Protein AF-0000000086879616 (afdb_homodimer)

Structure (mmCIF, N/CA/C/O backbone):
data_AF-0000000086879616-model_v1
#
loop_
_entity.id
_entity.type
_entity.pdbx_description
1 polymer 'NtaA/DmoA family FMN-dependent monooxygenase'
#
loop_
_atom_site.group_PDB
_atom_site.id
_atom_site.type_symbol
_atom_site.label_atom_id
_atom_site.label_alt_id
_atom_site.label_comp_id
_atom_site.label_asym_id
_atom_site.label_entity_id
_atom_site.label_seq_id
_atom_site.pdbx_PDB_ins_code
_atom_site.Cartn_x
_atom_site.Cartn_y
_atom_site.Cartn_z
_atom_site.occupancy
_atom_site.B_iso_or_equiv
_atom_site.auth_seq_id
_atom_site.auth_comp_id
_atom_site.auth_asym_id
_atom_site.auth_atom_id
_atom_site.pdbx_PDB_model_num
ATOM 1 N N . MET A 1 1 ? 28.469 -26.828 -10.953 1 40.47 1 MET A N 1
ATOM 2 C CA . MET A 1 1 ? 27.703 -25.75 -10.312 1 40.47 1 MET A CA 1
ATOM 3 C C . MET A 1 1 ? 26.688 -26.328 -9.336 1 40.47 1 MET A C 1
ATOM 5 O O . MET A 1 1 ? 26.016 -27.312 -9.641 1 40.47 1 MET A O 1
ATOM 9 N N . GLU A 1 2 ? 26.766 -26.047 -8.062 1 54.91 2 GLU A N 1
ATOM 10 C CA . GLU A 1 2 ? 25.875 -26.656 -7.078 1 54.91 2 GLU A CA 1
ATOM 11 C C . GLU A 1 2 ? 24.406 -26.516 -7.5 1 54.91 2 GLU A C 1
ATOM 13 O O . GLU A 1 2 ? 24 -25.469 -8.016 1 54.91 2 GLU A O 1
ATOM 18 N N . GLU A 1 3 ? 23.719 -27.609 -7.598 1 77.75 3 GLU A N 1
ATOM 19 C CA . GLU A 1 3 ? 22.328 -27.703 -8.023 1 77.75 3 GLU A CA 1
ATOM 20 C C . GLU A 1 3 ? 21.438 -26.812 -7.16 1 77.75 3 GLU A C 1
ATOM 22 O O . GLU A 1 3 ? 21.5 -26.875 -5.93 1 77.75 3 GLU A O 1
ATOM 27 N N . ARG A 1 4 ? 20.844 -25.797 -7.738 1 87.5 4 ARG A N 1
ATOM 28 C CA . ARG A 1 4 ? 19.891 -24.922 -7.059 1 87.5 4 ARG A CA 1
ATOM 29 C C . ARG A 1 4 ? 18.766 -25.719 -6.43 1 87.5 4 ARG A C 1
ATOM 31 O O . ARG A 1 4 ? 18.25 -26.656 -7.043 1 87.5 4 ARG A O 1
ATOM 38 N N . LYS A 1 5 ? 18.578 -25.453 -5.188 1 95.75 5 LYS A N 1
ATOM 39 C CA . LYS A 1 5 ? 17.5 -26.141 -4.484 1 95.75 5 LYS A CA 1
ATOM 40 C C . LYS A 1 5 ? 16.141 -25.641 -4.961 1 95.75 5 LYS A C 1
ATOM 42 O O . LYS A 1 5 ? 16.016 -24.516 -5.441 1 95.75 5 LYS A O 1
ATOM 47 N N . LEU A 1 6 ? 15.18 -26.5 -4.836 1 98.12 6 LEU A N 1
ATOM 48 C CA . LEU A 1 6 ? 13.789 -26.141 -5.098 1 98.12 6 LEU A CA 1
ATOM 49 C C . LEU A 1 6 ? 13.336 -25.031 -4.152 1 98.12 6 LEU A C 1
ATOM 51 O O . LEU A 1 6 ? 13.742 -25 -2.99 1 98.12 6 LEU A O 1
ATOM 55 N N . LYS A 1 7 ? 12.609 -24.109 -4.676 1 98.56 7 LYS A N 1
ATOM 56 C CA . LYS A 1 7 ? 11.938 -23.094 -3.883 1 98.56 7 LYS A CA 1
ATOM 57 C C . LYS A 1 7 ? 10.438 -23.328 -3.82 1 98.56 7 LYS A C 1
ATOM 59 O O . LYS A 1 7 ? 9.898 -24.1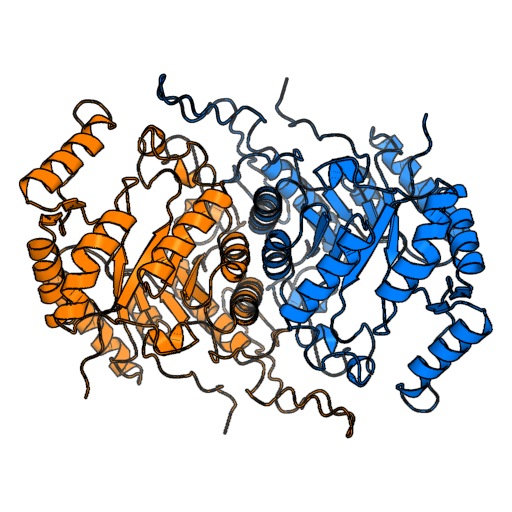09 -4.602 1 98.56 7 LYS A O 1
ATOM 64 N N . LEU A 1 8 ? 9.789 -22.734 -2.814 1 98.69 8 LEU A N 1
ATOM 65 C CA . LEU A 1 8 ? 8.352 -22.875 -2.641 1 98.69 8 LEU A CA 1
ATOM 66 C C . LEU A 1 8 ? 7.68 -21.516 -2.518 1 98.69 8 LEU A C 1
ATOM 68 O O . LEU A 1 8 ? 8.219 -20.609 -1.882 1 98.69 8 LEU A O 1
ATOM 72 N N . GLY A 1 9 ? 6.555 -21.328 -3.143 1 98.5 9 GLY A N 1
ATOM 73 C CA . GLY A 1 9 ? 5.668 -20.203 -2.971 1 98.5 9 GLY A CA 1
ATOM 74 C C . GLY A 1 9 ? 4.254 -20.594 -2.588 1 98.5 9 GLY A C 1
ATOM 75 O O . GLY A 1 9 ? 3.842 -21.734 -2.818 1 98.5 9 GLY A O 1
ATOM 76 N N . GLY A 1 10 ? 3.604 -19.75 -1.945 1 98.06 10 GLY A N 1
ATOM 77 C CA . GLY A 1 10 ? 2.211 -19.969 -1.589 1 98.06 10 GLY A CA 1
ATOM 78 C C . GLY A 1 10 ? 1.301 -18.828 -2.014 1 98.06 10 GLY A C 1
ATOM 79 O O . GLY A 1 10 ? 1.645 -17.656 -1.849 1 98.06 10 GLY A O 1
ATOM 80 N N . ILE A 1 11 ? 0.126 -19.172 -2.584 1 97.31 11 ILE A N 1
ATOM 81 C CA . ILE A 1 11 ? -0.915 -18.203 -2.908 1 97.31 11 ILE A CA 1
ATOM 82 C C . ILE A 1 11 ? -1.954 -18.156 -1.79 1 97.31 11 ILE A C 1
ATOM 84 O O . ILE A 1 11 ? -2.52 -19.203 -1.429 1 97.31 11 ILE A O 1
ATOM 88 N N . ILE A 1 12 ? -2.23 -17.031 -1.24 1 96.12 12 ILE A N 1
ATOM 89 C CA . ILE A 1 12 ? -3.312 -16.891 -0.274 1 96.12 12 ILE A CA 1
ATOM 90 C C . ILE A 1 12 ? -4.582 -16.422 -0.988 1 96.12 12 ILE A C 1
ATOM 92 O O . ILE A 1 12 ? -4.684 -15.266 -1.405 1 96.12 12 ILE A O 1
ATOM 96 N N . ASP A 1 13 ? -5.637 -17.266 -1.04 1 93.5 13 ASP A N 1
ATOM 97 C CA . ASP A 1 13 ? -6.848 -17 -1.813 1 93.5 13 ASP A CA 1
ATOM 98 C C . ASP A 1 13 ? -8.047 -16.781 -0.897 1 93.5 13 ASP A C 1
ATOM 100 O O . ASP A 1 13 ? -9.195 -16.891 -1.332 1 93.5 13 ASP A O 1
ATOM 104 N N . GLY A 1 14 ? -7.812 -16.516 0.343 1 92.62 14 GLY A N 1
ATOM 105 C CA . GLY A 1 14 ? -8.906 -16.203 1.247 1 92.62 14 GLY A CA 1
ATOM 106 C C . GLY A 1 14 ? -9.93 -17.312 1.359 1 92.62 14 GLY A C 1
ATOM 107 O O . GLY A 1 14 ? -9.617 -18.406 1.849 1 92.62 14 GLY A O 1
ATOM 108 N N . VAL A 1 15 ? -11.109 -17.125 0.727 1 92.25 15 VAL A N 1
ATOM 109 C CA . VAL A 1 15 ? -12.219 -18.062 0.848 1 92.25 15 VAL A CA 1
ATOM 110 C C . VAL A 1 15 ? -12.062 -19.188 -0.176 1 92.25 15 VAL A C 1
ATOM 112 O O . VAL A 1 15 ? -12.953 -20.031 -0.316 1 92.25 15 VAL A O 1
ATOM 115 N N . GLY A 1 16 ? -10.953 -19.203 -0.896 1 87.12 16 GLY A N 1
ATOM 116 C CA . GLY A 1 16 ? -10.695 -20.234 -1.898 1 87.12 16 GLY A CA 1
ATOM 117 C C . GLY A 1 16 ? -10.812 -19.719 -3.32 1 87.12 16 GLY A C 1
ATOM 118 O O . GLY A 1 16 ? -11.562 -18.766 -3.584 1 87.12 16 GLY A O 1
ATOM 119 N N . TRP A 1 17 ? -10.086 -20.375 -4.152 1 87.31 17 TRP A N 1
ATOM 120 C CA . TRP A 1 17 ? -10.18 -20.094 -5.582 1 87.31 17 TRP A CA 1
ATOM 121 C C . TRP A 1 17 ? -11.227 -20.969 -6.25 1 87.31 17 TRP A C 1
ATOM 123 O O . TRP A 1 17 ? -10.906 -21.75 -7.152 1 87.31 17 TRP A O 1
ATOM 133 N N . ASN A 1 18 ? -12.336 -20.922 -5.785 1 86.19 18 ASN A N 1
ATOM 134 C CA . ASN A 1 18 ? -13.5 -21.656 -6.25 1 86.19 18 ASN A CA 1
ATOM 135 C C . ASN A 1 18 ? -14.805 -21.016 -5.793 1 86.19 18 ASN A C 1
ATOM 137 O O . ASN A 1 18 ? -14.781 -20.016 -5.059 1 86.19 18 ASN A O 1
ATOM 141 N N . TYR A 1 19 ? -15.93 -21.562 -6.168 1 87.75 19 TYR A N 1
ATOM 142 C CA . TYR A 1 19 ? -17.219 -20.922 -5.914 1 87.75 19 TYR A CA 1
ATOM 143 C C . TYR A 1 19 ? -17.781 -21.344 -4.562 1 87.75 19 TYR A C 1
ATOM 145 O O . TYR A 1 19 ? -18.672 -20.703 -4.027 1 87.75 19 TYR A O 1
ATOM 153 N N . THR A 1 20 ? -17.203 -22.422 -3.959 1 87 20 THR A N 1
ATOM 154 C CA . THR A 1 20 ? -17.938 -22.984 -2.832 1 87 20 THR A CA 1
ATOM 155 C C . THR A 1 20 ? -17.031 -23.125 -1.616 1 87 20 THR A C 1
ATOM 157 O O . THR A 1 20 ? -17.484 -23.484 -0.529 1 87 20 THR A O 1
ATOM 160 N N . GLY A 1 21 ? -15.719 -22.828 -1.751 1 84.19 21 GLY A N 1
ATOM 161 C CA . GLY A 1 21 ? -14.758 -23 -0.671 1 84.19 21 GLY A CA 1
ATOM 162 C C . GLY A 1 21 ? -15.148 -22.266 0.598 1 84.19 21 GLY A C 1
ATOM 163 O O . GLY A 1 21 ? -14.945 -22.766 1.702 1 84.19 21 GLY A O 1
ATOM 164 N N . TRP A 1 22 ? -15.812 -21.172 0.507 1 91.44 22 TRP A N 1
ATOM 165 C CA . TRP A 1 22 ? -16.188 -20.328 1.635 1 91.44 22 TRP A CA 1
ATOM 166 C C . TRP A 1 22 ? -17.203 -21.031 2.531 1 91.44 22 TRP A C 1
ATOM 168 O O . TRP A 1 22 ? -17.406 -20.625 3.684 1 91.44 22 TRP A O 1
ATOM 178 N N . ARG A 1 23 ? -17.781 -22.062 2.029 1 91.19 23 ARG A N 1
ATOM 179 C CA . ARG A 1 23 ? -18.797 -22.766 2.797 1 91.19 23 ARG A CA 1
ATOM 180 C C . ARG A 1 23 ? -18.156 -23.734 3.787 1 91.19 23 ARG A C 1
ATOM 182 O O . ARG A 1 23 ? -18.828 -24.219 4.703 1 91.19 23 ARG A O 1
ATOM 189 N N . HIS A 1 24 ? -16.938 -24.125 3.518 1 89.56 24 HIS A N 1
ATOM 190 C CA . HIS A 1 24 ? -16.266 -25.062 4.414 1 89.56 24 HIS A CA 1
ATOM 191 C C . HIS A 1 24 ? -16.203 -24.516 5.836 1 89.56 24 HIS A C 1
ATOM 193 O O . HIS A 1 24 ? -15.898 -23.328 6.047 1 89.56 24 HIS A O 1
ATOM 199 N N . PRO A 1 25 ? -16.484 -25.344 6.871 1 89.44 25 PRO A N 1
ATOM 200 C CA . PRO A 1 25 ? -16.547 -24.859 8.25 1 89.44 25 PRO A CA 1
ATOM 201 C C . PRO A 1 25 ? -15.219 -24.328 8.758 1 89.44 25 PRO A C 1
ATOM 203 O O . PRO A 1 25 ? -15.188 -23.469 9.648 1 89.44 25 PRO A O 1
ATOM 206 N N . HIS A 1 26 ? -14.164 -24.719 8.18 1 89.69 26 HIS A N 1
ATOM 207 C CA . HIS A 1 26 ? -12.859 -24.328 8.695 1 89.69 26 HIS A CA 1
ATOM 208 C C . HIS A 1 26 ? -12.273 -23.172 7.895 1 89.69 26 HIS A C 1
ATOM 210 O O . HIS A 1 26 ? -11.117 -22.797 8.094 1 89.69 26 HIS A O 1
ATOM 216 N N . ILE A 1 27 ? -12.984 -22.594 7.035 1 91.25 27 ILE A N 1
ATOM 217 C CA . ILE A 1 27 ? -12.609 -21.375 6.332 1 91.25 27 ILE A CA 1
ATOM 218 C C . ILE A 1 27 ? -13.5 -20.219 6.785 1 91.25 27 ILE A C 1
ATOM 220 O O . ILE A 1 27 ? -14.719 -20.266 6.621 1 91.25 27 ILE A O 1
ATOM 224 N N . PRO A 1 28 ? -12.852 -19.172 7.383 1 95.25 28 PRO A N 1
ATOM 225 C CA . PRO A 1 28 ? -13.703 -18.016 7.68 1 95.25 28 PRO A CA 1
ATOM 226 C C . PRO A 1 28 ? -14.414 -17.484 6.445 1 95.25 28 PRO A C 1
ATOM 228 O O . PRO A 1 28 ? -13.805 -17.359 5.379 1 95.25 28 PRO A O 1
ATOM 231 N N . ALA A 1 29 ? -15.688 -17.172 6.578 1 94.75 29 ALA A N 1
ATOM 232 C CA . ALA A 1 29 ? -16.484 -16.75 5.434 1 94.75 29 ALA A CA 1
ATOM 233 C C . ALA A 1 29 ? -16 -15.422 4.879 1 94.75 29 ALA A C 1
ATOM 235 O O . ALA A 1 29 ? -16.312 -15.062 3.738 1 94.75 29 ALA A O 1
ATOM 236 N N . ASP A 1 30 ? -15.273 -14.648 5.668 1 96.44 30 ASP A N 1
ATOM 237 C CA . ASP A 1 30 ? -14.727 -13.375 5.223 1 96.44 30 ASP A CA 1
ATOM 238 C C . ASP A 1 30 ? -13.219 -13.461 5.004 1 96.44 30 ASP A C 1
ATOM 240 O O . ASP A 1 30 ? -12.523 -12.445 5.043 1 96.44 30 ASP A O 1
ATOM 244 N N . ALA A 1 31 ? -12.688 -14.641 4.773 1 96.5 31 ALA A N 1
ATOM 245 C CA . ALA A 1 31 ? -11.25 -14.906 4.758 1 96.5 31 ALA A CA 1
ATOM 246 C C . ALA A 1 31 ? -10.539 -14.008 3.756 1 96.5 31 ALA A C 1
ATOM 248 O O . ALA A 1 31 ? -9.383 -13.625 3.971 1 96.5 31 ALA A O 1
ATOM 249 N N . SER A 1 32 ? -11.188 -13.586 2.691 1 96.81 32 SER A N 1
ATOM 250 C CA . SER A 1 32 ? -10.555 -12.828 1.612 1 96.81 32 SER A CA 1
ATOM 251 C C . SER A 1 32 ? -10.312 -11.383 2.018 1 96.81 32 SER A C 1
ATOM 253 O O . SER A 1 32 ? -9.57 -10.656 1.346 1 96.81 32 SER A O 1
ATOM 255 N N . GLU A 1 33 ? -10.922 -10.914 3.031 1 97.5 33 GLU A N 1
ATOM 256 C CA . GLU A 1 33 ? -10.758 -9.555 3.541 1 97.5 33 GLU A CA 1
ATOM 257 C C . GLU A 1 33 ? -10.602 -9.555 5.059 1 97.5 33 GLU A C 1
ATOM 259 O O . GLU A 1 33 ? -11.078 -8.641 5.738 1 97.5 33 GLU A O 1
ATOM 264 N N . ASN A 1 34 ? -10 -10.625 5.566 1 97.81 34 ASN A N 1
ATOM 265 C CA . ASN A 1 34 ? -9.742 -10.852 6.98 1 97.81 34 ASN A CA 1
ATOM 266 C C . ASN A 1 34 ? -8.242 -10.812 7.289 1 97.81 34 ASN A C 1
ATOM 268 O O . ASN A 1 34 ? -7.52 -11.766 6.988 1 97.81 34 ASN A O 1
ATOM 272 N N . ILE A 1 35 ? -7.809 -9.734 7.945 1 98.5 35 ILE A N 1
ATOM 273 C CA . ILE A 1 35 ? -6.387 -9.516 8.172 1 98.5 35 ILE A CA 1
ATOM 274 C C . ILE A 1 35 ? -5.828 -10.625 9.055 1 98.5 35 ILE A C 1
ATOM 276 O O . ILE A 1 35 ? -4.703 -11.086 8.844 1 98.5 35 ILE A O 1
ATOM 280 N N . GLU A 1 36 ? -6.562 -11.07 10.055 1 98.38 36 GLU A N 1
ATOM 281 C CA . GLU A 1 36 ? -6.086 -12.133 10.938 1 98.38 36 GLU A CA 1
ATOM 282 C C . GLU A 1 36 ? -5.84 -13.422 10.164 1 98.38 36 GLU A C 1
ATOM 284 O O . GLU A 1 36 ? -4.883 -14.148 10.445 1 98.38 36 GLU A O 1
ATOM 289 N N . TYR A 1 37 ? -6.754 -13.695 9.227 1 97.25 37 TYR A N 1
ATOM 290 C CA . TYR A 1 37 ? -6.574 -14.883 8.398 1 97.25 37 TYR A CA 1
ATOM 291 C C . TYR A 1 37 ? -5.293 -14.781 7.578 1 97.25 37 TYR A C 1
ATOM 293 O O . TYR A 1 37 ? -4.523 -15.742 7.5 1 97.25 37 TYR A O 1
ATOM 301 N N . TYR A 1 38 ? -5.027 -13.695 6.988 1 98.19 38 TYR A N 1
ATOM 302 C CA . TYR A 1 38 ? -3.832 -13.492 6.176 1 98.19 38 TYR A CA 1
ATOM 303 C C . TYR A 1 38 ? -2.572 -13.602 7.027 1 98.19 38 TYR A C 1
ATOM 305 O O . TYR A 1 38 ? -1.573 -14.18 6.594 1 98.19 38 TYR A O 1
ATOM 313 N N . VAL A 1 39 ? -2.605 -13.016 8.203 1 98.75 39 VAL A N 1
ATOM 314 C CA . VAL A 1 39 ? -1.476 -13.102 9.117 1 98.75 39 VAL A CA 1
ATOM 315 C C . VAL A 1 39 ? -1.19 -14.57 9.445 1 98.75 39 VAL A C 1
ATOM 317 O O . VAL A 1 39 ? -0.04 -15.008 9.391 1 98.75 39 VAL A O 1
ATOM 320 N N . GLN A 1 40 ? -2.232 -15.305 9.766 1 97.81 40 GLN A N 1
ATOM 321 C CA . GLN A 1 40 ? -2.094 -16.719 10.094 1 97.81 40 GLN A CA 1
ATOM 322 C C . GLN A 1 40 ? -1.461 -17.484 8.938 1 97.81 40 GLN A C 1
ATOM 324 O O . GLN A 1 40 ? -0.538 -18.281 9.141 1 97.81 40 GLN A O 1
ATOM 329 N N . LYS A 1 41 ? -1.929 -17.25 7.73 1 97.56 41 LYS A N 1
ATOM 330 C CA . LYS A 1 41 ? -1.418 -17.953 6.562 1 97.56 41 LYS A CA 1
ATOM 331 C C . LYS A 1 41 ? 0.023 -17.562 6.258 1 97.56 41 LYS A C 1
ATOM 333 O O . LYS A 1 41 ? 0.849 -18.406 5.906 1 97.56 41 LYS A O 1
ATOM 338 N N . ALA A 1 42 ? 0.289 -16.281 6.371 1 98.62 42 ALA A N 1
ATOM 339 C CA . ALA A 1 42 ? 1.646 -15.805 6.121 1 98.62 42 ALA A CA 1
ATOM 340 C C . ALA A 1 42 ? 2.645 -16.469 7.066 1 98.62 42 ALA A C 1
ATOM 342 O O . ALA A 1 42 ? 3.703 -16.922 6.641 1 98.62 42 ALA A O 1
ATOM 343 N N . LYS A 1 43 ? 2.322 -16.484 8.359 1 98.62 43 LYS A N 1
ATOM 344 C CA . LYS A 1 43 ? 3.193 -17.094 9.359 1 98.62 43 LYS A CA 1
ATOM 345 C C . LYS A 1 43 ? 3.342 -18.594 9.109 1 98.62 43 LYS A C 1
ATOM 347 O O . LYS A 1 43 ? 4.43 -19.141 9.258 1 98.62 43 LYS A O 1
ATOM 352 N N . GLN A 1 44 ? 2.24 -19.203 8.727 1 97.94 44 GLN A N 1
ATOM 353 C CA . GLN A 1 44 ? 2.268 -20.641 8.422 1 97.94 44 GLN A CA 1
ATOM 354 C C . GLN A 1 44 ? 3.223 -20.938 7.27 1 97.94 44 GLN A C 1
ATOM 356 O O . GLN A 1 44 ? 4.047 -21.844 7.359 1 97.94 44 GLN A O 1
ATOM 361 N N . LEU A 1 45 ? 3.131 -20.188 6.215 1 98.44 45 LEU A N 1
ATOM 362 C CA . LEU A 1 45 ? 3.994 -20.375 5.051 1 98.44 45 LEU A CA 1
ATOM 363 C C . LEU A 1 45 ? 5.453 -20.125 5.418 1 98.44 45 LEU A C 1
ATOM 365 O O . LEU A 1 45 ? 6.34 -20.875 4.984 1 98.44 45 LEU A O 1
ATOM 369 N N . GLU A 1 46 ? 5.715 -19.078 6.191 1 98.75 46 GLU A N 1
ATOM 370 C CA . GLU A 1 46 ? 7.082 -18.781 6.613 1 98.75 46 GLU A CA 1
ATOM 371 C C . GLU A 1 46 ? 7.648 -19.891 7.48 1 98.75 46 GLU A C 1
ATOM 373 O O . GLU A 1 46 ? 8.812 -20.281 7.332 1 98.75 46 GLU A O 1
ATOM 378 N N . GLN A 1 47 ? 6.809 -20.391 8.383 1 97.88 47 GLN A N 1
ATOM 379 C CA . GLN A 1 47 ? 7.227 -21.516 9.227 1 97.88 47 GLN A CA 1
ATOM 380 C C . GLN A 1 47 ? 7.57 -22.734 8.383 1 97.88 47 GLN A C 1
ATOM 382 O O . GLN A 1 47 ? 8.461 -23.516 8.742 1 97.88 47 GLN A O 1
ATOM 387 N N . GLY A 1 48 ? 6.879 -22.891 7.273 1 98.5 48 GLY A N 1
ATOM 388 C CA . GLY A 1 48 ? 7.141 -23.984 6.34 1 98.5 48 GLY A CA 1
ATOM 389 C C . GLY A 1 48 ? 8.336 -23.719 5.445 1 98.5 48 GLY A C 1
ATOM 390 O O . GLY A 1 48 ? 8.633 -24.516 4.555 1 98.5 48 GLY A O 1
ATOM 391 N N . LYS A 1 49 ? 9.016 -22.578 5.613 1 98.62 49 LYS A N 1
ATOM 392 C CA . LYS A 1 49 ? 10.234 -22.188 4.91 1 98.62 49 LYS A CA 1
ATOM 393 C C . LYS A 1 49 ? 9.938 -21.828 3.459 1 98.62 49 LYS A C 1
ATOM 395 O O . LYS A 1 49 ? 10.82 -21.906 2.6 1 98.62 49 LYS A O 1
ATOM 400 N N . PHE A 1 50 ? 8.711 -21.453 3.215 1 98.75 50 PHE A N 1
ATOM 401 C CA . PHE A 1 50 ? 8.359 -20.984 1.879 1 98.75 50 PHE A CA 1
ATOM 402 C C . PHE A 1 50 ? 9.164 -19.75 1.51 1 98.75 50 PHE A C 1
ATOM 404 O O . PHE A 1 50 ? 9.5 -18.938 2.377 1 98.75 50 PHE A O 1
ATOM 411 N N . ASP A 1 51 ? 9.414 -19.578 0.227 1 98.75 51 ASP A N 1
ATOM 412 C CA . ASP A 1 51 ? 10.25 -18.484 -0.258 1 98.75 51 ASP A CA 1
ATOM 413 C C . ASP A 1 51 ? 9.414 -17.219 -0.502 1 98.75 51 ASP A C 1
ATOM 415 O O . ASP A 1 51 ? 9.938 -16.109 -0.43 1 98.75 51 ASP A O 1
ATOM 419 N N . LEU A 1 52 ? 8.141 -17.391 -0.831 1 98.81 52 LEU A N 1
ATOM 420 C CA . LEU A 1 52 ? 7.371 -16.188 -1.143 1 98.81 52 LEU A CA 1
ATOM 421 C C . LEU A 1 52 ? 5.879 -16.453 -0.975 1 98.81 52 LEU A C 1
ATOM 423 O O . LEU A 1 52 ? 5.41 -17.578 -1.144 1 98.81 52 LEU A O 1
ATOM 427 N N . ILE A 1 53 ? 5.223 -15.398 -0.583 1 98.81 53 ILE A N 1
ATOM 428 C CA . ILE A 1 53 ? 3.783 -15.242 -0.751 1 98.81 53 ILE A CA 1
ATOM 429 C C . ILE A 1 53 ? 3.488 -14.594 -2.104 1 98.81 53 ILE A C 1
ATOM 431 O O . ILE A 1 53 ? 4.148 -13.625 -2.492 1 98.81 53 ILE A O 1
ATOM 435 N N . PHE A 1 54 ? 2.59 -15.164 -2.816 1 98.31 54 PHE A N 1
ATOM 436 C CA . PHE A 1 54 ? 2.16 -14.664 -4.117 1 98.31 54 PHE A CA 1
ATOM 437 C C . PHE A 1 54 ? 0.681 -14.289 -4.094 1 98.31 54 PHE A C 1
ATOM 439 O O . PHE A 1 54 ? -0.168 -15.125 -3.771 1 98.31 54 PHE A O 1
ATOM 446 N N . LEU A 1 55 ? 0.367 -13.039 -4.387 1 97.31 55 LEU A N 1
ATOM 447 C CA . LEU A 1 55 ? -1.028 -12.617 -4.402 1 97.31 55 LEU A CA 1
ATOM 448 C C . LEU A 1 55 ? -1.506 -12.367 -5.832 1 97.31 55 LEU A C 1
ATOM 450 O O . LEU A 1 55 ? -0.857 -11.648 -6.59 1 97.31 55 LEU A O 1
ATOM 454 N N . ALA A 1 56 ? -2.57 -12.977 -6.125 1 93.06 56 ALA A N 1
ATOM 455 C CA . ALA A 1 56 ? -3.242 -12.656 -7.383 1 93.06 56 ALA A CA 1
ATOM 456 C C . ALA A 1 56 ? -4.055 -11.375 -7.254 1 93.06 56 ALA A C 1
ATOM 458 O O . ALA A 1 56 ? -4.293 -10.891 -6.148 1 93.06 56 ALA A O 1
ATOM 459 N N . ASP A 1 57 ? -4.395 -10.805 -8.352 1 92.44 57 ASP A N 1
ATOM 460 C CA . ASP A 1 57 ? -5.23 -9.609 -8.367 1 92.44 57 ASP A CA 1
ATOM 461 C C . ASP A 1 57 ? -6.168 -9.609 -9.57 1 92.44 57 ASP A C 1
ATOM 463 O O . ASP A 1 57 ? -5.867 -10.219 -10.594 1 92.44 57 ASP A O 1
ATOM 467 N N . VAL A 1 58 ? -7.328 -9.008 -9.328 1 90.69 58 VAL A N 1
ATOM 468 C CA . VAL A 1 58 ? -8.289 -8.773 -10.398 1 90.69 58 VAL A CA 1
ATOM 469 C C . VAL A 1 58 ? -8.789 -7.332 -10.344 1 90.69 58 VAL A C 1
ATOM 471 O O . VAL A 1 58 ? -8.906 -6.746 -9.266 1 90.69 58 VAL A O 1
ATOM 474 N N . SER A 1 59 ? -8.992 -6.703 -11.453 1 84.31 59 SER A N 1
ATOM 475 C CA . SER A 1 59 ? -9.398 -5.301 -11.453 1 84.31 59 SER A CA 1
ATOM 476 C C . SER A 1 59 ? -10.789 -5.137 -12.055 1 84.31 59 SER A C 1
ATOM 478 O O . SER A 1 59 ? -11.281 -4.012 -12.211 1 84.31 59 SER A O 1
ATOM 480 N N . HIS A 1 60 ? -11.43 -6.141 -12.414 1 91.5 60 HIS A N 1
ATOM 481 C CA . HIS A 1 60 ? -12.797 -6.121 -12.922 1 91.5 60 HIS A CA 1
ATOM 482 C C . HIS A 1 60 ? -13.586 -7.328 -12.414 1 91.5 60 HIS A C 1
ATOM 484 O O . HIS A 1 60 ? -13.125 -8.469 -12.547 1 91.5 60 HIS A O 1
ATOM 490 N N . ILE A 1 61 ? -14.711 -7 -11.789 1 93.12 61 ILE A N 1
ATOM 491 C CA . ILE A 1 61 ? -15.492 -8.078 -11.188 1 93.12 61 ILE A CA 1
ATOM 492 C C . ILE A 1 61 ? -16.969 -7.891 -11.531 1 93.12 61 ILE A C 1
ATOM 494 O O . ILE A 1 61 ? -17.391 -6.816 -11.977 1 93.12 61 ILE A O 1
ATOM 498 N N . GLY A 1 62 ? -17.688 -8.953 -11.414 1 90.56 62 GLY A N 1
ATOM 499 C CA . GLY A 1 62 ? -19.125 -8.93 -11.617 1 90.56 62 GLY A CA 1
ATOM 500 C C . GLY A 1 62 ? -19.828 -10.148 -11.055 1 90.56 62 GLY A C 1
ATOM 501 O O . GLY A 1 62 ? -19.188 -11.016 -10.438 1 90.56 62 GLY A O 1
ATOM 502 N N . PRO A 1 63 ? -21.141 -10.109 -11.281 1 89.75 63 PRO A N 1
ATOM 503 C CA . PRO A 1 63 ? -21.906 -11.273 -10.836 1 89.75 63 PRO A CA 1
ATOM 504 C C . PRO A 1 63 ? -21.406 -12.578 -11.453 1 89.75 63 PRO A C 1
ATOM 506 O O . PRO A 1 63 ? -21.031 -12.609 -12.625 1 89.75 63 PRO A O 1
ATOM 509 N N . GLY A 1 64 ? -21.375 -13.602 -10.648 1 88.25 64 GLY A N 1
ATOM 510 C CA . GLY A 1 64 ? -20.984 -14.914 -11.141 1 88.25 64 GLY A CA 1
ATOM 511 C C . GLY A 1 64 ? -19.5 -15.211 -10.961 1 88.25 64 GLY A C 1
ATOM 512 O O . GLY A 1 64 ? -19.062 -16.328 -11.188 1 88.25 64 GLY A O 1
ATOM 513 N N . MET A 1 65 ? -18.812 -14.289 -10.57 1 91.88 65 MET A N 1
ATOM 514 C CA . MET A 1 65 ? -17.391 -14.539 -10.305 1 91.88 65 MET A CA 1
ATOM 515 C C . MET A 1 65 ? -17.219 -15.242 -8.969 1 91.88 65 MET A C 1
ATOM 517 O O . MET A 1 65 ? -18.125 -15.258 -8.133 1 91.88 65 MET A O 1
ATOM 521 N N . ILE A 1 66 ? -16.047 -15.844 -8.852 1 91.75 66 ILE A N 1
ATOM 522 C CA . ILE A 1 66 ? -15.789 -16.562 -7.613 1 91.75 66 ILE A CA 1
ATOM 523 C C . ILE A 1 66 ? -15.781 -15.586 -6.438 1 91.75 66 ILE A C 1
ATOM 525 O O . ILE A 1 66 ? -15.336 -14.445 -6.578 1 91.75 66 ILE A O 1
ATOM 529 N N . PRO A 1 67 ? -16.188 -15.984 -5.25 1 93.69 67 PRO A N 1
ATOM 530 C CA . PRO A 1 67 ? -16.375 -15.133 -4.07 1 93.69 67 PRO A CA 1
ATOM 531 C C . PRO A 1 67 ? -15.102 -14.398 -3.664 1 93.69 67 PRO A C 1
ATOM 533 O O . PRO A 1 67 ? -15.156 -13.227 -3.277 1 93.69 67 PRO A O 1
ATOM 536 N N . HIS A 1 68 ? -13.969 -15.031 -3.797 1 94 68 HIS A N 1
ATOM 537 C CA . HIS A 1 68 ? -12.703 -14.43 -3.389 1 94 68 HIS A CA 1
ATOM 538 C C . HIS A 1 68 ? -12.477 -13.102 -4.094 1 94 68 HIS A C 1
ATOM 540 O O . HIS A 1 68 ? -12 -12.141 -3.482 1 94 68 HIS A O 1
ATOM 546 N N . TYR A 1 69 ? -12.891 -12.977 -5.32 1 95.12 69 TYR A N 1
ATOM 547 C CA . TYR A 1 69 ? -12.594 -11.805 -6.133 1 95.12 69 TYR A CA 1
ATOM 548 C C . TYR A 1 69 ? -13.57 -10.672 -5.836 1 95.12 69 TYR A C 1
ATOM 550 O O . TYR A 1 69 ? -13.289 -9.508 -6.133 1 95.12 69 TYR A O 1
ATOM 558 N N . LEU A 1 70 ? -14.688 -10.984 -5.305 1 96.5 70 LEU A N 1
ATOM 559 C CA . LEU A 1 70 ? -15.727 -9.992 -5.086 1 96.5 70 LEU A CA 1
ATOM 560 C C . LEU A 1 70 ? -15.312 -9 -4 1 96.5 70 LEU A C 1
ATOM 562 O O . LEU A 1 70 ? -15.742 -7.844 -4.012 1 96.5 70 LEU A O 1
ATOM 566 N N . SER A 1 71 ? -14.562 -9.508 -3.037 1 96.69 71 SER A N 1
ATOM 567 C CA . SER A 1 71 ? -14.031 -8.664 -1.972 1 96.69 71 SER A CA 1
ATOM 568 C C . SER A 1 71 ? -12.688 -9.172 -1.478 1 96.69 71 SER A C 1
ATOM 570 O O . SER A 1 71 ? -12.617 -10.148 -0.731 1 96.69 71 SER A O 1
ATOM 572 N N . MET A 1 72 ? -11.648 -8.477 -1.863 1 97.31 72 MET A N 1
ATOM 573 C CA . MET A 1 72 ? -10.289 -8.859 -1.488 1 97.31 72 MET A CA 1
ATOM 574 C C . MET A 1 72 ? -9.422 -7.625 -1.265 1 97.31 72 MET A C 1
ATOM 576 O O . MET A 1 72 ? -9.727 -6.547 -1.774 1 97.31 72 MET A O 1
ATOM 580 N N . PHE A 1 73 ? -8.398 -7.758 -0.541 1 98 73 PHE A N 1
ATOM 581 C CA . PHE A 1 73 ? -7.461 -6.676 -0.265 1 98 73 PHE A CA 1
ATOM 582 C C . PHE A 1 73 ? -6.672 -6.309 -1.516 1 98 73 PHE A C 1
ATOM 584 O O . PHE A 1 73 ? -6.379 -7.172 -2.348 1 98 73 PHE A O 1
ATOM 591 N N . GLU A 1 74 ? -6.348 -5.004 -1.597 1 97.56 74 GLU A N 1
ATOM 592 C CA . GLU A 1 74 ? -5.332 -4.574 -2.551 1 97.56 74 GLU A CA 1
ATOM 593 C C . GLU A 1 74 ? -3.955 -5.109 -2.172 1 97.56 74 GLU A C 1
ATOM 595 O O . GLU A 1 74 ? -3.619 -5.188 -0.988 1 97.56 74 GLU A O 1
ATOM 600 N N . GLY A 1 75 ? -3.197 -5.543 -3.117 1 97.81 75 GLY A N 1
ATOM 601 C CA . GLY A 1 75 ? -2.002 -6.352 -2.938 1 97.81 75 GLY A CA 1
ATOM 602 C C . GLY A 1 75 ? -0.92 -5.648 -2.139 1 97.81 75 GLY A C 1
ATOM 603 O O . GLY A 1 75 ? -0.391 -6.207 -1.175 1 97.81 75 GLY A O 1
ATOM 604 N N . VAL A 1 76 ? -0.564 -4.406 -2.469 1 98.31 76 VAL A N 1
ATOM 605 C CA . VAL A 1 76 ? 0.534 -3.705 -1.813 1 98.31 76 VAL A CA 1
ATOM 606 C C . VAL A 1 76 ? 0.165 -3.406 -0.363 1 98.31 76 VAL A C 1
ATOM 608 O O . VAL A 1 76 ? 0.996 -3.547 0.538 1 98.31 76 VAL A O 1
ATOM 611 N N . SER A 1 77 ? -1.099 -3.037 -0.133 1 98.69 77 SER A N 1
ATOM 612 C CA . SER A 1 77 ? -1.559 -2.746 1.221 1 98.69 77 SER A CA 1
ATOM 613 C C . SER A 1 77 ? -1.432 -3.967 2.123 1 98.69 77 SER A C 1
ATOM 615 O O . SER A 1 77 ? -0.785 -3.906 3.172 1 98.69 77 SER A O 1
ATOM 617 N N . ILE A 1 78 ? -1.941 -5.113 1.677 1 98.88 78 ILE A N 1
ATOM 618 C CA . ILE A 1 78 ? -1.974 -6.289 2.539 1 98.88 78 ILE A CA 1
ATOM 619 C C . ILE A 1 78 ? -0.561 -6.844 2.709 1 98.88 78 ILE A C 1
ATOM 621 O O . ILE A 1 78 ? -0.193 -7.301 3.793 1 98.88 78 ILE A O 1
ATOM 625 N N . LEU A 1 79 ? 0.237 -6.793 1.654 1 98.94 79 LEU A N 1
ATOM 626 C CA . LEU A 1 79 ? 1.594 -7.32 1.76 1 98.94 79 LEU A CA 1
ATOM 627 C C . LEU A 1 79 ? 2.449 -6.438 2.664 1 98.94 79 LEU A C 1
ATOM 629 O O . LEU A 1 79 ? 3.33 -6.938 3.369 1 98.94 79 LEU A O 1
ATOM 633 N N . SER A 1 80 ? 2.217 -5.102 2.621 1 98.94 80 SER A N 1
ATOM 634 C CA . SER A 1 80 ? 2.916 -4.219 3.551 1 98.94 80 SER A CA 1
ATOM 635 C C . SER A 1 80 ? 2.545 -4.535 4.996 1 98.94 80 SER A C 1
ATOM 637 O O . SER A 1 80 ? 3.406 -4.539 5.879 1 98.94 80 SER A O 1
ATOM 639 N N . ALA A 1 81 ? 1.294 -4.805 5.262 1 98.94 81 ALA A N 1
ATOM 640 C CA . ALA A 1 81 ? 0.86 -5.234 6.586 1 98.94 81 ALA A CA 1
ATOM 641 C C . ALA A 1 81 ? 1.545 -6.535 6.996 1 98.94 81 ALA A C 1
ATOM 643 O O . ALA A 1 81 ? 2.084 -6.637 8.102 1 98.94 81 ALA A O 1
ATOM 644 N N . LEU A 1 82 ? 1.605 -7.492 6.062 1 98.94 82 LEU A N 1
ATOM 645 C CA . LEU A 1 82 ? 2.162 -8.805 6.363 1 98.94 82 LEU A CA 1
ATOM 646 C C . LEU A 1 82 ? 3.672 -8.727 6.57 1 98.94 82 LEU A C 1
ATOM 648 O O . LEU A 1 82 ? 4.254 -9.57 7.258 1 98.94 82 LEU A O 1
ATOM 652 N N . SER A 1 83 ? 4.289 -7.695 5.961 1 98.88 83 SER A N 1
ATOM 653 C CA . SER A 1 83 ? 5.73 -7.523 6.121 1 98.88 83 SER A CA 1
ATOM 654 C C . SER A 1 83 ? 6.105 -7.297 7.582 1 98.88 83 SER A C 1
ATOM 656 O O . SER A 1 83 ? 7.242 -7.547 7.98 1 98.88 83 SER A O 1
ATOM 658 N N . MET A 1 84 ? 5.137 -6.871 8.43 1 98.81 84 MET A N 1
ATOM 659 C CA . MET A 1 84 ? 5.402 -6.504 9.82 1 98.81 84 MET A CA 1
ATOM 660 C C . MET A 1 84 ? 5.289 -7.715 10.734 1 98.81 84 MET A C 1
ATOM 662 O O . MET A 1 84 ? 5.672 -7.652 11.906 1 98.81 84 MET A O 1
ATOM 666 N N . VAL A 1 85 ? 4.789 -8.852 10.172 1 98.75 85 VAL A N 1
ATOM 667 C CA . VAL A 1 85 ? 4.555 -10.008 11.031 1 98.75 85 VAL A CA 1
ATOM 668 C C . VAL A 1 85 ? 5.324 -11.211 10.492 1 98.75 85 VAL A C 1
ATOM 670 O O . VAL A 1 85 ? 5.141 -12.336 10.961 1 98.75 85 VAL A O 1
ATOM 673 N N . THR A 1 86 ? 6.125 -11.039 9.445 1 98.62 86 THR A N 1
ATOM 674 C CA . THR A 1 86 ? 7.039 -12.023 8.875 1 98.62 86 THR A CA 1
ATOM 675 C C . THR A 1 86 ? 8.445 -11.453 8.766 1 98.62 86 THR A C 1
ATOM 677 O O . THR A 1 86 ? 8.648 -10.242 8.906 1 98.62 86 THR A O 1
ATOM 680 N N . HIS A 1 87 ? 9.43 -12.32 8.5 1 97.31 87 HIS A N 1
ATOM 681 C CA . HIS A 1 87 ? 10.812 -11.844 8.578 1 97.31 87 HIS A CA 1
ATOM 682 C C . HIS A 1 87 ? 11.625 -12.305 7.375 1 97.31 87 HIS A C 1
ATOM 684 O O . HIS A 1 87 ? 12.617 -11.68 7.012 1 97.31 87 HIS A O 1
ATOM 690 N N . SER A 1 88 ? 11.281 -13.445 6.797 1 98.19 88 SER A N 1
ATOM 691 C CA . SER A 1 88 ? 12.148 -14.047 5.789 1 98.19 88 SER A CA 1
ATOM 692 C C . SER A 1 88 ? 11.406 -14.258 4.477 1 98.19 88 SER A C 1
ATOM 694 O O . SER A 1 88 ? 11.992 -14.125 3.398 1 98.19 88 SER A O 1
ATOM 696 N N . ILE A 1 89 ? 10.133 -14.539 4.535 1 98.88 89 ILE A N 1
ATOM 697 C CA . ILE A 1 89 ? 9.359 -14.945 3.371 1 98.88 89 ILE A CA 1
ATOM 698 C C . ILE A 1 89 ? 9.141 -13.75 2.447 1 98.88 89 ILE A C 1
ATOM 700 O O . ILE A 1 89 ? 8.906 -12.633 2.914 1 98.88 89 ILE A O 1
ATOM 704 N N . GLY A 1 90 ? 9.32 -13.945 1.16 1 98.88 90 GLY A N 1
ATOM 705 C CA . GLY A 1 90 ? 9.102 -12.906 0.163 1 98.88 90 GLY A CA 1
ATOM 706 C C . GLY A 1 90 ? 7.645 -12.516 0.023 1 98.88 90 GLY A C 1
ATOM 707 O O . GLY A 1 90 ? 6.75 -13.281 0.38 1 98.88 90 GLY A O 1
ATOM 708 N N . LEU A 1 91 ? 7.391 -11.312 -0.497 1 98.94 91 LEU A N 1
ATOM 709 C CA . LEU A 1 91 ? 6.074 -10.688 -0.623 1 98.94 91 LEU A CA 1
ATOM 710 C C . LEU A 1 91 ? 5.852 -10.172 -2.041 1 98.94 91 LEU A C 1
ATOM 712 O O . LEU A 1 91 ? 6.312 -9.086 -2.395 1 98.94 91 LEU A O 1
ATOM 716 N N . THR A 1 92 ? 5.098 -10.922 -2.863 1 98.88 92 THR A N 1
ATOM 717 C CA . THR A 1 92 ? 4.992 -10.633 -4.289 1 98.88 92 THR A CA 1
ATOM 718 C C . THR A 1 92 ? 3.586 -10.148 -4.637 1 98.88 92 THR A C 1
ATOM 720 O O . THR A 1 92 ? 2.619 -10.914 -4.535 1 98.88 92 THR A O 1
ATOM 723 N N . ALA A 1 93 ? 3.496 -8.898 -5.031 1 98.31 93 ALA A N 1
ATOM 724 C CA . ALA A 1 93 ? 2.225 -8.305 -5.434 1 98.31 93 ALA A CA 1
ATOM 725 C C . ALA A 1 93 ? 2.01 -8.438 -6.938 1 98.31 93 ALA A C 1
ATOM 727 O O . ALA A 1 93 ? 2.949 -8.297 -7.723 1 98.31 93 ALA A O 1
ATOM 728 N N . THR A 1 94 ? 0.776 -8.758 -7.309 1 97.56 94 THR A N 1
ATOM 729 C CA . THR A 1 94 ? 0.4 -8.703 -8.719 1 97.56 94 THR A CA 1
ATOM 730 C C . THR A 1 94 ? -0.203 -7.348 -9.07 1 97.56 94 THR A C 1
ATOM 732 O O . THR A 1 94 ? -1.169 -6.91 -8.438 1 97.56 94 THR A O 1
ATOM 735 N N . ILE A 1 95 ? 0.408 -6.645 -9.961 1 97 95 ILE A N 1
ATOM 736 C CA . ILE A 1 95 ? -0.079 -5.375 -10.492 1 97 95 ILE A CA 1
ATOM 737 C C . ILE A 1 95 ? -0.004 -5.398 -12.023 1 97 95 ILE A C 1
ATOM 739 O O . ILE A 1 95 ? 1.054 -5.672 -12.594 1 97 95 ILE A O 1
ATOM 743 N N . ALA A 1 96 ? -1.089 -5.133 -12.617 1 95.75 96 ALA A N 1
ATOM 744 C CA . ALA A 1 96 ? -1.145 -5.188 -14.078 1 95.75 96 ALA A CA 1
ATOM 745 C C . ALA A 1 96 ? -0.546 -3.926 -14.695 1 95.75 96 ALA A C 1
ATOM 747 O O . ALA A 1 96 ? -0.833 -2.812 -14.242 1 95.75 96 ALA A O 1
ATOM 748 N N . THR A 1 97 ? 0.235 -4.094 -15.711 1 95.81 97 THR A N 1
ATOM 749 C CA . THR A 1 97 ? 0.856 -2.982 -16.422 1 95.81 97 THR A CA 1
ATOM 750 C C . THR A 1 97 ? -0.156 -2.287 -17.328 1 95.81 97 THR A C 1
ATOM 752 O O . THR A 1 97 ? 0.068 -1.157 -17.766 1 95.81 97 THR A O 1
ATOM 755 N N . SER A 1 98 ? -1.268 -2.906 -17.609 1 91.25 98 SER A N 1
ATOM 756 C CA . SER A 1 98 ? -2.287 -2.354 -18.484 1 91.25 98 SER A CA 1
ATOM 757 C C . SER A 1 98 ? -3.197 -1.381 -17.75 1 91.25 98 SER A C 1
ATOM 759 O O . SER A 1 98 ? -3.947 -0.626 -18.375 1 91.25 98 SER A O 1
ATOM 761 N N . TYR A 1 99 ? -3.16 -1.334 -16.391 1 86.12 99 TYR A N 1
ATOM 762 C CA . TYR A 1 99 ? -4.109 -0.466 -15.703 1 86.12 99 TYR A CA 1
ATOM 763 C C . TYR A 1 99 ? -3.434 0.305 -14.578 1 86.12 99 TYR A C 1
ATOM 765 O O . TYR A 1 99 ? -4.09 1.034 -13.828 1 86.12 99 TYR A O 1
ATOM 773 N N . ALA A 1 100 ? -2.162 0.201 -14.391 1 92.31 100 ALA A N 1
ATOM 774 C CA . ALA A 1 100 ? -1.437 0.926 -13.352 1 92.31 100 ALA A CA 1
ATOM 775 C C . ALA A 1 100 ? -0.586 2.041 -13.953 1 92.31 100 ALA A C 1
ATOM 777 O O . ALA A 1 100 ? -0.516 2.188 -15.18 1 92.31 100 ALA A O 1
ATOM 778 N N . ASP A 1 101 ? -0.138 2.896 -13.133 1 94.62 101 ASP A N 1
ATOM 779 C CA . ASP A 1 101 ? 0.851 3.906 -13.492 1 94.62 101 ASP A CA 1
ATOM 780 C C . ASP A 1 101 ? 2.258 3.465 -13.102 1 94.62 101 ASP A C 1
ATOM 782 O O . ASP A 1 101 ? 2.488 3.059 -11.961 1 94.62 101 ASP A O 1
ATOM 786 N N . PRO A 1 102 ? 3.166 3.564 -14.125 1 97.31 102 PRO A N 1
ATOM 787 C CA . PRO A 1 102 ? 4.48 2.982 -13.836 1 97.31 102 PRO A CA 1
ATOM 788 C C . PRO A 1 102 ? 5.207 3.691 -12.695 1 97.31 102 PRO A C 1
ATOM 790 O O . PRO A 1 102 ? 5.957 3.059 -11.953 1 97.31 102 PRO A O 1
ATOM 793 N N . PHE A 1 103 ? 5.055 5.039 -12.531 1 97.12 103 PHE A N 1
ATOM 794 C CA . PHE A 1 103 ? 5.703 5.746 -11.43 1 97.12 103 PHE A CA 1
ATOM 795 C C . PHE A 1 103 ? 5.141 5.289 -10.086 1 97.12 103 PHE A C 1
ATOM 797 O O . PHE A 1 103 ? 5.895 5.062 -9.141 1 97.12 103 PHE A O 1
ATOM 804 N N . THR A 1 104 ? 3.861 5.121 -9.977 1 96.81 104 THR A N 1
ATOM 805 C CA . THR A 1 104 ? 3.195 4.652 -8.766 1 96.81 104 THR A CA 1
ATOM 806 C C . THR A 1 104 ? 3.662 3.248 -8.406 1 96.81 104 THR A C 1
ATOM 808 O O . THR A 1 104 ? 3.99 2.977 -7.246 1 96.81 104 THR A O 1
ATOM 811 N N . VAL A 1 105 ? 3.729 2.383 -9.414 1 98 105 VAL A N 1
ATOM 812 C CA . VAL A 1 105 ? 4.125 1.002 -9.156 1 98 105 VAL A CA 1
ATOM 813 C C . VAL A 1 105 ? 5.574 0.958 -8.688 1 98 105 VAL A C 1
ATOM 815 O O . VAL A 1 105 ? 5.902 0.244 -7.73 1 98 105 VAL A O 1
ATOM 818 N N . ALA A 1 106 ? 6.426 1.741 -9.344 1 98.44 106 ALA A N 1
ATOM 819 C CA . ALA A 1 106 ? 7.832 1.795 -8.938 1 98.44 106 ALA A CA 1
ATOM 820 C C . ALA A 1 106 ? 7.969 2.199 -7.473 1 98.44 106 ALA A C 1
ATOM 822 O O . ALA A 1 106 ? 8.719 1.581 -6.723 1 98.44 106 ALA A O 1
ATOM 823 N N . ARG A 1 107 ? 7.227 3.174 -7.066 1 97.5 107 ARG A N 1
ATOM 824 C CA . ARG A 1 107 ? 7.297 3.711 -5.715 1 97.5 107 ARG A CA 1
ATOM 825 C C . ARG A 1 107 ? 6.75 2.711 -4.699 1 97.5 107 ARG A C 1
ATOM 827 O O . ARG A 1 107 ? 7.355 2.488 -3.65 1 97.5 107 ARG A O 1
ATOM 834 N N . GLN A 1 108 ? 5.633 2.117 -5.02 1 98.25 108 GLN A N 1
ATOM 835 C CA . GLN A 1 108 ? 4.953 1.212 -4.098 1 98.25 108 GLN A CA 1
ATOM 836 C C . GLN A 1 108 ? 5.785 -0.044 -3.848 1 98.25 108 GLN A C 1
ATOM 838 O O . GLN A 1 108 ? 6 -0.434 -2.699 1 98.25 108 GLN A O 1
ATOM 843 N N . ILE A 1 109 ? 6.262 -0.62 -4.906 1 98.88 109 ILE A N 1
ATOM 844 C CA . ILE A 1 109 ? 7 -1.869 -4.766 1 98.88 109 ILE A CA 1
ATOM 845 C C . ILE A 1 109 ? 8.352 -1.598 -4.113 1 98.88 109 ILE A C 1
ATOM 847 O O . ILE A 1 109 ? 8.828 -2.393 -3.299 1 98.88 109 ILE A O 1
ATOM 851 N N . ALA A 1 110 ? 9 -0.496 -4.434 1 98.69 110 ALA A N 1
ATOM 852 C CA . ALA A 1 110 ? 10.242 -0.123 -3.77 1 98.69 110 ALA A CA 1
ATOM 853 C C . ALA A 1 110 ? 10.016 0.138 -2.283 1 98.69 110 ALA A C 1
ATOM 855 O O . ALA A 1 110 ? 10.852 -0.226 -1.448 1 98.69 110 ALA A O 1
ATOM 856 N N . SER A 1 111 ? 8.898 0.807 -1.946 1 98.75 111 SER A N 1
ATOM 857 C CA . SER A 1 111 ? 8.578 1.042 -0.544 1 98.75 111 SER A CA 1
ATOM 858 C C . SER A 1 111 ? 8.359 -0.271 0.201 1 98.75 111 SER A C 1
ATOM 860 O O . SER A 1 111 ? 8.875 -0.461 1.302 1 98.75 111 SER A O 1
ATOM 862 N N . LEU A 1 112 ? 7.57 -1.177 -0.434 1 98.88 112 LEU A N 1
ATOM 863 C CA . LEU A 1 112 ? 7.371 -2.494 0.159 1 98.88 112 LEU A CA 1
ATOM 864 C C . LEU A 1 112 ? 8.703 -3.201 0.376 1 98.88 112 LEU A C 1
ATOM 866 O O . LEU A 1 112 ? 8.906 -3.852 1.403 1 98.88 112 LEU A O 1
ATOM 870 N N . ASP A 1 113 ? 9.594 -3.07 -0.562 1 98.88 113 ASP A N 1
ATOM 871 C CA . ASP A 1 113 ? 10.906 -3.693 -0.48 1 98.88 113 ASP A CA 1
ATOM 872 C C . ASP A 1 113 ? 11.703 -3.148 0.705 1 98.88 113 ASP A C 1
ATOM 874 O O . ASP A 1 113 ? 12.328 -3.91 1.442 1 98.88 113 ASP A O 1
ATOM 878 N N . LYS A 1 114 ? 11.648 -1.882 0.902 1 98.56 114 LYS A N 1
ATOM 879 C CA . LYS A 1 114 ? 12.398 -1.266 1.993 1 98.56 114 LYS A CA 1
ATOM 880 C C . LYS A 1 114 ? 11.742 -1.555 3.342 1 98.56 114 LYS A C 1
ATOM 882 O O . LYS A 1 114 ? 12.43 -1.854 4.32 1 98.56 114 LYS A O 1
ATOM 887 N N . ILE A 1 115 ? 10.414 -1.468 3.402 1 98.81 115 ILE A N 1
ATOM 888 C CA . ILE A 1 115 ? 9.688 -1.747 4.637 1 98.81 115 ILE A CA 1
ATOM 889 C C . ILE A 1 115 ? 9.969 -3.178 5.086 1 98.81 115 ILE A C 1
ATOM 891 O O . ILE A 1 115 ? 10.148 -3.436 6.277 1 98.81 115 ILE A O 1
ATOM 895 N N . SER A 1 116 ? 10.031 -4.086 4.137 1 98.75 116 SER A N 1
ATOM 896 C CA . SER A 1 116 ? 10.219 -5.504 4.422 1 98.75 116 SER A CA 1
ATOM 897 C C . SER A 1 116 ? 11.695 -5.871 4.48 1 98.75 116 SER A C 1
ATOM 899 O O . SER A 1 116 ? 12.047 -7.031 4.703 1 98.75 116 SER A O 1
ATOM 901 N N . LYS A 1 117 ? 12.586 -4.922 4.27 1 98.25 117 LYS A N 1
ATOM 902 C CA . LYS A 1 117 ? 14.031 -5.105 4.297 1 98.25 117 LYS A CA 1
ATOM 903 C C . LYS A 1 117 ? 14.484 -6.082 3.217 1 98.25 117 LYS A C 1
ATOM 905 O O . LYS A 1 117 ? 15.25 -7.012 3.49 1 98.25 117 LYS A O 1
ATOM 910 N N . GLY A 1 118 ? 13.93 -5.906 2.027 1 98.56 118 GLY A N 1
ATOM 911 C CA . GLY A 1 118 ? 14.438 -6.598 0.853 1 98.56 118 GLY A CA 1
ATOM 912 C C . GLY A 1 118 ? 13.633 -7.836 0.498 1 98.56 118 GLY A C 1
ATOM 913 O O . GLY A 1 118 ? 14.188 -8.836 0.049 1 98.56 118 GLY A O 1
ATOM 914 N N . ARG A 1 119 ? 12.312 -7.84 0.602 1 98.88 119 ARG A N 1
ATOM 915 C CA . ARG A 1 119 ? 11.578 -9.086 0.404 1 98.88 119 ARG A CA 1
ATOM 916 C C . ARG A 1 119 ? 10.477 -8.914 -0.637 1 98.88 119 ARG A C 1
ATOM 918 O O . ARG A 1 119 ? 9.625 -9.789 -0.799 1 98.88 119 ARG A O 1
ATOM 925 N N . ALA A 1 120 ? 10.469 -7.773 -1.392 1 98.88 120 ALA A N 1
ATOM 926 C CA . ALA A 1 120 ? 9.359 -7.477 -2.297 1 98.88 120 ALA A CA 1
ATOM 927 C C . ALA A 1 120 ? 9.594 -8.102 -3.67 1 98.88 120 ALA A C 1
ATOM 929 O O . ALA A 1 120 ? 10.727 -8.133 -4.16 1 98.88 120 ALA A O 1
ATOM 930 N N . GLY A 1 121 ? 8.547 -8.609 -4.289 1 98.88 121 GLY A N 1
ATOM 931 C CA . GLY A 1 121 ? 8.453 -8.961 -5.695 1 98.88 121 GLY A CA 1
ATOM 932 C C . GLY A 1 121 ? 7.246 -8.344 -6.387 1 98.88 121 GLY A C 1
ATOM 933 O O . GLY A 1 121 ? 6.309 -7.895 -5.723 1 98.88 121 GLY A O 1
ATOM 934 N N . TRP A 1 122 ? 7.312 -8.25 -7.66 1 98.81 122 TRP A N 1
ATOM 935 C CA . TRP A 1 122 ? 6.242 -7.707 -8.484 1 98.81 122 TRP A CA 1
ATOM 936 C C . TRP A 1 122 ? 5.91 -8.648 -9.641 1 98.81 122 TRP A C 1
ATOM 938 O O . TRP A 1 122 ? 6.766 -8.93 -10.484 1 98.81 122 TRP A O 1
ATOM 948 N N . ASN A 1 123 ? 4.695 -9.188 -9.609 1 98.44 123 ASN A N 1
ATOM 949 C CA . ASN A 1 123 ? 4.176 -9.922 -10.758 1 98.44 123 ASN A CA 1
ATOM 950 C C . ASN A 1 123 ? 3.543 -8.984 -11.781 1 98.44 123 ASN A C 1
ATOM 952 O O . ASN A 1 123 ? 2.408 -8.539 -11.602 1 98.44 123 ASN A O 1
ATOM 956 N N . ALA A 1 124 ? 4.297 -8.695 -12.828 1 98.06 124 ALA A N 1
ATOM 957 C CA . ALA A 1 124 ? 3.877 -7.777 -13.883 1 98.06 124 ALA A CA 1
ATOM 958 C C . ALA A 1 124 ? 3.084 -8.516 -14.961 1 98.06 124 ALA A C 1
ATOM 960 O O . ALA A 1 124 ? 3.666 -9.148 -15.844 1 98.06 124 ALA A O 1
ATOM 961 N N . ILE A 1 125 ? 1.793 -8.289 -14.906 1 95.12 125 ILE A N 1
ATOM 962 C CA . ILE A 1 125 ? 0.936 -9 -15.852 1 95.12 125 ILE A CA 1
ATOM 963 C C . ILE A 1 125 ? 0.195 -7.996 -16.734 1 95.12 125 ILE A C 1
ATOM 965 O O . ILE A 1 125 ? 0.335 -6.781 -16.562 1 95.12 125 ILE A O 1
ATOM 969 N N . THR A 1 126 ? -0.446 -8.492 -17.75 1 91.19 126 THR A N 1
ATOM 970 C CA . THR A 1 126 ? -1.413 -7.711 -18.5 1 91.19 126 THR A CA 1
ATOM 971 C C . THR A 1 126 ? -2.84 -8.055 -18.078 1 91.19 126 THR A C 1
ATOM 973 O O . THR A 1 126 ? -3.088 -9.133 -17.531 1 91.19 126 THR A O 1
ATOM 976 N N . SER A 1 127 ? -3.715 -7.102 -18.203 1 80.81 127 SER A N 1
ATOM 977 C CA . SER A 1 127 ? -5.098 -7.316 -17.781 1 80.81 127 SER A CA 1
ATOM 978 C C . SER A 1 127 ? -5.973 -7.738 -18.953 1 80.81 127 SER A C 1
ATOM 980 O O . SER A 1 127 ? -5.594 -7.559 -20.109 1 80.81 127 SER A O 1
ATOM 982 N N . ASN A 1 128 ? -7.094 -8.375 -18.562 1 78.12 128 ASN A N 1
ATOM 983 C CA . ASN A 1 128 ? -8.141 -8.625 -19.547 1 78.12 128 ASN A CA 1
ATOM 984 C C . ASN A 1 128 ? -8.891 -7.348 -19.906 1 78.12 128 ASN A C 1
ATOM 986 O O . ASN A 1 128 ? -8.711 -6.316 -19.266 1 78.12 128 ASN A O 1
ATOM 990 N N . PRO A 1 129 ? -9.664 -7.383 -20.953 1 75.88 129 PRO A N 1
ATOM 991 C CA . PRO A 1 129 ? -10.367 -6.176 -21.406 1 75.88 129 PRO A CA 1
ATOM 992 C C . PRO A 1 129 ? -11.227 -5.547 -20.312 1 75.88 129 PRO A C 1
ATOM 994 O O . PRO A 1 129 ? -11.344 -4.32 -20.234 1 75.88 129 PRO A O 1
ATOM 997 N N . GLY A 1 130 ? -11.859 -6.301 -19.5 1 77.88 130 GLY A N 1
ATOM 998 C CA . GLY A 1 130 ? -12.664 -5.758 -18.406 1 77.88 130 GLY A CA 1
ATOM 999 C C . GLY A 1 130 ? -11.867 -4.879 -17.453 1 77.88 130 GLY A C 1
ATOM 1000 O O . GLY A 1 130 ? -12.367 -3.854 -17 1 77.88 130 GLY A O 1
ATOM 1001 N N . GLY A 1 131 ? -10.711 -5.211 -17.234 1 82.69 131 GLY A N 1
ATOM 1002 C CA . GLY A 1 131 ? -9.844 -4.414 -16.375 1 82.69 131 GLY A CA 1
ATOM 1003 C C . GLY A 1 131 ? -9.539 -3.041 -16.938 1 82.69 131 GLY A C 1
ATOM 1004 O O . GLY A 1 131 ? -9.445 -2.062 -16.203 1 82.69 131 GLY A O 1
ATOM 1005 N N . LEU A 1 132 ? -9.539 -2.902 -18.219 1 88.5 132 LEU A N 1
ATOM 1006 C CA . LEU A 1 132 ? -9.234 -1.637 -18.891 1 88.5 132 LEU A CA 1
ATOM 1007 C C . LEU A 1 132 ? -10.352 -0.625 -18.656 1 88.5 132 LEU A C 1
ATOM 1009 O O . LEU A 1 132 ? -10.102 0.578 -18.562 1 88.5 132 LEU A O 1
ATOM 1013 N N . ALA A 1 133 ? -11.562 -1.089 -18.469 1 90.44 133 ALA A N 1
ATOM 1014 C CA . ALA A 1 133 ? -12.742 -0.231 -18.344 1 90.44 133 ALA A CA 1
ATOM 1015 C C . ALA A 1 133 ? -12.719 0.532 -17.016 1 90.44 133 ALA A C 1
ATOM 1017 O O . ALA A 1 133 ? -13.328 1.599 -16.906 1 90.44 133 ALA A O 1
ATOM 1018 N N . ASN A 1 134 ? -12.023 0.067 -16.031 1 94.12 134 ASN A N 1
ATOM 1019 C CA . ASN A 1 134 ? -11.961 0.721 -14.727 1 94.12 134 ASN A CA 1
ATOM 1020 C C . ASN A 1 134 ? -10.844 1.756 -14.672 1 94.12 134 ASN A C 1
ATOM 1022 O O . ASN A 1 134 ? -10.727 2.508 -13.703 1 94.12 134 ASN A O 1
ATOM 1026 N N . TYR A 1 135 ? -10.031 1.878 -15.703 1 93.69 135 TYR A N 1
ATOM 1027 C CA . TYR A 1 135 ? -8.844 2.717 -15.656 1 93.69 135 TYR A CA 1
ATOM 1028 C C . TYR A 1 135 ? -8.805 3.682 -16.828 1 93.69 135 TYR A C 1
ATOM 1030 O O . TYR A 1 135 ? -7.73 4.148 -17.219 1 93.69 135 TYR A O 1
ATOM 1038 N N . SER A 1 136 ? -9.914 3.938 -17.391 1 92.81 136 SER A N 1
ATOM 1039 C CA . SER A 1 136 ? -10.102 4.902 -18.469 1 92.81 136 SER A CA 1
ATOM 1040 C C . SER A 1 136 ? -9.266 4.531 -19.688 1 92.81 136 SER A C 1
ATOM 1042 O O . SER A 1 136 ? -8.688 5.402 -20.344 1 92.81 136 SER A O 1
ATOM 1044 N N . ARG A 1 137 ? -9.125 3.188 -19.922 1 92.12 137 ARG A N 1
ATOM 1045 C CA . ARG A 1 137 ? -8.234 2.734 -20.984 1 92.12 137 ARG A CA 1
ATOM 1046 C C . ARG A 1 137 ? -8.961 1.81 -21.953 1 92.12 137 ARG A C 1
ATOM 1048 O O . ARG A 1 137 ? -8.344 0.942 -22.578 1 92.12 137 ARG A O 1
ATOM 1055 N N . SER A 1 138 ? -10.25 1.958 -22.094 1 89.94 138 SER A N 1
ATOM 1056 C CA . SER A 1 138 ? -11.055 1.1 -22.969 1 89.94 138 SER A CA 1
ATOM 1057 C C . SER A 1 138 ? -10.703 1.313 -24.438 1 89.94 138 SER A C 1
ATOM 1059 O O . SER A 1 138 ? -11.086 0.515 -25.297 1 89.94 138 SER A O 1
ATOM 1061 N N . HIS A 1 139 ? -9.977 2.324 -24.703 1 89.75 139 HIS A N 1
ATOM 1062 C CA . HIS A 1 139 ? -9.586 2.621 -26.078 1 89.75 139 HIS A CA 1
ATOM 1063 C C . HIS A 1 139 ? -8.422 1.746 -26.531 1 89.75 139 HIS A C 1
ATOM 1065 O O . HIS A 1 139 ? -8.125 1.66 -27.719 1 89.75 139 HIS A O 1
ATOM 1071 N N . LEU A 1 140 ? -7.719 1.142 -25.609 1 91.38 140 LEU A N 1
ATOM 1072 C CA . LEU A 1 140 ? -6.578 0.291 -25.938 1 91.38 140 LEU A CA 1
ATOM 1073 C C . LEU A 1 140 ? -7.043 -1.036 -26.531 1 91.38 140 LEU A C 1
ATOM 1075 O O . LEU A 1 140 ? -8.062 -1.588 -26.094 1 91.38 140 LEU A O 1
ATOM 1079 N N . LYS A 1 141 ? -6.258 -1.515 -27.5 1 91.06 141 LYS A N 1
ATOM 1080 C CA . LYS A 1 141 ? -6.512 -2.801 -28.141 1 91.06 141 LYS A CA 1
ATOM 1081 C C . LYS A 1 141 ? -5.547 -3.869 -27.625 1 91.06 141 LYS A C 1
ATOM 1083 O O . LYS A 1 141 ? -4.551 -3.555 -26.969 1 91.06 141 LYS A O 1
ATOM 1088 N N . LYS A 1 142 ? -5.891 -5.148 -27.906 1 90.06 142 LYS A N 1
ATOM 1089 C CA . LYS A 1 142 ? -5.047 -6.273 -27.516 1 90.06 142 LYS A CA 1
ATOM 1090 C C . LYS A 1 142 ? -3.613 -6.082 -28 1 90.06 142 LYS A C 1
ATOM 1092 O O . LYS A 1 142 ? -2.66 -6.414 -27.297 1 90.06 142 LYS A O 1
ATOM 1097 N N . ALA A 1 143 ? -3.441 -5.559 -29.172 1 92.25 143 ALA A N 1
ATOM 1098 C CA . ALA A 1 143 ? -2.133 -5.387 -29.797 1 92.25 143 ALA A CA 1
ATOM 1099 C C . ALA A 1 143 ? -1.304 -4.34 -29.062 1 92.25 143 ALA A C 1
ATOM 1101 O O . ALA A 1 143 ? -0.085 -4.27 -29.234 1 92.25 143 ALA A O 1
ATOM 1102 N N . ASP A 1 144 ? -1.947 -3.508 -28.219 1 93.81 144 ASP A N 1
ATOM 1103 C CA . ASP A 1 144 ? -1.261 -2.449 -27.484 1 93.81 144 ASP A CA 1
ATOM 1104 C C . ASP A 1 144 ? -0.625 -2.992 -26.203 1 93.81 144 ASP A C 1
ATOM 1106 O O . ASP A 1 144 ? 0.284 -2.373 -25.641 1 93.81 144 ASP A O 1
ATOM 1110 N N . LEU A 1 145 ? -1.088 -4.102 -25.734 1 94.19 145 LEU A N 1
ATOM 1111 C CA . LEU A 1 145 ? -0.849 -4.504 -24.359 1 94.19 145 LEU A CA 1
ATOM 1112 C C . LEU A 1 145 ? 0.618 -4.863 -24.141 1 94.19 145 LEU A C 1
ATOM 1114 O O . LEU A 1 145 ? 1.234 -4.418 -23.172 1 94.19 145 LEU A O 1
ATOM 1118 N N . TYR A 1 146 ? 1.229 -5.609 -25.031 1 94.75 146 TYR A N 1
ATOM 1119 C CA . TYR A 1 146 ? 2.6 -6.051 -24.797 1 94.75 146 TYR A CA 1
ATOM 1120 C C . TYR A 1 146 ? 3.59 -4.926 -25.078 1 94.75 146 TYR A C 1
ATOM 1122 O O . TYR A 1 146 ? 4.559 -4.746 -24.328 1 94.75 146 TYR A O 1
ATOM 1130 N N . PRO A 1 147 ? 3.367 -4.117 -26.172 1 96 147 PRO A N 1
ATOM 1131 C CA . PRO A 1 147 ? 4.227 -2.939 -26.312 1 96 147 PRO A CA 1
ATOM 1132 C C . PRO A 1 147 ? 4.141 -2.006 -25.109 1 96 147 PRO A C 1
ATOM 1134 O O . PRO A 1 147 ? 5.16 -1.469 -24.656 1 96 147 PRO A O 1
ATOM 1137 N N . MET A 1 148 ? 2.992 -1.836 -24.625 1 96.44 148 MET A N 1
ATOM 1138 C CA . MET A 1 148 ? 2.807 -1.014 -23.438 1 96.44 148 MET A CA 1
ATOM 1139 C C . MET A 1 148 ? 3.506 -1.635 -22.234 1 96.44 148 MET A C 1
ATOM 1141 O O . MET A 1 148 ? 4.145 -0.93 -21.453 1 96.44 148 MET A O 1
ATOM 1145 N N . LYS A 1 149 ? 3.355 -2.943 -22.062 1 97.56 149 LYS A N 1
ATOM 1146 C CA . LYS A 1 149 ? 4.027 -3.662 -20.984 1 97.56 149 LYS A CA 1
ATOM 1147 C C . LYS A 1 149 ? 5.539 -3.467 -21.062 1 97.56 149 LYS A C 1
ATOM 1149 O O . LYS A 1 149 ? 6.195 -3.264 -20.031 1 97.56 149 LYS A O 1
ATOM 1154 N N . LYS A 1 150 ? 6.09 -3.559 -22.203 1 97.88 150 LYS A N 1
ATOM 1155 C CA . LYS A 1 150 ? 7.527 -3.363 -22.391 1 97.88 150 LYS A CA 1
ATOM 1156 C C . LYS A 1 150 ? 7.957 -1.981 -21.906 1 97.88 150 LYS A C 1
ATOM 1158 O O . LYS A 1 150 ? 8.914 -1.858 -21.141 1 97.88 150 LYS A O 1
ATOM 1163 N N . GLU A 1 151 ? 7.254 -0.891 -22.359 1 98.19 151 GLU A N 1
ATOM 1164 C CA . GLU A 1 151 ? 7.555 0.459 -21.891 1 98.19 151 GLU A CA 1
ATOM 1165 C C . GLU A 1 151 ? 7.445 0.556 -20.359 1 98.19 151 GLU A C 1
ATOM 1167 O O . GLU A 1 151 ? 8.297 1.164 -19.719 1 98.19 151 GLU A O 1
ATOM 1172 N N . PHE A 1 152 ? 6.348 -0.046 -19.891 1 98.5 152 PHE A N 1
ATOM 1173 C CA . PHE A 1 152 ? 6.082 -0.023 -18.469 1 98.5 152 PHE A CA 1
ATOM 1174 C C . PHE A 1 152 ? 7.254 -0.605 -17.688 1 98.5 152 PHE A C 1
ATOM 1176 O O . PHE A 1 152 ? 7.738 0.007 -16.734 1 98.5 152 PHE A O 1
ATOM 1183 N N . LEU A 1 153 ? 7.742 -1.742 -18.062 1 98.69 153 LEU A N 1
ATOM 1184 C CA . LEU A 1 153 ? 8.844 -2.426 -17.406 1 98.69 153 LEU A CA 1
ATOM 1185 C C . LEU A 1 153 ? 10.133 -1.614 -17.516 1 98.69 153 LEU A C 1
ATOM 1187 O O . LEU A 1 153 ? 10.875 -1.487 -16.531 1 98.69 153 LEU A O 1
ATOM 1191 N N . GLU A 1 154 ? 10.398 -1.085 -18.641 1 98.5 154 GLU A N 1
ATOM 1192 C CA . GLU A 1 154 ? 11.578 -0.244 -18.844 1 98.5 154 GLU A CA 1
ATOM 1193 C C . GLU A 1 154 ? 11.555 0.959 -17.906 1 98.5 154 GLU A C 1
ATOM 1195 O O . GLU A 1 154 ? 12.578 1.322 -17.312 1 98.5 154 GLU A O 1
ATOM 1200 N N . ILE A 1 155 ? 10.391 1.552 -17.75 1 98.69 155 ILE A N 1
ATOM 1201 C CA . ILE A 1 155 ? 10.234 2.725 -16.906 1 98.69 155 ILE A CA 1
ATOM 1202 C C . ILE A 1 155 ? 10.453 2.332 -15.445 1 98.69 155 ILE A C 1
ATOM 1204 O O . ILE A 1 155 ? 11.234 2.971 -14.734 1 98.69 155 ILE A O 1
ATOM 1208 N N . VAL A 1 156 ? 9.773 1.295 -14.953 1 98.75 156 VAL A N 1
ATOM 1209 C CA . VAL A 1 156 ? 9.852 0.9 -13.547 1 98.75 156 VAL A CA 1
ATOM 1210 C C . VAL A 1 156 ? 11.289 0.512 -13.195 1 98.75 156 VAL A C 1
ATOM 1212 O O . VAL A 1 156 ? 11.836 0.966 -12.188 1 98.75 156 VAL A O 1
ATOM 1215 N N . GLU A 1 157 ? 11.938 -0.303 -14.031 1 98.38 157 GLU A N 1
ATOM 1216 C CA . GLU A 1 157 ? 13.32 -0.707 -13.797 1 98.38 157 GLU A CA 1
ATOM 1217 C C . GLU A 1 157 ? 14.258 0.495 -13.836 1 98.38 157 GLU A C 1
ATOM 1219 O O . GLU A 1 157 ? 15.195 0.587 -13.031 1 98.38 157 GLU A O 1
ATOM 1224 N N . GLY A 1 158 ? 13.992 1.381 -14.797 1 98.38 158 GLY A N 1
ATOM 1225 C CA . GLY A 1 158 ? 14.766 2.607 -14.859 1 98.38 158 GLY A CA 1
ATOM 1226 C C . GLY A 1 158 ? 14.609 3.475 -13.625 1 98.38 158 GLY A C 1
ATOM 1227 O O . GLY A 1 158 ? 15.586 4.059 -13.141 1 98.38 158 GLY A O 1
ATOM 1228 N N . LEU A 1 159 ? 13.398 3.611 -13.141 1 98.44 159 LEU A N 1
ATOM 1229 C CA . LEU A 1 159 ? 13.125 4.395 -11.938 1 98.44 159 LEU A CA 1
ATOM 1230 C C . LEU A 1 159 ? 13.797 3.771 -10.719 1 98.44 159 LEU A C 1
ATOM 1232 O O . LEU A 1 159 ? 14.32 4.484 -9.867 1 98.44 159 LEU A O 1
ATOM 1236 N N . TRP A 1 160 ? 13.844 2.438 -10.602 1 98.56 160 TRP A N 1
ATOM 1237 C CA . TRP A 1 160 ? 14.492 1.766 -9.477 1 98.56 160 TRP A CA 1
ATOM 1238 C C . TRP A 1 160 ? 15.992 2 -9.492 1 98.56 160 TRP A C 1
ATOM 1240 O O . TRP A 1 160 ? 16.688 1.752 -8.5 1 98.56 160 TRP A O 1
ATOM 1250 N N . ASP A 1 161 ? 16.516 2.469 -10.578 1 98.12 161 ASP A N 1
ATOM 1251 C CA . ASP A 1 161 ? 17.938 2.777 -10.711 1 98.12 161 ASP A CA 1
ATOM 1252 C C . ASP A 1 161 ? 18.188 4.281 -10.602 1 98.12 161 ASP A C 1
ATOM 1254 O O . ASP A 1 161 ? 19.266 4.762 -10.961 1 98.12 161 ASP A O 1
ATOM 1258 N N . SER A 1 162 ? 17.203 5.055 -10.133 1 97.88 162 SER A N 1
ATOM 1259 C CA . SER A 1 162 ? 17.297 6.508 -10.031 1 97.88 162 SER A CA 1
ATOM 1260 C C . SER A 1 162 ? 18.5 6.93 -9.195 1 97.88 162 SER A C 1
ATOM 1262 O O . SER A 1 162 ? 19.047 8.016 -9.391 1 97.88 162 SER A O 1
ATOM 1264 N N . TYR A 1 163 ? 18.859 6.125 -8.203 1 98 163 TYR A N 1
ATOM 1265 C CA . TYR A 1 163 ? 20 6.391 -7.32 1 98 163 TYR A CA 1
ATOM 1266 C C . TYR A 1 163 ? 21 5.246 -7.375 1 98 163 TYR A C 1
ATOM 1268 O O . TYR A 1 163 ? 20.625 4.074 -7.383 1 98 163 TYR A O 1
ATOM 1276 N N . GLU A 1 164 ? 22.266 5.594 -7.477 1 98 164 GLU A N 1
ATOM 1277 C CA . GLU A 1 164 ? 23.297 4.574 -7.258 1 98 164 GLU A CA 1
ATOM 1278 C C . GLU A 1 164 ? 23.281 4.086 -5.812 1 98 164 GLU A C 1
ATOM 1280 O O . GLU A 1 164 ? 22.719 4.738 -4.934 1 98 164 GLU A O 1
ATOM 1285 N N . ASP A 1 165 ? 23.875 2.922 -5.5 1 96.88 165 ASP A N 1
ATOM 1286 C CA . ASP A 1 165 ? 23.766 2.248 -4.207 1 96.88 165 ASP A CA 1
ATOM 1287 C C . ASP A 1 165 ? 24.297 3.141 -3.084 1 96.88 165 ASP A C 1
ATOM 1289 O O . ASP A 1 165 ? 23.781 3.096 -1.963 1 96.88 165 ASP A O 1
ATOM 1293 N N . ASP A 1 166 ? 25.297 3.934 -3.322 1 96 166 ASP A N 1
ATOM 1294 C CA . ASP A 1 166 ? 25.938 4.738 -2.287 1 96 166 ASP A CA 1
ATOM 1295 C C . ASP A 1 166 ? 25.609 6.219 -2.465 1 96 166 ASP A C 1
ATOM 1297 O O . ASP A 1 166 ? 26.391 7.086 -2.035 1 96 166 ASP A O 1
ATOM 1301 N N . ALA A 1 167 ? 24.469 6.496 -3.199 1 97.44 167 ALA A N 1
ATOM 1302 C CA . ALA A 1 167 ? 24.094 7.883 -3.471 1 97.44 167 ALA A CA 1
ATOM 1303 C C . ALA A 1 167 ? 23.844 8.648 -2.176 1 97.44 167 ALA A C 1
ATOM 1305 O O . ALA A 1 167 ? 24.188 9.828 -2.066 1 97.44 167 ALA A O 1
ATOM 1306 N N . PHE A 1 168 ? 23.203 8.039 -1.2 1 97.75 168 PHE A N 1
ATOM 1307 C CA . PHE A 1 168 ? 22.891 8.672 0.076 1 97.75 168 PHE A CA 1
ATOM 1308 C C . PHE A 1 168 ? 24.031 8.453 1.073 1 97.75 168 PHE A C 1
ATOM 1310 O O . PHE A 1 168 ? 24.078 7.426 1.75 1 97.75 168 PHE A O 1
ATOM 1317 N N . ILE A 1 169 ? 24.875 9.422 1.209 1 97.5 169 ILE A N 1
ATOM 1318 C CA . ILE A 1 169 ? 26.078 9.375 2.041 1 97.5 169 ILE A CA 1
ATOM 1319 C C . ILE A 1 169 ? 25.703 9.578 3.506 1 97.5 169 ILE A C 1
ATOM 1321 O O . ILE A 1 169 ? 26.156 8.844 4.383 1 97.5 169 ILE A O 1
ATOM 1325 N N . ARG A 1 170 ? 24.859 10.531 3.803 1 97.06 170 ARG A N 1
ATOM 1326 C CA . ARG A 1 170 ? 24.312 10.867 5.109 1 97.06 170 ARG A CA 1
ATOM 1327 C C . ARG A 1 170 ? 25.422 11.047 6.145 1 97.06 170 ARG A C 1
ATOM 1329 O O . ARG A 1 170 ? 25.359 10.461 7.227 1 97.06 170 ARG A O 1
ATOM 1336 N N . ASP A 1 171 ? 26.469 11.789 5.73 1 96.38 171 ASP A N 1
ATOM 1337 C CA . ASP A 1 171 ? 27.562 12.188 6.605 1 96.38 171 ASP A CA 1
ATOM 1338 C C . ASP A 1 171 ? 27.203 13.422 7.426 1 96.38 171 ASP A C 1
ATOM 1340 O O . ASP A 1 171 ? 27.266 14.547 6.926 1 96.38 171 ASP A O 1
ATOM 1344 N N . LYS A 1 172 ? 26.812 13.227 8.688 1 93.5 172 LYS A N 1
ATOM 1345 C CA . LYS A 1 172 ? 26.344 14.32 9.539 1 93.5 172 LYS A CA 1
ATOM 1346 C C . LYS A 1 172 ? 27.453 15.336 9.781 1 93.5 172 LYS A C 1
ATOM 1348 O O . LYS A 1 172 ? 27.219 16.547 9.766 1 93.5 172 LYS A O 1
ATOM 1353 N N . GLU A 1 173 ? 28.641 14.867 10.062 1 92.25 173 GLU A N 1
ATOM 1354 C CA . GLU A 1 173 ? 29.781 15.727 10.383 1 92.25 173 GLU A CA 1
ATOM 1355 C C . GLU A 1 173 ? 30.094 16.672 9.227 1 92.25 173 GLU A C 1
ATOM 1357 O O . GLU A 1 173 ? 30.281 17.875 9.43 1 92.25 173 GLU A O 1
ATOM 1362 N N . ARG A 1 174 ? 30.125 16.156 7.996 1 93.12 174 ARG A N 1
ATOM 1363 C CA . ARG A 1 174 ? 30.484 16.953 6.824 1 93.12 174 ARG A CA 1
ATOM 1364 C C . ARG A 1 174 ? 29.266 17.672 6.262 1 93.12 174 ARG A C 1
ATOM 1366 O O . ARG A 1 174 ? 29.406 18.578 5.426 1 93.12 174 ARG A O 1
ATOM 1373 N N . GLY A 1 175 ? 28.047 17.297 6.715 1 91.25 175 GLY A N 1
ATOM 1374 C CA . GLY A 1 175 ? 26.812 17.922 6.238 1 91.25 175 GLY A CA 1
ATOM 1375 C C . GLY A 1 175 ? 26.453 17.516 4.82 1 91.25 175 GLY A C 1
ATOM 1376 O O . GLY A 1 175 ? 25.984 18.344 4.039 1 91.25 175 GLY A O 1
ATOM 1377 N N . VAL A 1 176 ? 26.797 16.297 4.414 1 94.94 176 VAL A N 1
ATOM 1378 C CA . VAL A 1 176 ? 26.484 15.805 3.074 1 94.94 176 VAL A CA 1
ATOM 1379 C C . VAL A 1 176 ? 25.438 14.703 3.156 1 94.94 176 VAL A C 1
ATOM 1381 O O . VAL A 1 176 ? 25.734 13.586 3.602 1 94.94 176 VAL A O 1
ATOM 1384 N N . PHE A 1 177 ? 24.266 15.031 2.768 1 95.88 177 PHE A N 1
ATOM 1385 C CA . PHE A 1 177 ? 23.172 14.078 2.867 1 95.88 177 PHE A CA 1
ATOM 1386 C C . PHE A 1 177 ? 23.234 13.062 1.728 1 95.88 177 PHE A C 1
ATOM 1388 O O . PHE A 1 177 ? 23.109 11.859 1.954 1 95.88 177 PHE A O 1
ATOM 1395 N N . TYR A 1 178 ? 23.391 13.57 0.517 1 97.12 178 TYR A N 1
ATOM 1396 C CA . TYR A 1 178 ? 23.484 12.711 -0.654 1 97.12 178 TYR A CA 1
ATOM 1397 C C . TYR A 1 178 ? 24.359 13.336 -1.734 1 97.12 178 TYR A C 1
ATOM 1399 O O . TYR A 1 178 ? 24.703 14.516 -1.646 1 97.12 178 TYR A O 1
ATOM 1407 N N . ASP A 1 179 ? 24.859 12.539 -2.736 1 96.69 179 ASP A N 1
ATOM 1408 C CA . ASP A 1 179 ? 25.625 12.992 -3.893 1 96.69 179 ASP A CA 1
ATOM 1409 C C . ASP A 1 179 ? 24.719 13.227 -5.098 1 96.69 179 ASP A C 1
ATOM 1411 O O . ASP A 1 179 ? 24.25 12.273 -5.73 1 96.69 179 ASP A O 1
ATOM 1415 N N . PRO A 1 180 ? 24.469 14.492 -5.418 1 96.06 180 PRO A N 1
ATOM 1416 C CA . PRO A 1 180 ? 23.547 14.781 -6.523 1 96.06 180 PRO A CA 1
ATOM 1417 C C . PRO A 1 180 ? 24.016 14.188 -7.848 1 96.06 180 PRO A C 1
ATOM 1419 O O . PRO A 1 180 ? 23.219 13.969 -8.75 1 96.06 180 PRO A O 1
ATOM 1422 N N . ARG A 1 181 ? 25.391 13.906 -8.008 1 96.62 181 ARG A N 1
ATOM 1423 C CA . ARG A 1 181 ? 25.938 13.32 -9.234 1 96.62 181 ARG A CA 1
ATOM 1424 C C . ARG A 1 181 ? 25.484 11.875 -9.391 1 96.62 181 ARG A C 1
ATOM 1426 O O . ARG A 1 181 ? 25.578 11.305 -10.477 1 96.62 181 ARG A O 1
ATOM 1433 N N . LYS A 1 182 ? 24.969 11.266 -8.352 1 97.44 182 LYS A N 1
ATOM 1434 C CA . LYS A 1 182 ? 24.547 9.867 -8.344 1 97.44 182 LYS A CA 1
ATOM 1435 C C . LYS A 1 182 ? 23.016 9.75 -8.367 1 97.44 182 LYS A C 1
ATOM 1437 O O . LYS A 1 182 ? 22.469 8.688 -8.086 1 97.44 182 LYS A O 1
ATOM 1442 N N . MET A 1 183 ? 22.344 10.82 -8.547 1 97.62 183 MET A N 1
ATOM 1443 C CA . MET A 1 183 ? 20.906 10.883 -8.82 1 97.62 183 MET A CA 1
ATOM 1444 C C . MET A 1 183 ? 20.641 10.977 -10.32 1 97.62 183 MET A C 1
ATOM 1446 O O . MET A 1 183 ? 21.156 11.867 -10.992 1 97.62 183 MET A O 1
ATOM 1450 N N . HIS A 1 184 ? 19.812 10.031 -10.859 1 97.62 184 HIS A N 1
ATOM 1451 C CA . HIS A 1 184 ? 19.641 9.945 -12.305 1 97.62 184 HIS A CA 1
ATOM 1452 C C . HIS A 1 184 ? 18.156 9.992 -12.688 1 97.62 184 HIS A C 1
ATOM 1454 O O . HIS A 1 184 ? 17.453 8.984 -12.609 1 97.62 184 HIS A O 1
ATOM 1460 N N . PRO A 1 185 ? 17.656 11.141 -13.07 1 97.06 185 PRO A N 1
ATOM 1461 C CA . PRO A 1 185 ? 16.297 11.18 -13.641 1 97.06 185 PRO A CA 1
ATOM 1462 C C . PRO A 1 185 ? 16.172 10.312 -14.891 1 97.06 185 PRO A C 1
ATOM 1464 O O . PRO A 1 185 ? 17.109 10.227 -15.688 1 97.06 185 PRO A O 1
ATOM 1467 N N . LEU A 1 186 ? 15.062 9.711 -15.07 1 97.5 186 LEU A N 1
ATOM 1468 C CA . LEU A 1 186 ? 14.852 8.727 -16.125 1 97.5 186 LEU A CA 1
ATOM 1469 C C . LEU A 1 186 ? 14.625 9.422 -17.469 1 97.5 186 LEU A C 1
ATOM 1471 O O . LEU A 1 186 ? 15.18 8.992 -18.484 1 97.5 186 LEU A O 1
ATOM 1475 N N . HIS A 1 187 ? 13.82 10.461 -17.578 1 97.5 187 HIS A N 1
ATOM 1476 C CA . HIS A 1 187 ? 13.422 11.203 -18.766 1 97.5 187 HIS A CA 1
ATOM 1477 C C . HIS A 1 187 ? 12.961 10.258 -19.875 1 97.5 187 HIS A C 1
ATOM 1479 O O . HIS A 1 187 ? 13.453 10.32 -21 1 97.5 187 HIS A O 1
ATOM 1485 N N . TYR A 1 188 ? 12.031 9.414 -19.594 1 98.12 188 TYR A N 1
ATOM 1486 C CA . TYR A 1 188 ? 11.477 8.445 -20.531 1 98.12 188 TYR A CA 1
ATOM 1487 C C . TYR A 1 188 ? 10.32 9.047 -21.312 1 98.12 188 TYR A C 1
ATOM 1489 O O . TYR A 1 188 ? 9.398 9.625 -20.734 1 98.12 188 TYR A O 1
ATOM 1497 N N . THR A 1 189 ? 10.344 9 -22.609 1 97.75 189 THR A N 1
ATOM 1498 C CA . THR A 1 189 ? 9.242 9.367 -23.484 1 97.75 189 THR A CA 1
ATOM 1499 C C . THR A 1 189 ? 8.938 8.242 -24.469 1 97.75 189 THR A C 1
ATOM 1501 O O . THR A 1 189 ? 9.75 7.938 -25.344 1 97.75 189 THR A O 1
ATOM 1504 N N . GLY A 1 190 ? 7.797 7.617 -24.234 1 97.62 190 GLY A N 1
ATOM 1505 C CA . GLY A 1 190 ? 7.41 6.523 -25.109 1 97.62 190 GLY A CA 1
ATOM 1506 C C . GLY A 1 190 ? 6.07 6.742 -25.781 1 97.62 190 GLY A C 1
ATOM 1507 O O . GLY A 1 190 ? 5.598 7.875 -25.891 1 97.62 190 GLY A O 1
ATOM 1508 N N . ASN A 1 191 ? 5.473 5.684 -26.375 1 96.5 191 ASN A N 1
ATOM 1509 C CA . ASN A 1 191 ? 4.188 5.73 -27.062 1 96.5 191 ASN A CA 1
ATOM 1510 C C . ASN A 1 191 ? 3.027 5.777 -26.078 1 96.5 191 ASN A C 1
ATOM 1512 O O . ASN A 1 191 ? 1.977 6.352 -26.375 1 96.5 191 ASN A O 1
ATOM 1516 N N . TYR A 1 192 ? 3.234 5.188 -24.891 1 95.56 192 TYR A N 1
ATOM 1517 C CA . TYR A 1 192 ? 2.123 5.023 -23.969 1 95.56 192 TYR A CA 1
ATOM 1518 C C . TYR A 1 192 ? 2.342 5.848 -22.703 1 95.56 192 TYR A C 1
ATOM 1520 O O . TYR A 1 192 ? 1.382 6.25 -22.047 1 95.56 192 TYR A O 1
ATOM 1528 N N . PHE A 1 193 ? 3.627 6.016 -22.375 1 96.69 193 PHE A N 1
ATOM 1529 C CA . PHE A 1 193 ? 3.934 6.691 -21.125 1 96.69 193 PHE A CA 1
ATOM 1530 C C . PHE A 1 193 ? 5.043 7.719 -21.312 1 96.69 193 PHE A C 1
ATOM 1532 O O . PHE A 1 193 ? 5.895 7.562 -22.188 1 96.69 193 PHE A O 1
ATOM 1539 N N . SER A 1 194 ? 5 8.734 -20.516 1 96.69 194 SER A N 1
ATOM 1540 C CA . SER A 1 194 ? 6.086 9.68 -20.328 1 96.69 194 SER A CA 1
ATOM 1541 C C . SER A 1 194 ? 6.352 9.922 -18.844 1 96.69 194 SER A C 1
ATOM 1543 O O . SER A 1 194 ? 5.441 10.281 -18.094 1 96.69 194 SER A O 1
ATOM 1545 N N . VAL A 1 195 ? 7.598 9.688 -18.406 1 97 195 VAL A N 1
ATOM 1546 C CA . VAL A 1 195 ? 7.984 9.789 -17.016 1 97 195 VAL A CA 1
ATOM 1547 C C . VAL A 1 195 ? 9.336 10.484 -16.891 1 97 195 VAL A C 1
ATOM 1549 O O . VAL A 1 195 ? 10.328 10.031 -17.484 1 97 195 VAL A O 1
ATOM 1552 N N . GLU A 1 196 ? 9.391 11.508 -16.109 1 96.31 196 GLU A N 1
ATOM 1553 C CA . GLU A 1 196 ? 10.633 12.266 -15.953 1 96.31 196 GLU A CA 1
ATOM 1554 C C . GLU A 1 196 ? 11.539 11.617 -14.906 1 96.31 196 GLU A C 1
ATOM 1556 O O . GLU A 1 196 ? 12.711 11.352 -15.18 1 96.31 196 GLU A O 1
ATOM 1561 N N . GLY A 1 197 ? 10.969 11.273 -13.734 1 96 197 GLY A N 1
ATOM 1562 C CA . GLY A 1 197 ? 11.789 10.852 -12.609 1 96 197 GLY A CA 1
ATOM 1563 C C . GLY A 1 197 ? 12.523 12 -11.938 1 96 197 GLY A C 1
ATOM 1564 O O . GLY A 1 197 ? 12.234 13.164 -12.203 1 96 197 GLY A O 1
ATOM 1565 N N . PRO A 1 198 ? 13.508 11.742 -11.07 1 97.38 198 PRO A N 1
ATOM 1566 C CA . PRO A 1 198 ? 13.859 10.438 -10.5 1 97.38 198 PRO A CA 1
ATOM 1567 C C . PRO A 1 198 ? 12.805 9.914 -9.531 1 97.38 198 PRO A C 1
ATOM 1569 O O . PRO A 1 198 ? 11.805 10.594 -9.273 1 97.38 198 PRO A O 1
ATOM 1572 N N . LEU A 1 199 ? 12.984 8.664 -9.125 1 97.31 199 LEU A N 1
ATOM 1573 C CA . LEU A 1 199 ? 12.125 8.094 -8.094 1 97.31 199 LEU A CA 1
ATOM 1574 C C . LEU A 1 199 ? 12.477 8.648 -6.723 1 97.31 199 LEU A C 1
ATOM 1576 O O . LEU A 1 199 ? 13.656 8.766 -6.379 1 97.31 199 LEU A O 1
ATOM 1580 N N . ASN A 1 200 ? 11.516 8.977 -5.91 1 96.75 200 ASN A N 1
ATOM 1581 C CA . ASN A 1 200 ? 11.781 9.562 -4.602 1 96.75 200 ASN A CA 1
ATOM 1582 C C . ASN A 1 200 ? 11.938 8.492 -3.527 1 96.75 200 ASN A C 1
ATOM 1584 O O . ASN A 1 200 ? 11.367 8.617 -2.438 1 96.75 200 ASN A O 1
ATOM 1588 N N . ILE A 1 201 ? 12.688 7.508 -3.797 1 97.19 201 ILE A N 1
ATOM 1589 C CA . ILE A 1 201 ? 13.047 6.445 -2.865 1 97.19 201 ILE A CA 1
ATOM 1590 C C . ILE A 1 201 ? 14.375 5.824 -3.279 1 97.19 201 ILE A C 1
ATOM 1592 O O . ILE A 1 201 ? 14.586 5.512 -4.453 1 97.19 201 ILE A O 1
ATOM 1596 N N . SER A 1 202 ? 15.289 5.668 -2.35 1 97.19 202 SER A N 1
ATOM 1597 C CA . SER A 1 202 ? 16.625 5.129 -2.627 1 97.19 202 SER A CA 1
ATOM 1598 C C . SER A 1 202 ? 16.547 3.641 -2.963 1 97.19 202 SER A C 1
ATOM 1600 O O . SER A 1 202 ? 15.523 2.994 -2.734 1 97.19 202 SER A O 1
ATOM 1602 N N . ARG A 1 203 ? 17.578 3.105 -3.518 1 96.5 203 ARG A N 1
ATOM 1603 C CA . ARG A 1 203 ? 17.688 1.685 -3.836 1 96.5 203 ARG A CA 1
ATOM 1604 C C . ARG A 1 203 ? 17.625 0.835 -2.572 1 96.5 203 ARG A C 1
ATOM 1606 O O . ARG A 1 203 ? 18.094 1.262 -1.511 1 96.5 203 ARG A O 1
ATOM 1613 N N . SER A 1 204 ? 17 -0.29 -2.715 1 94.5 204 SER A N 1
ATOM 1614 C CA . SER A 1 204 ? 16.859 -1.179 -1.567 1 94.5 204 SER A CA 1
ATOM 1615 C C . SER A 1 204 ? 17.984 -2.199 -1.509 1 94.5 204 SER A C 1
ATOM 1617 O O . SER A 1 204 ? 18.891 -2.189 -2.357 1 94.5 204 SER A O 1
ATOM 1619 N N . ARG A 1 205 ? 17.906 -3.098 -0.501 1 95.19 205 ARG A N 1
ATOM 1620 C CA . ARG A 1 205 ? 18.906 -4.133 -0.26 1 95.19 205 ARG A CA 1
ATOM 1621 C C . ARG A 1 205 ? 18.953 -5.141 -1.405 1 95.19 205 ARG A C 1
ATOM 1623 O O . ARG A 1 205 ? 19.953 -5.812 -1.617 1 95.19 205 ARG A O 1
ATOM 1630 N N . GLN A 1 206 ? 17.922 -5.195 -2.219 1 97.12 206 GLN A N 1
ATOM 1631 C CA . GLN A 1 206 ? 17.875 -6.109 -3.357 1 97.12 206 GLN A CA 1
ATOM 1632 C C . GLN A 1 206 ? 18.438 -5.438 -4.613 1 97.12 206 GLN A C 1
ATOM 1634 O O . GLN A 1 206 ? 18.531 -6.07 -5.668 1 97.12 206 GLN A O 1
ATOM 1639 N N . GLY A 1 207 ? 18.781 -4.168 -4.516 1 96.19 207 GLY A N 1
ATOM 1640 C CA . GLY A 1 207 ? 19 -3.402 -5.73 1 96.19 207 GLY A CA 1
ATOM 1641 C C . GLY A 1 207 ? 17.719 -2.969 -6.406 1 96.19 207 GLY A C 1
ATOM 1642 O O . GLY A 1 207 ? 17.469 -1.772 -6.586 1 96.19 207 GLY A O 1
ATOM 1643 N N . ARG A 1 208 ? 16.922 -3.92 -6.727 1 96.06 208 ARG A N 1
ATOM 1644 C CA . ARG A 1 208 ? 15.539 -3.748 -7.164 1 96.06 208 ARG A CA 1
ATOM 1645 C C . ARG A 1 208 ? 14.703 -4.969 -6.812 1 96.06 208 ARG A C 1
ATOM 1647 O O . ARG A 1 208 ? 15.227 -6.078 -6.707 1 96.06 208 ARG A O 1
ATOM 1654 N N . PRO A 1 209 ? 13.383 -4.785 -6.641 1 98.62 209 PRO A N 1
ATOM 1655 C CA . PRO A 1 209 ? 12.5 -5.926 -6.379 1 98.62 209 PRO A CA 1
ATOM 1656 C C . PRO A 1 209 ? 12.539 -6.965 -7.496 1 98.62 209 PRO A C 1
ATOM 1658 O O . PRO A 1 209 ? 12.875 -6.641 -8.641 1 98.62 209 PRO A O 1
ATOM 1661 N N . VAL A 1 210 ? 12.266 -8.203 -7.164 1 98.81 210 VAL A N 1
ATOM 1662 C CA . VAL A 1 210 ? 12.266 -9.297 -8.125 1 98.81 210 VAL A CA 1
ATOM 1663 C C . VAL A 1 210 ? 11.062 -9.172 -9.062 1 98.81 210 VAL A C 1
ATOM 1665 O O . VAL A 1 210 ? 9.945 -8.898 -8.609 1 98.81 210 VAL A O 1
ATOM 1668 N N . VAL A 1 211 ? 11.258 -9.367 -10.367 1 98.81 211 VAL A N 1
ATOM 1669 C CA . VAL A 1 211 ? 10.195 -9.18 -11.352 1 98.81 211 VAL A CA 1
ATOM 1670 C C . VAL A 1 211 ? 9.68 -10.539 -11.828 1 98.81 211 VAL A C 1
ATOM 1672 O O . VAL A 1 211 ? 10.43 -11.32 -12.406 1 98.81 211 VAL A O 1
ATOM 1675 N N . PHE A 1 212 ? 8.453 -10.781 -11.555 1 98.75 212 PHE A N 1
ATOM 1676 C CA . PHE A 1 212 ? 7.703 -11.945 -12 1 98.75 212 PHE A CA 1
ATOM 1677 C C . PHE A 1 212 ? 6.836 -11.609 -13.211 1 98.75 212 PHE A C 1
ATOM 1679 O O . PHE A 1 212 ? 6.43 -10.453 -13.383 1 98.75 212 PHE A O 1
ATOM 1686 N N . GLN A 1 213 ? 6.598 -12.57 -14.055 1 98.06 213 GLN A N 1
ATOM 1687 C CA . GLN A 1 213 ? 5.676 -12.422 -15.172 1 98.06 213 GLN A CA 1
ATOM 1688 C C . GLN A 1 213 ? 4.934 -13.719 -15.461 1 98.06 213 GLN A C 1
ATOM 1690 O O . GLN A 1 213 ? 5.324 -14.781 -14.977 1 98.06 213 GLN A O 1
ATOM 1695 N N . ALA A 1 214 ? 3.875 -13.602 -16.172 1 96 214 ALA A N 1
ATOM 1696 C CA . ALA A 1 214 ? 3.072 -14.742 -16.594 1 96 214 ALA A CA 1
ATOM 1697 C C . ALA A 1 214 ? 2.551 -14.547 -18.016 1 96 214 ALA A C 1
ATOM 1699 O O . ALA A 1 214 ? 2.162 -13.438 -18.406 1 96 214 ALA A O 1
ATOM 1700 N N . GLY A 1 215 ? 2.594 -15.547 -18.812 1 92.62 215 GLY A N 1
ATOM 1701 C CA . GLY A 1 215 ? 2.115 -15.555 -20.188 1 92.62 215 GLY A CA 1
ATOM 1702 C C . GLY A 1 215 ? 2.65 -16.719 -21 1 92.62 215 GLY A C 1
ATOM 1703 O O . GLY A 1 215 ? 3.486 -17.484 -20.516 1 92.62 215 GLY A O 1
ATOM 1704 N N . THR A 1 216 ? 2.135 -16.891 -22.234 1 92.25 216 THR A N 1
ATOM 1705 C CA . THR A 1 216 ? 2.555 -18.031 -23.031 1 92.25 216 THR A CA 1
ATOM 1706 C C . THR A 1 216 ? 2.809 -17.609 -24.484 1 92.25 216 THR A C 1
ATOM 1708 O O . THR A 1 216 ? 3.393 -18.375 -25.266 1 92.25 216 THR A O 1
ATOM 1711 N N . SER A 1 217 ? 2.416 -16.422 -24.891 1 92.38 217 SER A N 1
ATOM 1712 C CA . SER A 1 217 ? 2.492 -16.016 -26.297 1 92.38 217 SER A CA 1
ATOM 1713 C C . SER A 1 217 ? 3.924 -15.664 -26.688 1 92.38 217 SER A C 1
AT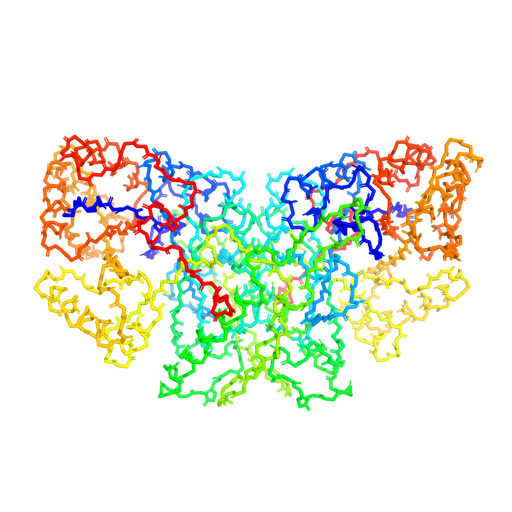OM 1715 O O . SER A 1 217 ? 4.766 -15.391 -25.828 1 92.38 217 SER A O 1
ATOM 1717 N N . PRO A 1 218 ? 4.184 -15.734 -28 1 93.44 218 PRO A N 1
ATOM 1718 C CA . PRO A 1 218 ? 5.512 -15.305 -28.453 1 93.44 218 PRO A CA 1
ATOM 1719 C C . PRO A 1 218 ? 5.836 -13.867 -28.031 1 93.44 218 PRO A C 1
ATOM 1721 O O . PRO A 1 218 ? 6.965 -13.578 -27.625 1 93.44 218 PRO A O 1
ATOM 1724 N N . ALA A 1 219 ? 4.855 -13.008 -28.156 1 93.44 219 ALA A N 1
ATOM 1725 C CA . ALA A 1 219 ? 5.055 -11.625 -27.75 1 93.44 219 ALA A CA 1
ATOM 1726 C C . ALA A 1 219 ? 5.398 -11.539 -26.266 1 93.44 219 ALA A C 1
ATOM 1728 O O . ALA A 1 219 ? 6.262 -10.75 -25.859 1 93.44 219 ALA A O 1
ATOM 1729 N N . PHE A 1 220 ? 4.703 -12.367 -25.516 1 95.12 220 PHE A N 1
ATOM 1730 C CA . PHE A 1 220 ? 5.035 -12.461 -24.094 1 95.12 220 PHE A CA 1
ATOM 1731 C C . PHE A 1 220 ? 6.488 -12.883 -23.906 1 95.12 220 PHE A C 1
ATOM 1733 O O . PHE A 1 220 ? 7.223 -12.25 -23.141 1 95.12 220 PHE A O 1
ATOM 1740 N N . MET A 1 221 ? 6.906 -13.898 -24.578 1 96.31 221 MET A N 1
ATOM 1741 C CA . MET A 1 221 ? 8.234 -14.461 -24.375 1 96.31 221 MET A CA 1
ATOM 1742 C C . MET A 1 221 ? 9.32 -13.438 -24.703 1 96.31 221 MET A C 1
ATOM 1744 O O . MET A 1 221 ? 10.375 -13.414 -24.062 1 96.31 221 MET A O 1
ATOM 1748 N N . ASP A 1 222 ? 9.062 -12.641 -25.672 1 96.12 222 ASP A N 1
ATOM 1749 C CA . ASP A 1 222 ? 10.039 -11.625 -26.047 1 96.12 222 ASP A CA 1
ATOM 1750 C C . ASP A 1 222 ? 10.25 -10.617 -24.922 1 96.12 222 ASP A C 1
ATOM 1752 O O . ASP A 1 222 ? 11.391 -10.266 -24.609 1 96.12 222 ASP A O 1
ATOM 1756 N N . VAL A 1 223 ? 9.164 -10.164 -24.328 1 97.06 223 VAL A N 1
ATOM 1757 C CA . VAL A 1 223 ? 9.242 -9.203 -23.234 1 97.06 223 VAL A CA 1
ATOM 1758 C C . VAL A 1 223 ? 9.852 -9.875 -22 1 97.06 223 VAL A C 1
ATOM 1760 O O . VAL A 1 223 ? 10.711 -9.297 -21.344 1 97.06 223 VAL A O 1
ATOM 1763 N N . ALA A 1 224 ? 9.375 -11.078 -21.719 1 97.31 224 ALA A N 1
ATOM 1764 C CA . ALA A 1 224 ? 9.836 -11.82 -20.547 1 97.31 224 ALA A CA 1
ATOM 1765 C C . ALA A 1 224 ? 11.336 -12.094 -20.641 1 97.31 224 ALA A C 1
ATOM 1767 O O . ALA A 1 224 ? 12.047 -12.023 -19.625 1 97.31 224 ALA A O 1
ATOM 1768 N N . ALA A 1 225 ? 11.812 -12.414 -21.797 1 97.31 225 ALA A N 1
ATOM 1769 C CA . ALA A 1 225 ? 13.219 -12.734 -21.984 1 97.31 225 ALA A CA 1
ATOM 1770 C C . ALA A 1 225 ? 14.109 -11.57 -21.578 1 97.31 225 ALA A C 1
ATOM 1772 O O . ALA A 1 225 ? 15.234 -11.773 -21.109 1 97.31 225 ALA A O 1
ATOM 1773 N N . GLN A 1 226 ? 13.578 -10.414 -21.734 1 96.44 226 GLN A N 1
ATOM 1774 C CA . GLN A 1 226 ? 14.359 -9.219 -21.453 1 96.44 226 GLN A CA 1
ATOM 1775 C C . GLN A 1 226 ? 14.242 -8.812 -19.984 1 96.44 226 GLN A C 1
ATOM 1777 O O . GLN A 1 226 ? 15.188 -8.258 -19.406 1 96.44 226 GLN A O 1
ATOM 1782 N N . HIS A 1 227 ? 13.086 -9.078 -19.375 1 97.31 227 HIS A N 1
ATOM 1783 C CA . HIS A 1 227 ? 12.805 -8.359 -18.141 1 97.31 227 HIS A CA 1
ATOM 1784 C C . HIS A 1 227 ? 12.492 -9.336 -17 1 97.31 227 HIS A C 1
ATOM 1786 O O . HIS A 1 227 ? 12.609 -8.977 -15.828 1 97.31 227 HIS A O 1
ATOM 1792 N N . ALA A 1 228 ? 12.039 -10.508 -17.25 1 97.94 228 ALA A N 1
ATOM 1793 C CA . ALA A 1 228 ? 11.523 -11.391 -16.203 1 97.94 228 ALA A CA 1
ATOM 1794 C C . ALA A 1 228 ? 12.656 -12.086 -15.461 1 97.94 228 ALA A C 1
ATOM 1796 O O . ALA A 1 228 ? 13.68 -12.43 -16.062 1 97.94 228 ALA A O 1
ATOM 1797 N N . GLU A 1 229 ? 12.5 -12.258 -14.203 1 98.25 229 GLU A N 1
ATOM 1798 C CA . GLU A 1 229 ? 13.406 -13.062 -13.391 1 98.25 229 GLU A CA 1
ATOM 1799 C C . GLU A 1 229 ? 12.734 -14.352 -12.914 1 98.25 229 GLU A C 1
ATOM 1801 O O . GLU A 1 229 ? 13.414 -15.336 -12.609 1 98.25 229 GLU A O 1
ATOM 1806 N N . VAL A 1 230 ? 11.422 -14.344 -12.781 1 98.62 230 VAL A N 1
ATOM 1807 C CA . VAL A 1 230 ? 10.617 -15.523 -12.469 1 98.62 230 VAL A CA 1
ATOM 1808 C C . VAL A 1 230 ? 9.414 -15.594 -13.406 1 98.62 230 VAL A C 1
ATOM 1810 O O . VAL A 1 230 ? 8.773 -14.578 -13.672 1 98.62 230 VAL A O 1
ATOM 1813 N N . ILE A 1 231 ? 9.141 -16.75 -13.914 1 98.19 231 ILE A N 1
ATOM 1814 C CA . ILE A 1 231 ? 8.016 -16.953 -14.812 1 98.19 231 ILE A CA 1
ATOM 1815 C C . ILE A 1 231 ? 6.996 -17.891 -14.156 1 98.19 231 ILE A C 1
ATOM 1817 O O . ILE A 1 231 ? 7.34 -19 -13.758 1 98.19 231 ILE A O 1
ATOM 1821 N N . MET A 1 232 ? 5.766 -17.359 -13.961 1 96.56 232 MET A N 1
ATOM 1822 C CA . MET A 1 232 ? 4.688 -18.297 -13.664 1 96.56 232 MET A CA 1
ATOM 1823 C C . MET A 1 232 ? 4.414 -19.203 -14.852 1 96.56 232 MET A C 1
ATOM 1825 O O . MET A 1 232 ? 3.707 -18.812 -15.789 1 96.56 232 MET A O 1
ATOM 1829 N N . ALA A 1 233 ? 4.875 -20.391 -14.781 1 91.94 233 ALA A N 1
ATOM 1830 C CA . ALA A 1 233 ? 4.898 -21.328 -15.914 1 91.94 233 ALA A CA 1
ATOM 1831 C C . ALA A 1 233 ? 3.521 -21.922 -16.156 1 91.94 233 ALA A C 1
ATOM 1833 O O . ALA A 1 233 ? 2.836 -22.328 -15.211 1 91.94 233 ALA A O 1
ATOM 1834 N N . PRO A 1 234 ? 3.25 -21.906 -17.469 1 85.69 234 PRO A N 1
ATOM 1835 C CA . PRO A 1 234 ? 1.911 -22.391 -17.812 1 85.69 234 PRO A CA 1
ATOM 1836 C C . PRO A 1 234 ? 1.829 -23.922 -17.859 1 85.69 234 PRO A C 1
ATOM 1838 O O . PRO A 1 234 ? 2.781 -24.578 -18.281 1 85.69 234 PRO A O 1
ATOM 1841 N N . GLY A 1 235 ? 0.772 -24.438 -17.359 1 72.62 235 GLY A N 1
ATOM 1842 C CA . GLY A 1 235 ? 0.393 -25.797 -17.75 1 72.62 235 GLY A CA 1
ATOM 1843 C C . GLY A 1 235 ? 0.811 -26.844 -16.734 1 72.62 235 GLY A C 1
ATOM 1844 O O . GLY A 1 235 ? 1.539 -26.547 -15.781 1 72.62 235 GLY A O 1
ATOM 1845 N N . HIS A 1 236 ? 0.221 -27.938 -16.938 1 80.75 236 HIS A N 1
ATOM 1846 C CA . HIS A 1 236 ? 0.453 -29.094 -16.078 1 80.75 236 HIS A CA 1
ATOM 1847 C C . HIS A 1 236 ? 1.045 -30.25 -16.859 1 80.75 236 HIS A C 1
ATOM 1849 O O . HIS A 1 236 ? 1.136 -31.375 -16.344 1 80.75 236 HIS A O 1
ATOM 1855 N N . ASP A 1 237 ? 1.444 -29.922 -18.047 1 90 237 ASP A N 1
ATOM 1856 C CA . ASP A 1 237 ? 2.062 -30.922 -18.922 1 90 237 ASP A CA 1
ATOM 1857 C C . ASP A 1 237 ? 3.582 -30.766 -18.938 1 90 237 ASP A C 1
ATOM 1859 O O . ASP A 1 237 ? 4.105 -29.75 -19.375 1 90 237 ASP A O 1
ATOM 1863 N N . LEU A 1 238 ? 4.223 -31.875 -18.578 1 93.12 238 LEU A N 1
ATOM 1864 C CA . LEU A 1 238 ? 5.668 -31.844 -18.391 1 93.12 238 LEU A CA 1
ATOM 1865 C C . LEU A 1 238 ? 6.375 -31.562 -19.719 1 93.12 238 LEU A C 1
ATOM 1867 O O . LEU A 1 238 ? 7.293 -30.734 -19.766 1 93.12 238 LEU A O 1
ATOM 1871 N N . GLU A 1 239 ? 5.945 -32.219 -20.797 1 94.88 239 GLU A N 1
ATOM 1872 C CA . GLU A 1 239 ? 6.602 -32.062 -22.094 1 94.88 239 GLU A CA 1
ATOM 1873 C C . GLU A 1 239 ? 6.395 -30.656 -22.641 1 94.88 239 GLU A C 1
ATOM 1875 O O . GLU A 1 239 ? 7.312 -30.062 -23.203 1 94.88 239 GLU A O 1
ATOM 1880 N N . TYR A 1 240 ? 5.207 -30.203 -22.469 1 94.56 240 TYR A N 1
ATOM 1881 C CA . TYR A 1 240 ? 4.941 -28.828 -22.859 1 94.56 240 TYR A CA 1
ATOM 1882 C C . TYR A 1 240 ? 5.832 -27.859 -22.094 1 94.56 240 TYR A C 1
ATOM 1884 O O . TYR A 1 240 ? 6.422 -26.953 -22.688 1 94.56 240 TYR A O 1
ATOM 1892 N N . LEU A 1 241 ? 5.93 -28.062 -20.828 1 95.81 241 LEU A N 1
ATOM 1893 C CA . LEU A 1 241 ? 6.707 -27.141 -20 1 95.81 241 LEU A CA 1
ATOM 1894 C C . LEU A 1 241 ? 8.188 -27.234 -20.328 1 95.81 241 LEU A C 1
ATOM 1896 O O . LEU A 1 241 ? 8.906 -26.219 -20.266 1 95.81 241 LEU A O 1
ATOM 1900 N N . LYS A 1 242 ? 8.656 -28.438 -20.688 1 96.12 242 LYS A N 1
ATOM 1901 C CA . LYS A 1 242 ? 10.039 -28.594 -21.125 1 96.12 242 LYS A CA 1
ATOM 1902 C C . LYS A 1 242 ? 10.328 -27.766 -22.359 1 96.12 242 LYS A C 1
ATOM 1904 O O . LYS A 1 242 ? 11.312 -27.016 -22.406 1 96.12 242 LYS A O 1
ATOM 1909 N N . ALA A 1 243 ? 9.438 -27.875 -23.312 1 96.25 243 ALA A N 1
ATOM 1910 C CA . ALA A 1 243 ? 9.609 -27.141 -24.562 1 96.25 243 ALA A CA 1
ATOM 1911 C C . ALA A 1 243 ? 9.516 -25.641 -24.312 1 96.25 243 ALA A C 1
ATOM 1913 O O . ALA A 1 243 ? 10.305 -24.859 -24.875 1 96.25 243 ALA A O 1
ATOM 1914 N N . PHE A 1 244 ? 8.555 -25.25 -23.562 1 96.25 244 PHE A N 1
ATOM 1915 C CA . PHE A 1 244 ? 8.352 -23.844 -23.219 1 96.25 244 PHE A CA 1
ATOM 1916 C C . PHE A 1 244 ? 9.594 -23.281 -22.531 1 96.25 244 PHE A C 1
ATOM 1918 O O . PHE A 1 244 ? 10.062 -22.203 -22.891 1 96.25 244 PHE A O 1
ATOM 1925 N N . THR A 1 245 ? 10.109 -24.016 -21.531 1 96.12 245 THR A N 1
ATOM 1926 C CA . THR A 1 245 ? 11.281 -23.609 -20.766 1 96.12 245 THR A CA 1
ATOM 1927 C C . THR A 1 245 ? 12.508 -23.484 -21.672 1 96.12 245 THR A C 1
ATOM 1929 O O . THR A 1 245 ? 13.25 -22.5 -21.594 1 96.12 245 THR A O 1
ATOM 1932 N N . GLU A 1 246 ? 12.688 -24.438 -22.484 1 96.06 246 GLU A N 1
ATOM 1933 C CA . GLU A 1 246 ? 13.82 -24.438 -23.406 1 96.06 246 GLU A CA 1
ATOM 1934 C C . GLU A 1 246 ? 13.766 -23.219 -24.328 1 96.06 246 GLU A C 1
ATOM 1936 O O . GLU A 1 246 ? 14.781 -22.547 -24.531 1 96.06 246 GLU A O 1
ATOM 1941 N N . GLU A 1 247 ? 12.617 -22.969 -24.891 1 96.44 247 GLU A N 1
ATOM 1942 C CA . GLU A 1 247 ? 12.453 -21.828 -25.812 1 96.44 247 GLU A CA 1
ATOM 1943 C C . GLU A 1 247 ? 12.703 -20.516 -25.094 1 96.44 247 GLU A C 1
ATOM 1945 O O . GLU A 1 247 ? 13.383 -19.625 -25.625 1 96.44 247 GLU A O 1
ATOM 1950 N N . LEU A 1 248 ? 12.125 -20.344 -23.938 1 96.69 248 LEU A N 1
ATOM 1951 C CA . LEU A 1 248 ? 12.289 -19.109 -23.188 1 96.69 248 LEU A CA 1
ATOM 1952 C C . LEU A 1 248 ? 13.742 -18.906 -22.797 1 96.69 248 LEU A C 1
ATOM 1954 O O . LEU A 1 248 ? 14.266 -17.797 -22.891 1 96.69 248 LEU A O 1
ATOM 1958 N N . LYS A 1 249 ? 14.422 -19.953 -22.328 1 96.19 249 LYS A N 1
ATOM 1959 C CA . LYS A 1 249 ? 15.828 -19.859 -21.938 1 96.19 249 LYS A CA 1
ATOM 1960 C C . LYS A 1 249 ? 16.703 -19.516 -23.141 1 96.19 249 LYS A C 1
ATOM 1962 O O . LYS A 1 249 ? 17.688 -18.781 -23 1 96.19 249 LYS A O 1
ATOM 1967 N N . ARG A 1 250 ? 16.375 -20.062 -24.266 1 97.12 250 ARG A N 1
ATOM 1968 C CA . ARG A 1 250 ? 17.078 -19.688 -25.484 1 97.12 250 ARG A CA 1
ATOM 1969 C C . ARG A 1 250 ? 16.938 -18.203 -25.781 1 97.12 250 ARG A C 1
ATOM 1971 O O . ARG A 1 250 ? 17.922 -17.531 -26.109 1 97.12 250 ARG A O 1
ATOM 1978 N N . LYS A 1 251 ? 15.734 -17.719 -25.672 1 97.06 251 LYS A N 1
ATOM 1979 C CA . LYS A 1 251 ? 15.484 -16.297 -25.906 1 97.06 251 LYS A CA 1
ATOM 1980 C C . LYS A 1 251 ? 16.219 -15.43 -24.891 1 97.06 251 LYS A C 1
ATOM 1982 O O . LYS A 1 251 ? 16.719 -14.359 -25.219 1 97.06 251 LYS A O 1
ATOM 1987 N N . VAL A 1 252 ? 16.219 -15.859 -23.672 1 97.31 252 VAL A N 1
ATOM 1988 C CA . VAL A 1 252 ? 16.938 -15.156 -22.609 1 97.31 252 VAL A CA 1
ATOM 1989 C C . VAL A 1 252 ? 18.422 -15.062 -22.984 1 97.31 252 VAL A C 1
ATOM 1991 O O . VAL A 1 252 ? 19.031 -13.992 -22.891 1 97.31 252 VAL A O 1
ATOM 1994 N N . GLN A 1 253 ? 18.984 -16.156 -23.406 1 97.12 253 GLN A N 1
ATOM 1995 C CA . GLN A 1 253 ? 20.391 -16.188 -23.828 1 97.12 253 GLN A CA 1
ATOM 1996 C C . GLN A 1 253 ? 20.625 -15.242 -25 1 97.12 253 GLN A C 1
ATOM 1998 O O . GLN A 1 253 ? 21.656 -14.555 -25.047 1 97.12 253 GLN A O 1
ATOM 2003 N N . ASN A 1 254 ? 19.734 -15.234 -25.891 1 96.69 254 ASN A N 1
ATOM 2004 C CA . ASN A 1 254 ? 19.844 -14.375 -27.078 1 96.69 254 ASN A CA 1
ATOM 2005 C C . ASN A 1 254 ? 19.844 -12.898 -26.688 1 96.69 254 ASN A C 1
ATOM 2007 O O . ASN A 1 254 ? 20.328 -12.055 -27.453 1 96.69 254 ASN A O 1
ATOM 2011 N N . GLN A 1 255 ? 19.312 -12.609 -25.547 1 94.5 255 GLN A N 1
ATOM 2012 C CA . GLN A 1 255 ? 19.266 -11.227 -25.062 1 94.5 255 GLN A CA 1
ATOM 2013 C C . GLN A 1 255 ? 20.484 -10.898 -24.234 1 94.5 255 GLN A C 1
ATOM 2015 O O . GLN A 1 255 ? 20.578 -9.812 -23.656 1 94.5 255 GLN A O 1
ATOM 2020 N N . GLY A 1 256 ? 21.406 -11.828 -24.062 1 94.5 256 GLY A N 1
ATOM 2021 C CA . GLY A 1 256 ? 22.656 -11.602 -23.344 1 94.5 256 GLY A CA 1
ATOM 2022 C C . GLY A 1 256 ? 22.547 -11.875 -21.859 1 94.5 256 GLY A C 1
ATOM 2023 O O . GLY A 1 256 ? 23.438 -11.516 -21.094 1 94.5 256 GLY A O 1
ATOM 2024 N N . ARG A 1 257 ? 21.453 -12.453 -21.422 1 94.88 257 ARG A N 1
ATOM 2025 C CA . ARG A 1 257 ? 21.266 -12.812 -20.016 1 94.88 257 ARG A CA 1
ATOM 2026 C C . ARG A 1 257 ? 21.562 -14.289 -19.797 1 94.88 257 ARG A C 1
ATOM 2028 O O . ARG A 1 257 ? 21.5 -15.094 -20.719 1 94.88 257 ARG A O 1
ATOM 2035 N N . SER A 1 258 ? 21.938 -14.609 -18.578 1 94.75 258 SER A N 1
ATOM 2036 C CA . SER A 1 258 ? 22.156 -16.016 -18.234 1 94.75 258 SER A CA 1
ATOM 2037 C C . SER A 1 258 ? 20.828 -16.75 -18.109 1 94.75 258 SER A C 1
ATOM 2039 O O . SER A 1 258 ? 19.891 -16.266 -17.469 1 94.75 258 SER A O 1
ATOM 2041 N N . PRO A 1 259 ? 20.719 -17.844 -18.719 1 92.25 259 PRO A N 1
ATOM 2042 C CA . PRO A 1 259 ? 19.5 -18.641 -18.547 1 92.25 259 PRO A CA 1
ATOM 2043 C C . PRO A 1 259 ? 19.266 -19.031 -17.094 1 92.25 259 PRO A C 1
ATOM 2045 O O . PRO A 1 259 ? 18.125 -19.359 -16.719 1 92.25 259 PRO A O 1
ATOM 2048 N N . HIS A 1 260 ? 20.312 -19 -16.281 1 90.94 260 HIS A N 1
ATOM 2049 C CA . HIS A 1 260 ? 20.203 -19.344 -14.867 1 90.94 260 HIS A CA 1
ATOM 2050 C C . HIS A 1 260 ? 19.578 -18.203 -14.078 1 90.94 260 HIS A C 1
ATOM 2052 O O . HIS A 1 260 ? 19.172 -18.391 -12.922 1 90.94 260 HIS A O 1
ATOM 2058 N N . ASP A 1 261 ? 19.391 -17.062 -14.719 1 92.19 261 ASP A N 1
ATOM 2059 C CA . ASP A 1 261 ? 18.812 -15.906 -14.055 1 92.19 261 ASP A CA 1
ATOM 2060 C C . ASP A 1 261 ? 17.312 -15.82 -14.312 1 92.19 261 ASP A C 1
ATOM 2062 O O . ASP A 1 261 ? 16.703 -14.773 -14.102 1 92.19 261 ASP A O 1
ATOM 2066 N N . LEU A 1 262 ? 16.781 -16.875 -14.82 1 96.5 262 LEU A N 1
ATOM 2067 C CA . LEU A 1 262 ? 15.352 -17.047 -15.039 1 96.5 262 LEU A CA 1
ATOM 2068 C C . LEU A 1 262 ? 14.828 -18.297 -14.336 1 96.5 262 LEU A C 1
ATOM 2070 O O . LEU A 1 262 ? 15.281 -19.406 -14.625 1 96.5 262 LEU A O 1
ATOM 2074 N N . LEU A 1 263 ? 13.93 -18.047 -13.43 1 97.88 263 LEU A N 1
ATOM 2075 C CA . LEU A 1 263 ? 13.367 -19.156 -12.672 1 97.88 263 LEU A CA 1
ATOM 2076 C C . LEU A 1 263 ? 11.969 -19.516 -13.18 1 97.88 263 LEU A C 1
ATOM 2078 O O . LEU A 1 263 ? 11.18 -18.609 -13.484 1 97.88 263 LEU A O 1
ATOM 2082 N N . MET A 1 264 ? 11.719 -20.812 -13.32 1 97.62 264 MET A N 1
ATOM 2083 C CA . MET A 1 264 ? 10.406 -21.312 -13.727 1 97.62 264 MET A CA 1
ATOM 2084 C C . MET A 1 264 ? 9.57 -21.672 -12.5 1 97.62 264 MET A C 1
ATOM 2086 O O . MET A 1 264 ? 10.016 -22.422 -11.633 1 97.62 264 MET A O 1
ATOM 2090 N N . MET A 1 265 ? 8.305 -21.125 -12.438 1 98.19 265 MET A N 1
ATOM 2091 C CA . MET A 1 265 ? 7.438 -21.297 -11.281 1 98.19 265 MET A CA 1
ATOM 2092 C C . MET A 1 265 ? 6.066 -21.812 -11.695 1 98.19 265 MET A C 1
ATOM 2094 O O . MET A 1 265 ? 5.105 -21.047 -11.797 1 98.19 265 MET A O 1
ATOM 2098 N N . PRO A 1 266 ? 5.938 -23.125 -11.938 1 96.75 266 PRO A N 1
ATOM 2099 C CA . PRO A 1 266 ? 4.598 -23.688 -12.148 1 96.75 266 PRO A CA 1
ATOM 2100 C C . PRO A 1 266 ? 3.762 -23.703 -10.867 1 96.75 266 PRO A C 1
ATOM 2102 O O . PRO A 1 266 ? 4.312 -23.766 -9.766 1 96.75 266 PRO A O 1
ATOM 2105 N N . SER A 1 267 ? 2.467 -23.578 -11.031 1 95.06 267 SER A N 1
ATOM 2106 C CA . SER A 1 267 ? 1.532 -23.609 -9.906 1 95.06 267 SER A CA 1
ATOM 2107 C C . SER A 1 267 ? 0.765 -24.938 -9.859 1 95.06 267 SER A C 1
ATOM 2109 O O . SER A 1 267 ? 0.342 -25.453 -10.898 1 95.06 267 SER A O 1
ATOM 2111 N N . HIS A 1 268 ? 0.648 -25.5 -8.711 1 93.12 268 HIS A N 1
ATOM 2112 C CA . HIS A 1 268 ? -0.118 -26.719 -8.484 1 93.12 268 HIS A CA 1
ATOM 2113 C C . HIS A 1 268 ? -0.981 -26.609 -7.23 1 93.12 268 HIS A C 1
ATOM 2115 O O . HIS A 1 268 ? -0.762 -25.719 -6.402 1 93.12 268 HIS A O 1
ATOM 2121 N N . ASN A 1 269 ? -1.997 -27.406 -7.125 1 91.62 269 ASN A N 1
ATOM 2122 C CA . ASN A 1 269 ? -2.877 -27.547 -5.969 1 91.62 269 ASN A CA 1
ATOM 2123 C C . ASN A 1 269 ? -2.779 -28.922 -5.34 1 91.62 269 ASN A C 1
ATOM 2125 O O . ASN A 1 269 ? -3.691 -29.75 -5.484 1 91.62 269 ASN A O 1
ATOM 2129 N N . PRO A 1 270 ? -1.794 -29.141 -4.57 1 93.81 270 PRO A N 1
ATOM 2130 C CA . PRO A 1 270 ? -1.597 -30.484 -4.031 1 93.81 270 PRO A CA 1
ATOM 2131 C C . PRO A 1 270 ? -2.676 -30.875 -3.027 1 93.81 270 PRO A C 1
ATOM 2133 O O . PRO A 1 270 ? -3.137 -30.047 -2.248 1 93.81 270 PRO A O 1
ATOM 2136 N N . ILE A 1 271 ? -3.102 -32.094 -3.08 1 94.94 271 ILE A N 1
ATOM 2137 C CA . ILE A 1 271 ? -3.893 -32.781 -2.051 1 94.94 271 ILE A CA 1
ATOM 2138 C C . ILE A 1 271 ? -3.096 -33.938 -1.452 1 94.94 271 ILE A C 1
ATOM 2140 O O . ILE A 1 271 ? -2.902 -34.969 -2.102 1 94.94 271 ILE A O 1
ATOM 2144 N N . VAL A 1 272 ? -2.68 -33.719 -0.198 1 96.44 272 VAL A N 1
ATOM 2145 C CA . VAL A 1 272 ? -1.707 -34.625 0.405 1 96.44 272 VAL A CA 1
ATOM 2146 C C . VAL A 1 272 ? -2.334 -35.344 1.602 1 96.44 272 VAL A C 1
ATOM 2148 O O . VAL A 1 272 ? -3.035 -34.719 2.404 1 96.44 272 VAL A O 1
ATOM 2151 N N . GLY A 1 273 ? -2.201 -36.656 1.63 1 96.06 273 GLY A N 1
ATOM 2152 C CA . GLY A 1 273 ? -2.553 -37.438 2.787 1 96.06 273 GLY A CA 1
ATOM 2153 C C . GLY A 1 273 ? -1.398 -38.281 3.305 1 96.06 273 GLY A C 1
ATOM 2154 O O . GLY A 1 273 ? -0.347 -38.375 2.666 1 96.06 273 GLY A O 1
ATOM 2155 N N . GLU A 1 274 ? -1.605 -38.812 4.492 1 96.56 274 GLU A N 1
ATOM 2156 C CA . GLU A 1 274 ? -0.646 -39.812 4.969 1 96.56 274 GLU A CA 1
ATOM 2157 C C . GLU A 1 274 ? -0.595 -41.031 4.039 1 96.56 274 GLU A C 1
ATOM 2159 O O . GLU A 1 274 ? 0.463 -41.625 3.855 1 96.56 274 GLU A O 1
ATOM 2164 N N . THR A 1 275 ? -1.769 -41.344 3.512 1 97.38 275 THR A N 1
ATOM 2165 C CA . THR A 1 275 ? -1.898 -42.438 2.529 1 97.38 275 THR A CA 1
ATOM 2166 C C . THR A 1 275 ? -2.629 -41.938 1.284 1 97.38 275 THR A C 1
ATOM 2168 O O . THR A 1 275 ? -3.215 -40.844 1.293 1 97.38 275 THR A O 1
ATOM 2171 N N . GLU A 1 276 ? -2.537 -42.781 0.264 1 97.25 276 GLU A N 1
ATOM 2172 C CA . GLU A 1 276 ? -3.301 -42.5 -0.943 1 97.25 276 GLU A CA 1
ATOM 2173 C C . GLU A 1 276 ? -4.793 -42.375 -0.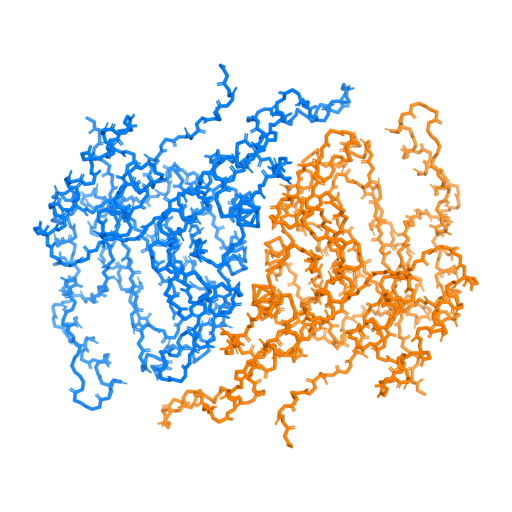638 1 97.25 276 GLU A C 1
ATOM 2175 O O . GLU A 1 276 ? -5.48 -41.531 -1.193 1 97.25 276 GLU A O 1
ATOM 2180 N N . LYS A 1 277 ? -5.238 -43.25 0.215 1 97.31 277 LYS A N 1
ATOM 2181 C CA . LYS A 1 277 ? -6.648 -43.25 0.593 1 97.31 277 LYS A CA 1
ATOM 2182 C C . LYS A 1 277 ? -7.043 -41.969 1.294 1 97.31 277 LYS A C 1
ATOM 2184 O O . LYS A 1 277 ? -8.117 -41.406 1.041 1 97.31 277 LYS A O 1
ATOM 2189 N N . ASP A 1 278 ? -6.191 -41.5 2.184 1 96.06 278 ASP A N 1
ATOM 2190 C CA . ASP A 1 278 ? -6.445 -40.25 2.893 1 96.06 278 ASP A CA 1
ATOM 2191 C C . ASP A 1 278 ? -6.594 -39.094 1.917 1 96.06 278 ASP A C 1
ATOM 2193 O O . ASP A 1 278 ? -7.465 -38.219 2.092 1 96.06 278 ASP A O 1
ATOM 2197 N N . ALA A 1 279 ? -5.742 -39 0.936 1 95.62 279 ALA A N 1
ATOM 2198 C CA . ALA A 1 279 ? -5.797 -37.938 -0.069 1 95.62 279 ALA A CA 1
ATOM 2199 C C . ALA A 1 279 ? -7.105 -38 -0.854 1 95.62 279 ALA A C 1
ATOM 2201 O O . ALA A 1 279 ? -7.711 -36.969 -1.133 1 95.62 279 ALA A O 1
ATOM 2202 N N . LEU A 1 280 ? -7.477 -39.219 -1.208 1 94.69 280 LEU A N 1
ATOM 2203 C CA . LEU A 1 280 ? -8.719 -39.406 -1.945 1 94.69 280 LEU A CA 1
ATOM 2204 C C . LEU A 1 280 ? -9.914 -38.969 -1.109 1 94.69 280 LEU A C 1
ATOM 2206 O O . LEU A 1 280 ? -10.875 -38.375 -1.638 1 94.69 280 LEU A O 1
ATOM 2210 N N . GLU A 1 281 ? -9.875 -39.25 0.159 1 93.5 281 GLU A N 1
ATOM 2211 C CA . GLU A 1 281 ? -10.945 -38.844 1.058 1 93.5 281 GLU A CA 1
ATOM 2212 C C . GLU A 1 281 ? -11.031 -37.312 1.146 1 93.5 281 GLU A C 1
ATOM 2214 O O . GLU A 1 281 ? -12.133 -36.75 1.216 1 93.5 281 GLU A O 1
ATOM 2219 N N . LYS A 1 282 ? -9.938 -36.719 1.178 1 90.94 282 LYS A N 1
ATOM 2220 C CA . LYS A 1 282 ? -9.906 -35.25 1.194 1 90.94 282 LYS A CA 1
ATOM 2221 C C . LYS A 1 282 ? -10.516 -34.688 -0.084 1 90.94 282 LYS A C 1
ATOM 2223 O O . LYS A 1 282 ? -11.25 -33.688 -0.04 1 90.94 282 LYS A O 1
ATOM 2228 N N . LEU A 1 283 ? -10.148 -35.25 -1.203 1 90.88 283 LEU A N 1
ATOM 2229 C CA . LEU A 1 283 ? -10.734 -34.812 -2.467 1 90.88 283 LEU A CA 1
ATOM 2230 C C . LEU A 1 283 ? -12.258 -34.969 -2.426 1 90.88 283 LEU A C 1
ATOM 2232 O O . LEU A 1 283 ? -12.977 -34.062 -2.859 1 90.88 283 LEU A O 1
ATOM 2236 N N . ARG A 1 284 ? -12.711 -36.031 -1.928 1 88.81 284 ARG A N 1
ATOM 2237 C CA . ARG A 1 284 ? -14.148 -36.281 -1.83 1 88.81 284 ARG A CA 1
ATOM 2238 C C . ARG A 1 284 ? -14.812 -35.25 -0.927 1 88.81 284 ARG A C 1
ATOM 2240 O O . ARG A 1 284 ? -15.93 -34.812 -1.198 1 88.81 284 ARG A O 1
ATOM 2247 N N . GLU A 1 285 ? -14.141 -34.969 0.107 1 86.19 285 GLU A N 1
ATOM 2248 C CA . GLU A 1 285 ? -14.656 -33.938 1.012 1 86.19 285 GLU A CA 1
ATOM 2249 C C . GLU A 1 285 ? -14.797 -32.594 0.307 1 86.19 285 GLU A C 1
ATOM 2251 O O . GLU A 1 285 ? -15.805 -31.906 0.452 1 86.19 285 GLU A O 1
ATOM 2256 N N . ILE A 1 286 ? -13.781 -32.188 -0.375 1 84.94 286 ILE A N 1
ATOM 2257 C CA . ILE A 1 286 ? -13.812 -30.938 -1.118 1 84.94 286 ILE A CA 1
ATOM 2258 C C . ILE A 1 286 ? -14.977 -30.938 -2.102 1 84.94 286 ILE A C 1
ATOM 2260 O O . ILE A 1 286 ? -15.734 -29.969 -2.189 1 84.94 286 ILE A O 1
ATOM 2264 N N . GLU A 1 287 ? -15.148 -32.062 -2.742 1 85.81 287 GLU A N 1
ATOM 2265 C CA . GLU A 1 287 ? -16.203 -32.188 -3.742 1 85.81 287 GLU A CA 1
ATOM 2266 C C . GLU A 1 287 ? -17.594 -32.125 -3.1 1 85.81 287 GLU A C 1
ATOM 2268 O O . GLU A 1 287 ? -18.547 -31.672 -3.723 1 85.81 287 GLU A O 1
ATOM 2273 N N . SER A 1 288 ? -17.656 -32.562 -1.905 1 84 288 SER A N 1
ATOM 2274 C CA . SER A 1 288 ? -18.953 -32.594 -1.218 1 84 288 SER A CA 1
ATOM 2275 C C . SER A 1 288 ? -19.484 -31.188 -0.971 1 84 288 SER A C 1
ATOM 2277 O O . SER A 1 288 ? -20.672 -31 -0.753 1 84 288 SER A O 1
ATOM 2279 N N . TRP A 1 289 ? -18.625 -30.219 -1.012 1 80.5 289 TRP A N 1
ATOM 2280 C CA . TRP A 1 289 ? -19.047 -28.828 -0.8 1 80.5 289 TRP A CA 1
ATOM 2281 C C . TRP A 1 289 ? -19.328 -28.141 -2.127 1 80.5 289 TRP A C 1
ATOM 2283 O O . TRP A 1 289 ? -19.75 -26.984 -2.152 1 80.5 289 TRP A O 1
ATOM 2293 N N . MET A 1 290 ? -19.125 -28.797 -3.193 1 78.56 290 MET A N 1
ATOM 2294 C CA . MET A 1 290 ? -19.375 -28.266 -4.531 1 78.56 290 MET A CA 1
ATOM 2295 C C . MET A 1 290 ? -20.781 -28.641 -5.008 1 78.56 290 MET A C 1
ATOM 2297 O O . MET A 1 290 ? -21.469 -29.422 -4.359 1 78.56 290 MET A O 1
ATOM 2301 N N . PRO A 1 291 ? -21.25 -27.828 -6.047 1 74.38 291 PRO A N 1
ATOM 2302 C CA . PRO A 1 291 ? -22.562 -28.188 -6.559 1 74.38 291 PRO A CA 1
ATOM 2303 C C . PRO A 1 291 ? -22.688 -29.672 -6.891 1 74.38 291 PRO A C 1
ATOM 2305 O O . PRO A 1 291 ? -21.703 -30.312 -7.254 1 74.38 291 PRO A O 1
ATOM 2308 N N . GLN A 1 292 ? -23.938 -30.094 -6.684 1 74.75 292 GLN A N 1
ATOM 2309 C CA . GLN A 1 292 ? -24.188 -31.516 -6.91 1 74.75 292 GLN A CA 1
ATOM 2310 C C . GLN A 1 292 ? -23.719 -31.938 -8.305 1 74.75 292 GLN A C 1
ATOM 2312 O O . GLN A 1 292 ? -24.016 -31.266 -9.289 1 74.75 292 GLN A O 1
ATOM 2317 N N . GLY A 1 293 ? -22.969 -32.938 -8.344 1 73.69 293 GLY A N 1
ATOM 2318 C CA . GLY A 1 293 ? -22.531 -33.469 -9.617 1 73.69 293 GLY A CA 1
ATOM 2319 C C . GLY A 1 293 ? -21.203 -32.906 -10.078 1 73.69 293 GLY A C 1
ATOM 2320 O O . GLY A 1 293 ? -20.609 -33.375 -11.055 1 73.69 293 GLY A O 1
ATOM 2321 N N . TYR A 1 294 ? -20.75 -31.922 -9.281 1 77.31 294 TYR A N 1
ATOM 2322 C CA . TYR A 1 294 ? -19.484 -31.344 -9.703 1 77.31 294 TYR A CA 1
ATOM 2323 C C . TYR A 1 294 ? -18.312 -32.219 -9.32 1 77.31 294 TYR A C 1
ATOM 2325 O O . TYR A 1 294 ? -18.234 -32.719 -8.195 1 77.31 294 TYR A O 1
ATOM 2333 N N . ARG A 1 295 ? -17.594 -32.625 -10.289 1 78.75 295 ARG A N 1
ATOM 2334 C CA . ARG A 1 295 ? -16.359 -33.375 -10.062 1 78.75 295 ARG A CA 1
ATOM 2335 C C . ARG A 1 295 ? -15.133 -32.531 -10.398 1 78.75 295 ARG A C 1
ATOM 2337 O O . ARG A 1 295 ? -15.055 -31.938 -11.477 1 78.75 295 ARG A O 1
ATOM 2344 N N . MET A 1 296 ? -14.305 -32.406 -9.383 1 78.12 296 MET A N 1
ATOM 2345 C CA . MET A 1 296 ? -13.055 -31.672 -9.617 1 78.12 296 MET A CA 1
ATOM 2346 C C . MET A 1 296 ? -12.047 -32.562 -10.328 1 78.12 296 MET A C 1
ATOM 2348 O O . MET A 1 296 ? -11.938 -33.75 -10.031 1 78.12 296 MET A O 1
ATOM 2352 N N . PRO A 1 297 ? -11.43 -31.953 -11.336 1 78.81 297 PRO A N 1
ATOM 2353 C CA . PRO A 1 297 ? -10.312 -32.75 -11.883 1 78.81 297 PRO A CA 1
ATOM 2354 C C . PRO A 1 297 ? -9.25 -33.062 -10.836 1 78.81 297 PRO A C 1
ATOM 2356 O O . PRO A 1 297 ? -8.953 -32.219 -9.977 1 78.81 297 PRO A O 1
ATOM 2359 N N . LYS A 1 298 ? -8.805 -34.312 -10.922 1 83.75 298 LYS A N 1
ATOM 2360 C CA . LYS A 1 298 ? -7.75 -34.719 -9.984 1 83.75 298 LYS A CA 1
ATOM 2361 C C . LYS A 1 298 ? -6.5 -33.844 -10.172 1 83.75 298 LYS A C 1
ATOM 2363 O O . LYS A 1 298 ? -5.988 -33.719 -11.289 1 83.75 298 LYS A O 1
ATOM 2368 N N . PRO A 1 299 ? -6.035 -33.312 -9.055 1 87.19 299 PRO A N 1
ATOM 2369 C CA . PRO A 1 299 ? -4.809 -32.5 -9.18 1 87.19 299 PRO A CA 1
ATOM 2370 C C . PRO A 1 299 ? -3.6 -33.344 -9.594 1 87.19 299 PRO A C 1
ATOM 2372 O O . PRO A 1 299 ? -3.535 -34.531 -9.281 1 87.19 299 PRO A O 1
ATOM 2375 N N . GLY A 1 300 ? -2.67 -32.75 -10.273 1 86.38 300 GLY A N 1
ATOM 2376 C CA . GLY A 1 300 ? -1.448 -33.438 -10.688 1 86.38 300 GLY A CA 1
ATOM 2377 C C . GLY A 1 300 ? -0.614 -33.906 -9.516 1 86.38 300 GLY A C 1
ATOM 2378 O O . GLY A 1 300 ? 0.06 -34.938 -9.617 1 86.38 300 GLY A O 1
ATOM 2379 N N . LEU A 1 301 ? -0.625 -33.156 -8.461 1 93.75 301 LEU A N 1
ATOM 2380 C CA . LEU A 1 301 ? 0.086 -33.531 -7.234 1 93.75 301 LEU A CA 1
ATOM 2381 C C . LEU A 1 301 ? -0.887 -33.969 -6.152 1 93.75 301 LEU A C 1
ATOM 2383 O O . LEU A 1 301 ? -1.327 -33.188 -5.332 1 93.75 301 LEU A O 1
ATOM 2387 N N . MET A 1 302 ? -1.252 -35.25 -6.176 1 95 302 MET A N 1
ATOM 2388 C CA . MET A 1 302 ? -2.186 -35.781 -5.199 1 95 302 MET A CA 1
ATOM 2389 C C . MET A 1 302 ? -1.744 -37.188 -4.754 1 95 302 MET A C 1
ATOM 2391 O O . MET A 1 302 ? -1.284 -38 -5.57 1 95 302 MET A O 1
ATOM 2395 N N . GLY A 1 303 ? -1.883 -37.469 -3.467 1 97.12 303 GLY A N 1
ATOM 2396 C CA . GLY A 1 303 ? -1.601 -38.812 -2.936 1 97.12 303 GLY A CA 1
ATOM 2397 C C . GLY A 1 303 ? -0.933 -38.781 -1.574 1 97.12 303 GLY A C 1
ATOM 2398 O O . GLY A 1 303 ? -1.141 -37.844 -0.798 1 97.12 303 GLY A O 1
ATOM 2399 N N . SER A 1 304 ? -0.194 -39.875 -1.337 1 98.12 304 SER A N 1
ATOM 2400 C CA . SER A 1 304 ? 0.6 -39.906 -0.113 1 98.12 304 SER A CA 1
ATOM 2401 C C . SER A 1 304 ? 1.724 -38.875 -0.161 1 98.12 304 SER A C 1
ATOM 2403 O O . SER A 1 304 ? 2.127 -38.438 -1.242 1 98.12 304 SER A O 1
ATOM 2405 N N . ALA A 1 305 ? 2.178 -38.531 1.029 1 98 305 ALA A N 1
ATOM 2406 C CA . ALA A 1 305 ? 3.27 -37.562 1.143 1 98 305 ALA A CA 1
ATOM 2407 C C . ALA A 1 305 ? 4.465 -38 0.294 1 98 305 ALA A C 1
ATOM 2409 O O . ALA A 1 305 ? 5.047 -37.156 -0.42 1 98 305 ALA A O 1
ATOM 2410 N N . GLU A 1 306 ? 4.785 -39.219 0.328 1 98.12 306 GLU A N 1
ATOM 2411 C CA . GLU A 1 306 ? 5.926 -39.75 -0.418 1 98.12 306 GLU A CA 1
ATOM 2412 C C . GLU A 1 306 ? 5.695 -39.656 -1.923 1 98.12 306 GLU A C 1
ATOM 2414 O O . GLU A 1 306 ? 6.598 -39.25 -2.668 1 98.12 306 GLU A O 1
ATOM 2419 N N . HIS A 1 307 ? 4.539 -40 -2.305 1 98.12 307 HIS A N 1
ATOM 2420 C CA . HIS A 1 307 ? 4.199 -39.969 -3.723 1 98.12 307 HIS A CA 1
ATOM 2421 C C . HIS A 1 307 ? 4.27 -38.531 -4.254 1 98.12 307 HIS A C 1
ATOM 2423 O O . HIS A 1 307 ? 4.82 -38.312 -5.332 1 98.12 307 HIS A O 1
ATOM 2429 N N . VAL A 1 308 ? 3.68 -37.625 -3.545 1 97.88 308 VAL A N 1
ATOM 2430 C CA . VAL A 1 308 ? 3.693 -36.219 -3.943 1 97.88 308 VAL A CA 1
ATOM 2431 C C . VAL A 1 308 ? 5.133 -35.719 -3.988 1 97.88 308 VAL A C 1
ATOM 2433 O O . VAL A 1 308 ? 5.531 -35.031 -4.945 1 97.88 308 VAL A O 1
ATOM 2436 N N . ALA A 1 309 ? 5.934 -36.031 -2.986 1 98.5 309 ALA A N 1
ATOM 2437 C CA . ALA A 1 309 ? 7.336 -35.625 -2.957 1 98.5 309 ALA A CA 1
ATOM 2438 C C . ALA A 1 309 ? 8.094 -36.188 -4.164 1 98.5 309 ALA A C 1
ATOM 2440 O O . ALA A 1 309 ? 8.93 -35.5 -4.746 1 98.5 309 ALA A O 1
ATOM 2441 N N . GLU A 1 310 ? 7.793 -37.406 -4.504 1 98 310 GLU A N 1
ATOM 2442 C CA . GLU A 1 310 ? 8.43 -38.031 -5.656 1 98 310 GLU A CA 1
ATOM 2443 C C . GLU A 1 310 ? 8.086 -37.312 -6.945 1 98 310 GLU A C 1
ATOM 2445 O O . GLU A 1 310 ? 8.945 -37.094 -7.809 1 98 310 GLU A O 1
ATOM 2450 N N . GLN A 1 311 ? 6.836 -36.969 -7.062 1 96.62 311 GLN A N 1
ATOM 2451 C CA . GLN A 1 311 ? 6.398 -36.219 -8.242 1 96.62 311 GLN A CA 1
ATOM 2452 C C . GLN A 1 311 ? 7.066 -34.844 -8.312 1 96.62 311 GLN A C 1
ATOM 2454 O O . GLN A 1 311 ? 7.504 -34.406 -9.383 1 96.62 311 GLN A O 1
ATOM 2459 N N . ILE A 1 312 ? 7.133 -34.188 -7.234 1 97.75 312 ILE A N 1
ATOM 2460 C CA . ILE A 1 312 ? 7.785 -32.875 -7.168 1 97.75 312 ILE A CA 1
ATOM 2461 C C . ILE A 1 312 ? 9.258 -33 -7.555 1 97.75 312 ILE A C 1
ATOM 2463 O O . ILE A 1 312 ? 9.766 -32.219 -8.359 1 97.75 312 ILE A O 1
ATOM 2467 N N . GLU A 1 313 ? 9.922 -34 -6.934 1 97.88 313 GLU A N 1
ATOM 2468 C CA . GLU A 1 313 ? 11.328 -34.25 -7.242 1 97.88 313 GLU A CA 1
ATOM 2469 C C . GLU A 1 313 ? 11.531 -34.5 -8.734 1 97.88 313 GLU A C 1
ATOM 2471 O O . GLU A 1 313 ? 12.5 -34.031 -9.32 1 97.88 313 GLU A O 1
ATOM 2476 N N . HIS A 1 314 ? 10.609 -35.281 -9.312 1 96.56 314 HIS A N 1
ATOM 2477 C CA . HIS A 1 314 ? 10.695 -35.562 -10.742 1 96.56 314 HIS A CA 1
ATOM 2478 C C . HIS A 1 314 ? 10.672 -34.281 -11.57 1 96.56 314 HIS A C 1
ATOM 2480 O O . HIS A 1 314 ? 11.547 -34.094 -12.414 1 96.56 314 HIS A O 1
ATOM 2486 N N . TRP A 1 315 ? 9.672 -33.438 -11.344 1 95.75 315 TRP A N 1
ATOM 2487 C CA . TRP A 1 315 ? 9.555 -32.156 -12.078 1 95.75 315 TRP A CA 1
ATOM 2488 C C . TRP A 1 315 ? 10.781 -31.297 -11.844 1 95.75 315 TRP A C 1
ATOM 2490 O O . TRP A 1 315 ? 11.289 -30.672 -12.781 1 95.75 315 TRP A O 1
ATOM 2500 N N . TYR A 1 316 ? 11.227 -31.266 -10.625 1 96.56 316 TYR A N 1
ATOM 2501 C CA . TYR A 1 316 ? 12.398 -30.484 -10.234 1 96.56 316 TYR A CA 1
ATOM 2502 C C . TYR A 1 316 ? 13.648 -30.969 -10.969 1 96.56 316 TYR A C 1
ATOM 2504 O O . TYR A 1 316 ? 14.383 -30.172 -11.539 1 96.56 316 TYR A O 1
ATOM 2512 N N . ARG A 1 317 ? 13.875 -32.25 -11.031 1 96.25 317 ARG A N 1
ATOM 2513 C CA . ARG A 1 317 ? 15.07 -32.812 -11.641 1 96.25 317 ARG A CA 1
ATOM 2514 C C . ARG A 1 317 ? 15.023 -32.688 -13.164 1 96.25 317 ARG A C 1
ATOM 2516 O O . ARG A 1 317 ? 16.078 -32.656 -13.812 1 96.25 317 ARG A O 1
ATOM 2523 N N . GLU A 1 318 ? 13.82 -32.562 -13.727 1 94.88 318 GLU A N 1
ATOM 2524 C CA . GLU A 1 318 ? 13.664 -32.344 -15.164 1 94.88 318 GLU A CA 1
ATOM 2525 C C . GLU A 1 318 ? 13.969 -30.906 -15.547 1 94.88 318 GLU A C 1
ATOM 2527 O O . GLU A 1 318 ? 14.023 -30.578 -16.734 1 94.88 318 GLU A O 1
ATOM 2532 N N . GLY A 1 319 ? 14.094 -30.047 -14.602 1 93.44 319 GLY A N 1
ATOM 2533 C CA . GLY A 1 319 ? 14.562 -28.688 -14.852 1 93.44 319 GLY A CA 1
ATOM 2534 C C . GLY A 1 319 ? 13.445 -27.734 -15.234 1 93.44 319 GLY A C 1
ATOM 2535 O O . GLY A 1 319 ? 13.703 -26.656 -15.766 1 93.44 319 GLY A O 1
ATOM 2536 N N . VAL A 1 320 ? 12.141 -28.109 -14.984 1 94.81 320 VAL A N 1
ATOM 2537 C CA . VAL A 1 320 ? 11.023 -27.281 -15.422 1 94.81 320 VAL A CA 1
ATOM 2538 C C . VAL A 1 320 ? 10.352 -26.625 -14.219 1 94.81 320 VAL A C 1
ATOM 2540 O O . VAL A 1 320 ? 9.328 -25.953 -14.352 1 94.81 320 VAL A O 1
ATOM 2543 N N . MET A 1 321 ? 10.938 -26.828 -13.016 1 96.44 321 MET A N 1
ATOM 2544 C CA . MET A 1 321 ? 10.359 -26.297 -11.781 1 96.44 321 MET A CA 1
ATOM 2545 C C . MET A 1 321 ? 11.453 -25.859 -10.82 1 96.44 321 MET A C 1
ATOM 2547 O O . MET A 1 321 ? 11.977 -26.672 -10.055 1 96.44 321 MET A O 1
ATOM 2551 N N . ASP A 1 322 ? 11.75 -24.578 -10.898 1 97.44 322 ASP A N 1
ATOM 2552 C CA . ASP A 1 322 ? 12.672 -23.984 -9.93 1 97.44 322 ASP A CA 1
ATOM 2553 C C . ASP A 1 322 ? 11.938 -23.609 -8.648 1 97.44 322 ASP A C 1
ATOM 2555 O O . ASP A 1 322 ? 12.523 -23.625 -7.562 1 97.44 322 ASP A O 1
ATOM 2559 N N . ILE A 1 323 ? 10.719 -23.141 -8.742 1 98.5 323 ILE A N 1
ATOM 2560 C CA . ILE A 1 323 ? 9.805 -22.797 -7.652 1 98.5 323 ILE A CA 1
ATOM 2561 C C . ILE A 1 323 ? 8.484 -23.531 -7.836 1 98.5 323 ILE A C 1
ATOM 2563 O O . ILE A 1 323 ? 7.898 -23.516 -8.922 1 98.5 323 ILE A O 1
ATOM 2567 N N . LEU A 1 324 ? 8.023 -24.219 -6.867 1 97.94 324 LEU A N 1
ATOM 2568 C CA . LEU A 1 324 ? 6.656 -24.734 -6.859 1 97.94 324 LEU A CA 1
ATOM 2569 C C . LEU A 1 324 ? 5.719 -23.75 -6.16 1 97.94 324 LEU A C 1
ATOM 2571 O O . LEU A 1 324 ? 5.852 -23.516 -4.957 1 97.94 324 LEU A O 1
ATOM 2575 N N . LEU A 1 325 ? 4.848 -23.172 -6.91 1 97.56 325 LEU A N 1
ATOM 2576 C CA . LEU A 1 325 ? 3.814 -22.312 -6.344 1 97.56 325 LEU A CA 1
ATOM 2577 C C . LEU A 1 325 ? 2.586 -23.125 -5.949 1 97.56 325 LEU A C 1
ATOM 2579 O O . LEU A 1 325 ? 1.957 -23.75 -6.797 1 97.56 325 LEU A O 1
ATOM 2583 N N . ILE A 1 326 ? 2.273 -23.078 -4.711 1 96.25 326 ILE A N 1
ATOM 2584 C CA . ILE A 1 326 ? 1.172 -23.875 -4.176 1 96.25 326 ILE A CA 1
ATOM 2585 C C . ILE A 1 326 ? -0.064 -22.984 -4.008 1 96.25 326 ILE A C 1
ATOM 2587 O O . ILE A 1 326 ? 0.009 -21.906 -3.41 1 96.25 326 ILE A O 1
ATOM 2591 N N . ARG A 1 327 ? -1.114 -23.438 -4.555 1 91.44 327 ARG A N 1
ATOM 2592 C CA . ARG A 1 327 ? -2.436 -22.859 -4.34 1 91.44 327 ARG A CA 1
ATOM 2593 C C . ARG A 1 327 ? -3.336 -23.828 -3.564 1 91.44 327 ARG A C 1
ATOM 2595 O O . ARG A 1 327 ? -3.246 -25.031 -3.732 1 91.44 327 ARG A O 1
ATOM 2602 N N . GLN A 1 328 ? -4.16 -23.328 -2.633 1 81.06 328 GLN A N 1
ATOM 2603 C CA . GLN A 1 328 ? -4.996 -24.25 -1.866 1 81.06 328 GLN A CA 1
ATOM 2604 C C . GLN A 1 328 ? -6.473 -23.875 -1.972 1 81.06 328 GLN A C 1
ATOM 2606 O O . GLN A 1 328 ? -6.812 -22.688 -1.965 1 81.06 328 GLN A O 1
ATOM 2611 N N . ASP A 1 329 ? -7.305 -24.953 -2.213 1 72.12 329 ASP A N 1
ATOM 2612 C CA . ASP A 1 329 ? -8.758 -24.797 -2.238 1 72.12 329 ASP A CA 1
ATOM 2613 C C . ASP A 1 329 ? -9.398 -25.391 -0.988 1 72.12 329 ASP A C 1
ATOM 2615 O O . ASP A 1 329 ? -10.625 -25.422 -0.871 1 72.12 329 ASP A O 1
ATOM 2619 N N . HIS A 1 330 ? -8.578 -25.906 -0.137 1 78.44 330 HIS A N 1
ATOM 2620 C CA . HIS A 1 330 ? -9.086 -26.469 1.107 1 78.44 330 HIS A CA 1
ATOM 2621 C C . HIS A 1 330 ? -8.258 -26 2.301 1 78.44 330 HIS A C 1
ATOM 2623 O O . HIS A 1 330 ? -7.066 -25.719 2.166 1 78.44 330 HIS A O 1
ATOM 2629 N N . PRO A 1 331 ? -8.922 -25.891 3.465 1 78 331 PRO A N 1
ATOM 2630 C CA . PRO A 1 331 ? -8.32 -25.219 4.613 1 78 331 PRO A CA 1
ATOM 2631 C C . PRO A 1 331 ? -7.035 -25.891 5.086 1 78 331 PRO A C 1
ATOM 2633 O O . PRO A 1 331 ? -6.152 -25.219 5.629 1 78 331 PRO A O 1
ATOM 2636 N N . ALA A 1 332 ? -6.848 -27.156 4.812 1 82.38 332 ALA A N 1
ATOM 2637 C CA . ALA A 1 332 ? -5.691 -27.859 5.371 1 82.38 332 ALA A CA 1
ATOM 2638 C C . ALA A 1 332 ? -4.574 -27.984 4.336 1 82.38 332 ALA A C 1
ATOM 2640 O O . ALA A 1 332 ? -3.537 -28.594 4.602 1 82.38 332 ALA A O 1
ATOM 2641 N N . GLY A 1 333 ? -4.742 -27.359 3.246 1 89.31 333 GLY A N 1
ATOM 2642 C CA . GLY A 1 333 ? -3.816 -27.578 2.145 1 89.31 333 GLY A CA 1
ATOM 2643 C C . GLY A 1 333 ? -2.387 -27.203 2.486 1 89.31 333 GLY A C 1
ATOM 2644 O O . GLY A 1 333 ? -1.477 -28.031 2.355 1 89.31 333 GLY A O 1
ATOM 2645 N N . PHE A 1 334 ? -2.143 -26.031 3.023 1 95.38 334 PHE A N 1
ATOM 2646 C CA . PHE A 1 334 ? -0.797 -25.594 3.383 1 95.38 334 PHE A CA 1
ATOM 2647 C C . PHE A 1 334 ? -0.249 -26.422 4.535 1 95.38 334 PHE A C 1
ATOM 2649 O O . PHE A 1 334 ? 0.894 -26.891 4.488 1 95.38 334 PHE A O 1
ATOM 2656 N N . LYS A 1 335 ? -1.063 -26.625 5.535 1 95.75 335 LYS A N 1
ATOM 2657 C CA . LYS A 1 335 ? -0.653 -27.391 6.711 1 95.75 335 LYS A CA 1
ATOM 2658 C C . LYS A 1 335 ? -0.194 -28.797 6.324 1 95.75 335 LYS A C 1
ATOM 2660 O O . LYS A 1 335 ? 0.883 -29.234 6.73 1 95.75 335 LYS A O 1
ATOM 2665 N N . ASP A 1 336 ? -1.045 -29.5 5.543 1 96.5 336 ASP A N 1
ATOM 2666 C CA . ASP A 1 336 ? -0.729 -30.859 5.121 1 96.5 336 ASP A CA 1
ATOM 2667 C C . ASP A 1 336 ? 0.584 -30.891 4.344 1 96.5 336 ASP A C 1
ATOM 2669 O O . ASP A 1 336 ? 1.428 -31.766 4.59 1 96.5 336 ASP A O 1
ATOM 2673 N N . PHE A 1 337 ? 0.731 -29.984 3.43 1 97.75 337 PHE A N 1
ATOM 2674 C CA . PHE A 1 337 ? 1.938 -29.953 2.611 1 97.75 337 PHE A CA 1
ATOM 2675 C C . PHE A 1 337 ? 3.17 -29.719 3.475 1 97.75 337 PHE A C 1
ATOM 2677 O O . PHE A 1 337 ? 4.176 -30.422 3.34 1 97.75 337 PHE A O 1
ATOM 2684 N N . ILE A 1 338 ? 3.105 -28.734 4.375 1 98.06 338 ILE A N 1
ATOM 2685 C CA . ILE A 1 338 ? 4.219 -28.328 5.223 1 98.06 338 ILE A CA 1
ATOM 2686 C C . ILE A 1 338 ? 4.59 -29.469 6.176 1 98.06 338 ILE A C 1
ATOM 2688 O O . ILE A 1 338 ? 5.77 -29.781 6.352 1 98.06 338 ILE A O 1
ATOM 2692 N N . GLU A 1 339 ? 3.621 -30.141 6.73 1 98.06 339 GLU A N 1
ATOM 2693 C CA . GLU A 1 339 ? 3.871 -31.141 7.75 1 98.06 339 GLU A CA 1
ATOM 2694 C C . GLU A 1 339 ? 4.293 -32.469 7.121 1 98.06 339 GLU A C 1
ATOM 2696 O O . GLU A 1 339 ? 5.066 -33.219 7.715 1 98.06 339 GLU A O 1
ATOM 2701 N N . LEU A 1 340 ? 3.777 -32.75 5.902 1 98.25 340 LEU A N 1
ATOM 2702 C CA . LEU A 1 340 ? 3.938 -34.094 5.391 1 98.25 340 LEU A CA 1
ATOM 2703 C C . LEU A 1 340 ? 4.969 -34.156 4.266 1 98.25 340 LEU A C 1
ATOM 2705 O O . LEU A 1 340 ? 5.766 -35.062 4.18 1 98.25 340 LEU A O 1
ATOM 2709 N N . VAL A 1 341 ? 4.98 -33.188 3.375 1 98.56 341 VAL A N 1
ATOM 2710 C CA . VAL A 1 341 ? 5.773 -33.25 2.152 1 98.56 341 VAL A CA 1
ATOM 2711 C C . VAL A 1 341 ? 7.113 -32.531 2.369 1 98.56 341 VAL A C 1
ATOM 2713 O O . VAL A 1 341 ? 8.164 -33.062 1.972 1 98.56 341 VAL A O 1
ATOM 2716 N N . VAL A 1 342 ? 7.133 -31.359 3.031 1 98.69 342 VAL A N 1
ATOM 2717 C CA . VAL A 1 342 ? 8.32 -30.531 3.186 1 98.69 342 VAL A CA 1
ATOM 2718 C C . VAL A 1 342 ? 9.438 -31.328 3.854 1 98.69 342 VAL A C 1
ATOM 2720 O O . VAL A 1 342 ? 10.57 -31.344 3.377 1 98.69 342 VAL A O 1
ATOM 2723 N N . PRO A 1 343 ? 9.133 -32.094 4.941 1 98.62 343 PRO A N 1
ATOM 2724 C CA . PRO A 1 343 ? 10.211 -32.844 5.578 1 98.62 343 PRO A CA 1
ATOM 2725 C C . PRO A 1 343 ? 10.844 -33.875 4.637 1 98.62 343 PRO A C 1
ATOM 2727 O O . PRO A 1 343 ? 12.055 -34.125 4.703 1 98.62 343 PRO A O 1
ATOM 2730 N N . ILE A 1 344 ? 10.062 -34.5 3.762 1 98.69 344 ILE A N 1
ATOM 2731 C CA . ILE A 1 344 ? 10.586 -35.469 2.82 1 98.69 344 ILE A CA 1
ATOM 2732 C C . ILE A 1 344 ? 11.516 -34.781 1.822 1 98.69 344 ILE A C 1
ATOM 2734 O O . ILE A 1 344 ? 12.609 -35.281 1.545 1 98.69 344 ILE A O 1
ATOM 2738 N N . LEU A 1 345 ? 11.086 -33.656 1.291 1 98.75 345 LEU A N 1
ATOM 2739 C CA . LEU A 1 345 ? 11.914 -32.906 0.351 1 98.75 345 LEU A CA 1
ATOM 2740 C C . LEU A 1 345 ? 13.211 -32.438 1.006 1 98.75 345 LEU A C 1
ATOM 2742 O O . LEU A 1 345 ? 14.266 -32.438 0.362 1 98.75 345 LEU A O 1
ATOM 2746 N N . GLN A 1 346 ? 13.164 -32.062 2.295 1 98.5 346 GLN A N 1
ATOM 2747 C CA . GLN A 1 346 ? 14.344 -31.656 3.047 1 98.5 346 GLN A CA 1
ATOM 2748 C C . GLN A 1 346 ? 15.289 -32.844 3.271 1 98.5 346 GLN A C 1
ATOM 2750 O O . GLN A 1 346 ? 16.5 -32.719 3.105 1 98.5 346 GLN A O 1
ATOM 2755 N N . ASP A 1 347 ? 14.727 -33.938 3.613 1 98.19 347 ASP A N 1
ATOM 2756 C CA . ASP A 1 347 ? 15.531 -35.125 3.842 1 98.19 347 ASP A CA 1
ATOM 2757 C C . ASP A 1 347 ? 16.25 -35.562 2.566 1 98.19 347 ASP A C 1
ATOM 2759 O O . ASP A 1 347 ? 17.375 -36.094 2.623 1 98.19 347 ASP A O 1
ATOM 2763 N N . ARG A 1 348 ? 15.633 -35.312 1.481 1 97.38 348 ARG A N 1
ATOM 2764 C CA . ARG A 1 348 ? 16.203 -35.688 0.186 1 97.38 348 ARG A CA 1
ATOM 2765 C C . ARG A 1 348 ? 17.188 -34.625 -0.292 1 97.38 348 ARG A C 1
ATOM 2767 O O . ARG A 1 348 ? 17.797 -34.781 -1.36 1 97.38 348 ARG A O 1
ATOM 2774 N N . GLY A 1 349 ? 17.297 -33.531 0.424 1 96.94 349 GLY A N 1
ATOM 2775 C CA . GLY A 1 349 ? 18.234 -32.5 0.089 1 96.94 349 GLY A CA 1
ATOM 2776 C C . GLY A 1 349 ? 17.75 -31.594 -1.037 1 96.94 349 GLY A C 1
ATOM 2777 O O . GLY A 1 349 ? 18.547 -30.859 -1.644 1 96.94 349 GLY A O 1
ATOM 2778 N N . ILE A 1 350 ? 16.516 -31.641 -1.38 1 97.19 350 ILE A N 1
ATOM 2779 C CA . ILE A 1 350 ? 15.914 -30.922 -2.5 1 97.19 350 ILE A CA 1
ATOM 2780 C C . ILE A 1 350 ? 15.477 -29.531 -2.049 1 97.19 350 ILE A C 1
ATOM 2782 O O . ILE A 1 350 ? 15.523 -28.578 -2.83 1 97.19 350 ILE A O 1
ATOM 2786 N N . PHE A 1 351 ? 15.039 -29.391 -0.824 1 98.12 351 PHE A N 1
ATOM 2787 C CA . PHE A 1 351 ? 14.484 -28.156 -0.266 1 98.12 351 PHE A CA 1
ATOM 2788 C C . PHE A 1 351 ? 15.273 -27.719 0.96 1 98.12 351 PHE A C 1
ATOM 2790 O O . PHE A 1 351 ? 15.906 -28.531 1.624 1 98.12 351 PHE A O 1
ATOM 2797 N N . ARG A 1 352 ? 15.227 -26.469 1.274 1 97.44 352 ARG A N 1
ATOM 2798 C CA . ARG A 1 352 ? 16 -25.891 2.359 1 97.44 352 ARG A CA 1
ATOM 2799 C C . ARG A 1 352 ? 15.469 -26.328 3.719 1 97.44 352 ARG A C 1
ATOM 2801 O O . ARG A 1 352 ? 14.281 -26.625 3.854 1 97.44 352 ARG A O 1
ATOM 2808 N N . LYS A 1 353 ? 16.312 -26.266 4.734 1 97.75 353 LYS A N 1
ATOM 2809 C CA . LYS A 1 353 ? 15.906 -26.516 6.113 1 97.75 353 LYS A CA 1
ATOM 2810 C C . LYS A 1 353 ? 15.758 -25.203 6.887 1 97.75 353 LYS A C 1
ATOM 2812 O O . LYS A 1 353 ? 15.039 -25.141 7.883 1 97.75 353 LYS A O 1
ATOM 2817 N N . GLU A 1 354 ? 16.5 -24.188 6.457 1 97.69 354 GLU A N 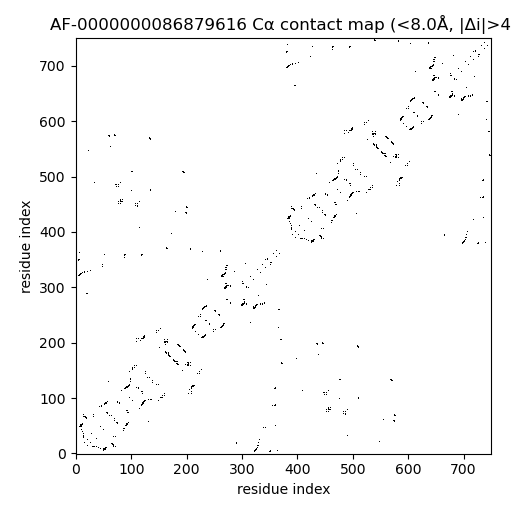1
ATOM 2818 C CA . GLU A 1 354 ? 16.469 -22.844 7.02 1 97.69 354 GLU A CA 1
ATOM 2819 C C . GLU A 1 354 ? 16.672 -21.797 5.938 1 97.69 354 GLU A C 1
ATOM 2821 O O . GLU A 1 354 ? 17.203 -22.094 4.867 1 97.69 354 GLU A O 1
ATOM 2826 N N . TYR A 1 355 ? 16.172 -20.641 6.207 1 97.56 355 TYR A N 1
ATOM 2827 C CA . TYR A 1 355 ? 16.484 -19.547 5.297 1 97.56 355 TYR A CA 1
ATOM 2828 C C . TYR A 1 355 ? 17.969 -19.25 5.266 1 97.56 355 TYR A C 1
ATOM 2830 O O . TYR A 1 355 ? 18.625 -19.234 6.309 1 97.56 355 TYR A O 1
ATOM 2838 N N . GLU A 1 356 ? 18.453 -19.062 4.098 1 95.38 356 GLU A N 1
ATOM 2839 C CA . GLU A 1 356 ? 19.891 -18.906 3.914 1 95.38 356 GLU A CA 1
ATOM 2840 C C . GLU A 1 356 ? 20.281 -17.453 3.682 1 95.38 356 GLU A C 1
ATOM 2842 O O . GLU A 1 356 ? 21.438 -17.062 3.842 1 95.38 356 GLU A O 1
ATOM 2847 N N . GLU A 1 357 ? 19.375 -16.688 3.273 1 96.5 357 GLU A N 1
ATOM 2848 C CA . GLU A 1 357 ? 19.562 -15.258 3.006 1 96.5 357 GLU A CA 1
ATOM 2849 C C . GLU A 1 357 ? 18.453 -14.43 3.656 1 96.5 357 GLU A C 1
ATOM 2851 O O . GLU A 1 357 ? 17.469 -14.977 4.156 1 96.5 357 GLU A O 1
ATOM 2856 N N . ASP A 1 358 ? 18.672 -13.133 3.627 1 95.31 358 ASP A N 1
ATOM 2857 C CA . ASP A 1 358 ? 17.75 -12.234 4.309 1 95.31 358 ASP A CA 1
ATOM 2858 C C . ASP A 1 358 ? 16.828 -11.531 3.312 1 95.31 358 ASP A C 1
ATOM 2860 O O . ASP A 1 358 ? 15.914 -10.805 3.707 1 95.31 358 ASP A O 1
ATOM 2864 N N . THR A 1 359 ? 17.062 -11.703 2.004 1 98.44 359 THR A N 1
ATOM 2865 C CA . THR A 1 359 ? 16.25 -11.07 0.975 1 98.44 359 THR A CA 1
ATOM 2866 C C . THR A 1 359 ? 15.555 -12.125 0.113 1 98.44 359 THR A C 1
ATOM 2868 O O . THR A 1 359 ? 15.961 -13.281 0.094 1 98.44 359 THR A O 1
ATOM 2871 N N . LEU A 1 360 ? 14.477 -11.719 -0.569 1 98.81 360 LEU A N 1
ATOM 2872 C CA . LEU A 1 360 ? 13.828 -12.617 -1.521 1 98.81 360 LEU A CA 1
ATOM 2873 C C . LEU A 1 360 ? 14.789 -13.023 -2.629 1 98.81 360 LEU A C 1
ATOM 2875 O O . LEU A 1 360 ? 14.93 -14.211 -2.93 1 98.81 360 LEU A O 1
ATOM 2879 N N . ARG A 1 361 ? 15.5 -12.078 -3.188 1 98.31 361 ARG A N 1
ATOM 2880 C CA . ARG A 1 361 ? 16.453 -12.32 -4.27 1 98.31 361 ARG A CA 1
ATOM 2881 C C . ARG A 1 361 ? 17.531 -13.305 -3.838 1 98.31 361 ARG A C 1
ATOM 2883 O O . ARG A 1 361 ? 17.844 -14.242 -4.566 1 98.31 361 ARG A O 1
ATOM 2890 N N . GLY A 1 362 ? 18.094 -13.016 -2.656 1 97.44 362 GLY A N 1
ATOM 2891 C CA . GLY A 1 362 ? 19.094 -13.922 -2.123 1 97.44 362 GLY A CA 1
ATOM 2892 C C . GLY A 1 362 ? 18.578 -15.336 -1.924 1 97.44 362 GLY A C 1
ATOM 2893 O O . GLY A 1 362 ? 19.25 -16.297 -2.318 1 97.44 362 GLY A O 1
ATOM 2894 N N . ASN A 1 363 ? 17.406 -15.492 -1.374 1 97.94 363 ASN A N 1
ATOM 2895 C CA . ASN A 1 363 ? 16.844 -16.812 -1.112 1 97.94 363 ASN A CA 1
ATOM 2896 C C . ASN A 1 363 ? 16.469 -17.531 -2.406 1 97.94 363 ASN A C 1
ATOM 2898 O O . ASN A 1 363 ? 16.484 -18.766 -2.463 1 97.94 363 ASN A O 1
ATOM 2902 N N . LEU A 1 364 ? 16.188 -16.734 -3.482 1 98.06 364 LEU A N 1
ATOM 2903 C CA . LEU A 1 364 ? 15.859 -17.328 -4.777 1 98.06 364 LEU A CA 1
ATOM 2904 C C . LEU A 1 364 ? 17.125 -17.656 -5.551 1 98.06 364 LEU A C 1
ATOM 2906 O O . LEU A 1 364 ? 17.062 -18.328 -6.586 1 98.06 364 LEU A O 1
ATOM 2910 N N . GLY A 1 365 ? 18.266 -17.203 -5.082 1 96.5 365 GLY A N 1
ATOM 2911 C CA . GLY A 1 365 ? 19.531 -17.453 -5.762 1 96.5 365 GLY A CA 1
ATOM 2912 C C . GLY A 1 365 ? 19.703 -16.594 -7.004 1 96.5 365 GLY A C 1
ATOM 2913 O O . GLY A 1 365 ? 20.359 -17.016 -7.961 1 96.5 365 GLY A O 1
ATOM 2914 N N . LEU A 1 366 ? 19.094 -15.414 -7.074 1 97.12 366 LEU A N 1
ATOM 2915 C CA . LEU A 1 366 ? 19.203 -14.484 -8.195 1 97.12 366 LEU A CA 1
ATOM 2916 C C . LEU A 1 366 ? 20.328 -13.492 -7.961 1 97.12 366 LEU A C 1
ATOM 2918 O O . LEU A 1 366 ? 20.609 -13.117 -6.82 1 97.12 366 LEU A O 1
ATOM 2922 N N . PRO A 1 367 ? 20.953 -13.07 -8.984 1 95.94 367 PRO A N 1
ATOM 2923 C CA . PRO A 1 367 ? 22.047 -12.125 -8.812 1 95.94 367 PRO A CA 1
ATOM 2924 C C . PRO A 1 367 ? 21.578 -10.727 -8.43 1 95.94 367 PRO A C 1
ATOM 2926 O O . PRO A 1 367 ? 20.438 -10.344 -8.75 1 95.94 367 PRO A O 1
ATOM 2929 N N . TYR A 1 368 ? 22.391 -9.977 -7.703 1 96.31 368 TYR A N 1
ATOM 2930 C CA . TYR A 1 368 ? 22.141 -8.578 -7.398 1 96.31 368 TYR A CA 1
ATOM 2931 C C . TYR A 1 368 ? 22.188 -7.73 -8.664 1 96.31 368 TYR A C 1
ATOM 2933 O O . TYR A 1 368 ? 23.156 -7.781 -9.422 1 96.31 368 TYR A O 1
ATOM 2941 N N . PRO A 1 369 ? 21.172 -6.961 -8.969 1 96 369 PRO A N 1
ATOM 2942 C CA . PRO A 1 369 ? 21.172 -6.125 -10.172 1 96 369 PRO A CA 1
ATOM 2943 C C . PRO A 1 369 ? 22.031 -4.871 -10.016 1 96 369 PRO A C 1
ATOM 2945 O O . PRO A 1 369 ? 21.719 -4 -9.195 1 96 369 PRO A O 1
ATOM 2948 N N . GLU A 1 370 ? 23 -4.789 -10.75 1 94.94 370 GLU A N 1
ATOM 2949 C CA . GLU A 1 370 ? 23.859 -3.605 -10.727 1 94.94 370 GLU A CA 1
ATOM 2950 C C . GLU A 1 370 ? 23.141 -2.393 -11.305 1 94.94 370 GLU A C 1
ATOM 2952 O O . GLU A 1 370 ? 22.391 -2.514 -12.281 1 94.94 370 GLU A O 1
ATOM 2957 N N . ASN A 1 371 ? 23.312 -1.241 -10.656 1 96.44 371 ASN A N 1
ATOM 2958 C CA . ASN A 1 371 ? 22.75 0.002 -11.18 1 96.44 371 ASN A CA 1
ATOM 2959 C C . ASN A 1 371 ? 23.297 0.316 -12.57 1 96.44 371 ASN A C 1
ATOM 2961 O O . ASN A 1 371 ? 24.5 0.216 -12.805 1 96.44 371 ASN A O 1
ATOM 2965 N N . LYS A 1 372 ? 22.5 0.734 -13.461 1 94.31 372 LYS A N 1
ATOM 2966 C CA . LYS A 1 372 ? 22.875 0.851 -14.867 1 94.31 372 LYS A CA 1
ATOM 2967 C C . LYS A 1 372 ? 23.828 2.029 -15.086 1 94.31 372 LYS A C 1
ATOM 2969 O O . LYS A 1 372 ? 24.453 2.139 -16.141 1 94.31 372 LYS A O 1
ATOM 2974 N N . TYR A 1 373 ? 23.906 2.906 -14.117 1 94.81 373 TYR A N 1
ATOM 2975 C CA . TYR A 1 373 ? 24.734 4.098 -14.258 1 94.81 373 TYR A CA 1
ATOM 2976 C C . TYR A 1 373 ? 26.062 3.926 -13.531 1 94.81 373 TYR A C 1
ATOM 2978 O O . TYR A 1 373 ? 26.953 4.758 -13.672 1 94.81 373 TYR A O 1
ATOM 2986 N N . THR A 1 374 ? 26.109 2.844 -12.781 1 89.94 374 THR A N 1
ATOM 2987 C CA . THR A 1 374 ? 27.344 2.623 -12.039 1 89.94 374 THR A CA 1
ATOM 2988 C C . THR A 1 374 ? 28.453 2.156 -12.977 1 89.94 374 THR A C 1
ATOM 2990 O O . THR A 1 374 ? 28.25 1.275 -13.812 1 89.94 374 THR A O 1
ATOM 2993 N N . LYS A 1 375 ? 29.703 2.889 -12.93 1 75.12 375 LYS A N 1
ATOM 2994 C CA . LYS A 1 375 ? 30.875 2.547 -13.727 1 75.12 375 LYS A CA 1
ATOM 2995 C C . LYS A 1 375 ? 31.875 1.723 -12.906 1 75.12 375 LYS A C 1
ATOM 2997 O O . LYS A 1 375 ? 32 1.922 -11.695 1 75.12 375 LYS A O 1
ATOM 3002 N N . MET B 1 1 ? -25.656 21.281 22.609 1 40.59 1 MET B N 1
ATOM 3003 C CA . MET B 1 1 ? -24.891 20.203 21.969 1 40.59 1 MET B CA 1
ATOM 3004 C C . MET B 1 1 ? -23.516 20.062 22.578 1 40.59 1 MET B C 1
ATOM 3006 O O . MET B 1 1 ? -22.844 21.062 22.875 1 40.59 1 MET B O 1
ATOM 3010 N N . GLU B 1 2 ? -23.172 18.953 23.172 1 54.94 2 GLU B N 1
ATOM 3011 C CA . GLU B 1 2 ? -21.891 18.812 23.875 1 54.94 2 GLU B CA 1
ATOM 3012 C C . GLU B 1 2 ? -20.719 19.25 23 1 54.94 2 GLU B C 1
ATOM 3014 O O . GLU B 1 2 ? -20.703 18.969 21.797 1 54.94 2 GLU B O 1
ATOM 3019 N N . GLU B 1 3 ? -19.953 20.188 23.469 1 77.56 3 GLU B N 1
ATOM 3020 C CA . GLU B 1 3 ? -18.812 20.766 22.766 1 77.56 3 GLU B CA 1
ATOM 3021 C C . GLU B 1 3 ? -17.812 19.688 22.344 1 77.56 3 GLU B C 1
ATOM 3023 O O . GLU B 1 3 ? -17.422 18.844 23.141 1 77.56 3 GLU B O 1
ATOM 3028 N N . ARG B 1 4 ? -17.641 19.484 21.047 1 87.44 4 ARG B N 1
ATOM 3029 C CA . ARG B 1 4 ? -16.656 18.562 20.5 1 87.44 4 ARG B CA 1
ATOM 3030 C C . ARG B 1 4 ? -15.273 18.844 21.047 1 87.44 4 ARG B C 1
ATOM 3032 O O . ARG B 1 4 ? -14.859 20 21.156 1 87.44 4 ARG B O 1
ATOM 3039 N N . LYS B 1 5 ? -14.703 17.812 21.547 1 95.75 5 LYS B N 1
ATOM 3040 C CA . LYS B 1 5 ? -13.352 17.938 22.078 1 95.75 5 LYS B CA 1
ATOM 3041 C C . LYS B 1 5 ? -12.344 18.172 20.953 1 95.75 5 LYS B C 1
ATOM 3043 O O . LYS B 1 5 ? -12.578 17.766 19.812 1 95.75 5 LYS B O 1
ATOM 3048 N N . LEU B 1 6 ? -11.281 18.812 21.297 1 98.12 6 LEU B N 1
ATOM 3049 C CA . LEU B 1 6 ? -10.156 18.984 20.391 1 98.12 6 LEU B CA 1
ATOM 3050 C C . LEU B 1 6 ? -9.57 17.625 20 1 98.12 6 LEU B C 1
ATOM 3052 O O . LEU B 1 6 ? -9.531 16.703 20.828 1 98.12 6 LEU B O 1
ATOM 3056 N N . LYS B 1 7 ? -9.242 17.484 18.766 1 98.56 7 LYS B N 1
ATOM 3057 C CA . LYS B 1 7 ? -8.508 16.328 18.266 1 98.56 7 LYS B CA 1
ATOM 3058 C C . LYS B 1 7 ? -7.059 16.703 17.953 1 98.56 7 LYS B C 1
ATOM 3060 O O . LYS B 1 7 ? -6.719 17.875 17.844 1 98.56 7 LYS B O 1
ATOM 3065 N N . LEU B 1 8 ? -6.195 15.68 17.906 1 98.69 8 LEU B N 1
ATOM 3066 C CA . LEU B 1 8 ? -4.785 15.891 17.594 1 98.69 8 LEU B CA 1
ATOM 3067 C C . LEU B 1 8 ? -4.34 14.977 16.453 1 98.69 8 LEU B C 1
ATOM 3069 O O . LEU B 1 8 ? -4.754 13.82 16.375 1 98.69 8 LEU B O 1
ATOM 3073 N N . GLY B 1 9 ? -3.557 15.477 15.539 1 98.5 9 GLY B N 1
ATOM 3074 C CA . GLY B 1 9 ? -2.859 14.727 14.508 1 98.5 9 GLY B CA 1
ATOM 3075 C C . GLY B 1 9 ? -1.359 14.953 14.516 1 98.5 9 GLY B C 1
ATOM 3076 O O . GLY B 1 9 ? -0.881 15.961 15.047 1 98.5 9 GLY B O 1
ATOM 3077 N N . GLY B 1 10 ? -0.672 14.016 14.055 1 98.06 10 GLY B N 1
ATOM 3078 C CA . GLY B 1 10 ? 0.771 14.141 13.93 1 98.06 10 GLY B CA 1
ATOM 3079 C C . GLY B 1 10 ? 1.274 13.812 12.531 1 98.06 10 GLY B C 1
ATOM 3080 O O . GLY B 1 10 ? 0.82 12.852 11.914 1 98.06 10 GLY B O 1
ATOM 3081 N N . ILE B 1 11 ? 2.209 14.633 12.016 1 97.31 11 ILE B N 1
ATOM 3082 C CA . ILE B 1 11 ? 2.895 14.375 10.758 1 97.31 11 ILE B CA 1
ATOM 3083 C C . ILE B 1 11 ? 4.25 13.719 11.031 1 97.31 11 ILE B C 1
ATOM 3085 O O . ILE B 1 11 ? 5.066 14.266 11.773 1 97.31 11 ILE B O 1
ATOM 3089 N N . ILE B 1 12 ? 4.523 12.594 10.469 1 96.06 12 ILE B N 1
ATOM 3090 C CA . ILE B 1 12 ? 5.84 11.977 10.547 1 96.06 12 ILE B CA 1
ATOM 3091 C C . ILE B 1 12 ? 6.676 12.375 9.336 1 96.06 12 ILE B C 1
ATOM 3093 O O . ILE B 1 12 ? 6.426 11.914 8.219 1 96.06 12 ILE B O 1
ATOM 3097 N N . ASP B 1 13 ? 7.77 13.156 9.523 1 93.5 13 ASP B N 1
ATOM 3098 C CA . ASP B 1 13 ? 8.555 13.719 8.43 1 93.5 13 ASP B 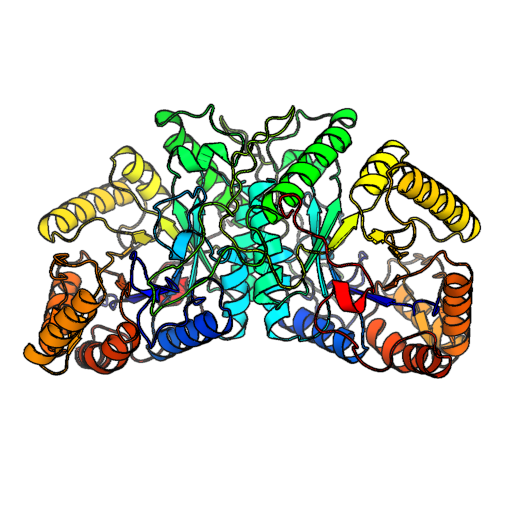CA 1
ATOM 3099 C C . ASP B 1 13 ? 9.953 13.109 8.391 1 93.5 13 ASP B C 1
ATOM 3101 O O . ASP B 1 13 ? 10.875 13.68 7.801 1 93.5 13 ASP B O 1
ATOM 3105 N N . GLY B 1 14 ? 10.133 11.992 9.031 1 92.69 14 GLY B N 1
ATOM 3106 C CA . GLY B 1 14 ? 11.406 11.305 8.945 1 92.69 14 GLY B CA 1
ATOM 3107 C C . GLY B 1 14 ? 12.57 12.141 9.445 1 92.69 14 GLY B C 1
ATOM 3108 O O . GLY B 1 14 ? 12.641 12.477 10.633 1 92.69 14 GLY B O 1
ATOM 3109 N N . VAL B 1 15 ? 13.398 12.656 8.516 1 92.31 15 VAL B N 1
ATOM 3110 C CA . VAL B 1 15 ? 14.617 13.375 8.852 1 92.31 15 VAL B CA 1
ATOM 3111 C C . VAL B 1 15 ? 14.297 14.844 9.109 1 92.31 15 VAL B C 1
ATOM 3113 O O . VAL B 1 15 ? 15.195 15.664 9.312 1 92.31 15 VAL B O 1
ATOM 3116 N N . GLY B 1 16 ? 13.023 15.195 9.125 1 87.44 16 GLY B N 1
ATOM 3117 C CA . GLY B 1 16 ? 12.594 16.578 9.336 1 87.44 16 GLY B CA 1
ATOM 3118 C C . GLY B 1 16 ? 12.109 17.25 8.07 1 87.44 16 GLY B C 1
ATOM 3119 O O . GLY B 1 16 ? 12.562 16.922 6.973 1 87.44 16 GLY B O 1
ATOM 3120 N N . TRP B 1 17 ? 11.242 18.172 8.297 1 87.44 17 TRP B N 1
ATOM 3121 C CA . TRP B 1 17 ? 10.766 19 7.191 1 87.44 17 TRP B CA 1
ATOM 3122 C C . TRP B 1 17 ? 11.633 20.234 7.027 1 87.44 17 TRP B C 1
ATOM 3124 O O . TRP B 1 17 ? 11.141 21.359 7.152 1 87.44 17 TRP B O 1
ATOM 3134 N N . ASN B 1 18 ? 12.797 20.062 6.844 1 86.12 18 ASN B N 1
ATOM 3135 C CA . ASN B 1 18 ? 13.812 21.094 6.664 1 86.12 18 ASN B CA 1
ATOM 3136 C C . ASN B 1 18 ? 15.07 20.531 6.012 1 86.12 18 ASN B C 1
ATOM 3138 O O . ASN B 1 18 ? 15.148 19.328 5.742 1 86.12 18 ASN B O 1
ATOM 3142 N N . TYR B 1 19 ? 16.062 21.359 5.773 1 87.69 19 TYR B N 1
ATOM 3143 C CA . TYR B 1 19 ? 17.234 20.938 5.008 1 87.69 19 TYR B CA 1
ATOM 3144 C C . TYR B 1 19 ? 18.312 20.344 5.918 1 87.69 19 TYR B C 1
ATOM 3146 O O . TYR B 1 19 ? 19.219 19.672 5.453 1 87.69 19 TYR B O 1
ATOM 3154 N N . THR B 1 20 ? 18.156 20.547 7.242 1 87.19 20 THR B N 1
ATOM 3155 C CA . THR B 1 20 ? 19.328 20.25 8.07 1 87.19 20 THR B CA 1
ATOM 3156 C C . THR B 1 20 ? 18.938 19.328 9.227 1 87.19 20 THR B C 1
ATOM 3158 O O . THR B 1 20 ? 19.812 18.875 9.977 1 87.19 20 THR B O 1
ATOM 3161 N N . GLY B 1 21 ? 17.625 19 9.391 1 84.62 21 GLY B N 1
ATOM 3162 C CA . GLY B 1 21 ? 17.156 18.188 10.492 1 84.62 21 GLY B CA 1
ATOM 3163 C C . GLY B 1 21 ? 17.875 16.859 10.602 1 84.62 21 GLY B C 1
ATOM 3164 O O . GLY B 1 21 ? 18.156 16.375 11.711 1 84.62 21 GLY B O 1
ATOM 3165 N N . TRP B 1 22 ? 18.297 16.297 9.539 1 91.62 22 TRP B N 1
ATOM 3166 C CA . TRP B 1 22 ? 18.922 14.977 9.484 1 91.62 22 TRP B CA 1
ATOM 3167 C C . TRP B 1 22 ? 20.281 14.992 10.172 1 91.62 22 TRP B C 1
ATOM 3169 O O . TRP B 1 22 ? 20.828 13.938 10.516 1 91.62 22 TRP B O 1
ATOM 3179 N N . ARG B 1 23 ? 20.781 16.141 10.391 1 91.31 23 ARG B N 1
ATOM 3180 C CA . ARG B 1 23 ? 22.109 16.25 10.992 1 91.31 23 ARG B CA 1
ATOM 3181 C C . ARG B 1 23 ? 22.031 16.109 12.508 1 91.31 23 ARG B C 1
ATOM 3183 O O . ARG B 1 23 ? 23.047 15.906 13.172 1 91.31 23 ARG B O 1
ATOM 3190 N N . HIS B 1 24 ? 20.875 16.359 13.062 1 89.69 24 HIS B N 1
ATOM 3191 C CA . HIS B 1 24 ? 20.719 16.25 14.508 1 89.69 24 HIS B CA 1
ATOM 3192 C C . HIS B 1 24 ? 21.094 14.859 15 1 89.69 24 HIS B C 1
ATOM 3194 O O . HIS B 1 24 ? 20.703 13.859 14.406 1 89.69 24 HIS B O 1
ATOM 3200 N N . PRO B 1 25 ? 21.844 14.742 16.125 1 89.38 25 PRO B N 1
ATOM 3201 C CA . PRO B 1 25 ? 22.328 13.445 16.594 1 89.38 25 PRO B CA 1
ATOM 3202 C C . PRO B 1 25 ? 21.203 12.5 17 1 89.38 25 PRO B C 1
ATOM 3204 O O . PRO B 1 25 ? 21.359 11.273 16.953 1 89.38 25 PRO B O 1
ATOM 3207 N N . HIS B 1 26 ? 20.094 13.008 17.297 1 89.62 26 HIS B N 1
ATOM 3208 C CA . HIS B 1 26 ? 19.016 12.172 17.797 1 89.62 26 HIS B CA 1
ATOM 3209 C C . HIS B 1 26 ? 18.016 11.852 16.703 1 89.62 26 HIS B C 1
ATOM 3211 O O . HIS B 1 26 ? 16.953 11.266 16.969 1 89.62 26 HIS B O 1
ATOM 3217 N N . ILE B 1 27 ? 18.266 12.172 15.523 1 91.38 27 ILE B N 1
ATOM 3218 C CA . ILE B 1 27 ? 17.469 11.781 14.359 1 91.38 27 ILE B CA 1
ATOM 3219 C C . ILE B 1 27 ? 18.281 10.82 13.492 1 91.38 27 ILE B C 1
ATOM 3221 O O . ILE B 1 27 ? 19.344 11.18 12.992 1 91.38 27 ILE B O 1
ATOM 3225 N N . PRO B 1 28 ? 17.734 9.586 13.32 1 95.31 28 PRO B N 1
ATOM 3226 C CA . PRO B 1 28 ? 18.438 8.734 12.367 1 95.31 28 PRO B CA 1
ATOM 3227 C C . PRO B 1 28 ? 18.562 9.367 10.984 1 95.31 28 PRO B C 1
ATOM 3229 O O . PRO B 1 28 ? 17.594 9.953 10.484 1 95.31 28 PRO B O 1
ATOM 3232 N N . ALA B 1 29 ? 19.734 9.273 10.398 1 94.88 29 ALA B N 1
ATOM 3233 C CA . ALA B 1 29 ? 19.984 9.938 9.117 1 94.88 29 ALA B CA 1
ATOM 3234 C C . ALA B 1 29 ? 19.125 9.352 8.008 1 94.88 29 ALA B C 1
ATOM 3236 O O . ALA B 1 29 ? 18.938 9.977 6.965 1 94.88 29 ALA B O 1
ATOM 3237 N N . ASP B 1 30 ? 18.609 8.141 8.188 1 96.5 30 ASP B N 1
ATOM 3238 C CA . ASP B 1 30 ? 17.734 7.504 7.199 1 96.5 30 ASP B CA 1
ATOM 3239 C C . ASP B 1 30 ? 16.297 7.477 7.68 1 96.5 30 ASP B C 1
ATOM 3241 O O . ASP B 1 30 ? 15.5 6.648 7.223 1 96.5 30 ASP B O 1
ATOM 3245 N N . ALA B 1 31 ? 15.906 8.352 8.562 1 96.56 31 ALA B N 1
ATOM 3246 C CA . ALA B 1 31 ? 14.625 8.32 9.266 1 96.56 31 ALA B CA 1
ATOM 3247 C C . ALA B 1 31 ? 13.461 8.305 8.281 1 96.56 31 ALA B C 1
ATOM 3249 O O . ALA B 1 31 ? 12.414 7.707 8.555 1 96.56 31 ALA B O 1
ATOM 3250 N N . SER B 1 32 ? 13.602 8.891 7.113 1 96.88 32 SER B N 1
ATOM 3251 C CA . SER B 1 32 ? 12.508 9.047 6.156 1 96.88 32 SER B CA 1
ATOM 3252 C C . SER B 1 32 ? 12.195 7.727 5.453 1 96.88 32 SER B C 1
ATOM 3254 O O . SER B 1 32 ? 11.164 7.598 4.801 1 96.88 32 SER B O 1
ATOM 3256 N N . GLU B 1 33 ? 13.047 6.777 5.512 1 97.62 33 GLU B N 1
ATOM 3257 C CA . GLU B 1 33 ? 12.867 5.461 4.91 1 97.62 33 GLU B CA 1
ATOM 3258 C C . GLU B 1 33 ? 13.266 4.352 5.879 1 97.62 33 GLU B C 1
ATOM 3260 O O . GLU B 1 33 ? 13.812 3.324 5.465 1 97.62 33 GLU B O 1
ATOM 3265 N N . ASN B 1 34 ? 13.07 4.633 7.16 1 97.88 34 ASN B N 1
ATOM 3266 C CA . ASN B 1 34 ? 13.383 3.734 8.266 1 97.88 34 ASN B CA 1
ATOM 3267 C C . ASN B 1 34 ? 12.109 3.248 8.961 1 97.88 34 ASN B C 1
ATOM 3269 O O . ASN B 1 34 ? 11.492 3.994 9.719 1 97.88 34 ASN B O 1
ATOM 3273 N N . ILE B 1 35 ? 11.781 1.966 8.75 1 98.5 35 ILE B N 1
ATOM 3274 C CA . ILE B 1 35 ? 10.516 1.425 9.242 1 98.5 35 ILE B CA 1
ATOM 3275 C C . ILE B 1 35 ? 10.5 1.465 10.766 1 98.5 35 ILE B C 1
ATOM 3277 O O . ILE B 1 35 ? 9.461 1.749 11.375 1 98.5 35 ILE B O 1
ATOM 3281 N N . GLU B 1 36 ? 11.602 1.178 11.414 1 98.38 36 GLU B N 1
ATOM 3282 C CA . GLU B 1 36 ? 11.656 1.193 12.875 1 98.38 36 GLU B CA 1
ATOM 3283 C C . GLU B 1 36 ? 11.359 2.586 13.422 1 98.38 36 GLU B C 1
ATOM 3285 O O . GLU B 1 36 ? 10.703 2.725 14.453 1 98.38 36 GLU B O 1
ATOM 3290 N N . TYR B 1 37 ? 11.914 3.586 12.734 1 97.25 37 TYR B N 1
ATOM 3291 C CA . TYR B 1 37 ? 11.633 4.957 13.141 1 97.25 37 TYR B CA 1
ATOM 3292 C C . TYR B 1 37 ? 10.148 5.27 13.047 1 97.25 37 TYR B C 1
ATOM 3294 O O . TYR B 1 37 ? 9.562 5.859 13.961 1 97.25 37 TYR B O 1
ATOM 3302 N N . TYR B 1 38 ? 9.508 4.91 12.008 1 98.25 38 TYR B N 1
ATOM 3303 C CA . TYR B 1 38 ? 8.086 5.156 11.812 1 98.25 38 TYR B CA 1
ATOM 3304 C C . TYR B 1 38 ? 7.254 4.418 12.852 1 98.25 38 TYR B C 1
ATOM 3306 O O . TYR B 1 38 ? 6.273 4.961 13.367 1 98.25 38 TYR B O 1
ATOM 3314 N N . VAL B 1 39 ? 7.613 3.188 13.125 1 98.75 39 VAL B N 1
ATOM 3315 C CA . VAL B 1 39 ? 6.922 2.412 14.148 1 98.75 39 VAL B CA 1
ATOM 3316 C C . VAL B 1 39 ? 7.012 3.131 15.492 1 98.75 39 VAL B C 1
ATOM 3318 O O . VAL B 1 39 ? 6.004 3.285 16.188 1 98.75 39 VAL B O 1
ATOM 3321 N N . GLN B 1 40 ? 8.203 3.566 15.836 1 97.81 40 GLN B N 1
ATOM 3322 C CA . GLN B 1 40 ? 8.422 4.277 17.094 1 97.81 40 GLN B CA 1
ATOM 3323 C C . GLN B 1 40 ? 7.543 5.523 17.172 1 97.81 40 GLN B C 1
ATOM 3325 O O . GLN B 1 40 ? 6.898 5.77 18.188 1 97.81 40 GLN B O 1
ATOM 3330 N N . LYS B 1 41 ? 7.504 6.301 16.109 1 97.56 41 LYS B N 1
ATOM 3331 C CA . LYS B 1 41 ? 6.727 7.539 16.094 1 97.56 41 LYS B CA 1
ATOM 3332 C C . LYS B 1 41 ? 5.23 7.246 16.141 1 97.56 41 LYS B C 1
ATOM 3334 O O . LYS B 1 41 ? 4.477 7.941 16.828 1 97.56 41 LYS B O 1
ATOM 3339 N N . ALA B 1 42 ? 4.82 6.258 15.406 1 98.56 42 ALA B N 1
ATOM 3340 C CA . ALA B 1 42 ? 3.406 5.891 15.398 1 98.56 42 ALA B CA 1
ATOM 3341 C C . ALA B 1 42 ? 2.934 5.5 16.797 1 98.56 42 ALA B C 1
ATOM 3343 O O . ALA B 1 42 ? 1.88 5.957 17.25 1 98.56 42 ALA B O 1
ATOM 3344 N N . LYS B 1 43 ? 3.691 4.645 17.469 1 98.62 43 LYS B N 1
ATOM 3345 C CA . LYS B 1 43 ? 3.35 4.211 18.812 1 98.62 43 LYS B CA 1
ATOM 3346 C C . LYS B 1 43 ? 3.361 5.387 19.797 1 98.62 43 LYS B C 1
ATOM 3348 O O . LYS B 1 43 ? 2.502 5.48 20.672 1 98.62 43 LYS B O 1
ATOM 3353 N N . GLN B 1 44 ? 4.336 6.258 19.609 1 97.94 44 GLN B N 1
ATOM 3354 C CA . GLN B 1 44 ? 4.43 7.445 20.453 1 97.94 44 GLN B CA 1
ATOM 3355 C C . GLN B 1 44 ? 3.182 8.312 20.312 1 97.94 44 GLN B C 1
ATOM 3357 O O . GLN B 1 44 ? 2.604 8.742 21.312 1 97.94 44 GLN B O 1
ATOM 3362 N N . LEU B 1 45 ? 2.768 8.578 19.109 1 98.44 45 LEU B N 1
ATOM 3363 C CA . LEU B 1 45 ? 1.584 9.391 18.859 1 98.44 45 LEU B CA 1
ATOM 3364 C C . LEU B 1 45 ? 0.334 8.727 19.422 1 98.44 45 LEU B C 1
ATOM 3366 O O . LEU B 1 45 ? -0.516 9.398 20.016 1 98.44 45 LEU B O 1
ATOM 3370 N N . GLU B 1 46 ? 0.209 7.41 19.234 1 98.75 46 GLU B N 1
ATOM 3371 C CA . GLU B 1 46 ? -0.944 6.691 19.75 1 98.75 46 GLU B CA 1
ATOM 3372 C C . GLU B 1 46 ? -0.975 6.746 21.281 1 98.75 46 GLU B C 1
ATOM 3374 O O . GLU B 1 46 ? -2.039 6.922 21.875 1 98.75 46 GLU B O 1
ATOM 3379 N N . GLN B 1 47 ? 0.195 6.574 21.891 1 97.81 47 GLN B N 1
ATOM 3380 C CA . GLN B 1 47 ? 0.292 6.668 23.344 1 97.81 47 GLN B CA 1
ATOM 3381 C C . GLN B 1 47 ? -0.13 8.047 23.828 1 97.81 47 GLN B C 1
ATOM 3383 O O . GLN B 1 47 ? -0.692 8.18 24.922 1 97.81 47 GLN B O 1
ATOM 3388 N N . GLY B 1 48 ? 0.128 9.055 23.016 1 98.5 48 GLY B N 1
ATOM 3389 C CA . GLY B 1 48 ? -0.275 10.414 23.328 1 98.5 48 GLY B CA 1
ATOM 3390 C C . GLY B 1 48 ? -1.739 10.688 23.047 1 98.5 48 GLY B C 1
ATOM 3391 O O . GLY B 1 48 ? -2.207 11.82 23.188 1 98.5 48 GLY B O 1
ATOM 3392 N N . LYS B 1 49 ? -2.484 9.68 22.562 1 98.62 49 LYS B N 1
ATOM 3393 C CA . LYS B 1 49 ? -3.92 9.719 22.297 1 98.62 49 LYS B CA 1
ATOM 3394 C C . LYS B 1 49 ? -4.23 10.555 21.062 1 98.62 49 LYS B C 1
ATOM 3396 O O . LYS B 1 49 ? -5.336 11.078 20.922 1 98.62 49 LYS B O 1
ATOM 3401 N N . PHE B 1 50 ? -3.242 10.672 20.219 1 98.75 50 PHE B N 1
ATOM 3402 C CA . PHE B 1 50 ? -3.473 11.367 18.953 1 98.75 50 PHE B CA 1
ATOM 3403 C C . PHE B 1 50 ? -4.539 10.656 18.141 1 98.75 50 PHE B C 1
ATOM 3405 O O . PHE B 1 50 ? -4.664 9.43 18.203 1 98.75 50 PHE B O 1
ATOM 3412 N N . ASP B 1 51 ? -5.266 11.414 17.328 1 98.75 51 ASP B N 1
ATOM 3413 C CA . ASP B 1 51 ? -6.379 10.883 16.547 1 98.75 51 ASP B CA 1
ATOM 3414 C C . ASP B 1 51 ? -5.898 10.328 15.211 1 98.75 51 ASP B C 1
ATOM 3416 O O . ASP B 1 51 ? -6.523 9.43 14.641 1 98.75 51 ASP B O 1
ATOM 3420 N N . LEU B 1 52 ? -4.809 10.891 14.68 1 98.81 52 LEU B N 1
ATOM 3421 C CA . LEU B 1 52 ? -4.406 10.414 13.359 1 98.81 52 LEU B CA 1
ATOM 3422 C C . LEU B 1 52 ? -2.932 10.711 13.102 1 98.81 52 LEU B C 1
ATOM 3424 O O . LEU B 1 52 ? -2.385 11.672 13.641 1 98.81 52 LEU B O 1
ATOM 3428 N N . ILE B 1 53 ? -2.359 9.82 12.359 1 98.81 53 ILE B N 1
ATOM 3429 C CA . ILE B 1 53 ? -1.122 10.062 11.633 1 98.81 53 ILE B CA 1
ATOM 3430 C C . ILE B 1 53 ? -1.444 10.633 10.25 1 98.81 53 ILE B C 1
ATOM 3432 O O . ILE B 1 53 ? -2.344 10.141 9.562 1 98.81 53 ILE B O 1
ATOM 3436 N N . PHE B 1 54 ? -0.788 11.672 9.898 1 98.31 54 PHE B N 1
ATOM 3437 C CA . PHE B 1 54 ? -0.947 12.336 8.609 1 98.31 54 PHE B CA 1
ATOM 3438 C C . PHE B 1 54 ? 0.36 12.312 7.824 1 98.31 54 PHE B C 1
ATOM 3440 O O . PHE B 1 54 ? 1.384 12.805 8.297 1 98.31 54 PHE B O 1
ATOM 3447 N N . LEU B 1 55 ? 0.348 11.711 6.641 1 97.31 55 LEU B N 1
ATOM 3448 C CA . LEU B 1 55 ? 1.559 11.664 5.828 1 97.31 55 LEU B CA 1
ATOM 3449 C C . LEU B 1 55 ? 1.441 12.594 4.625 1 97.31 55 LEU B C 1
ATOM 3451 O O . LEU B 1 55 ? 0.458 12.531 3.881 1 97.31 55 LEU B O 1
ATOM 3455 N N . ALA B 1 56 ? 2.408 13.406 4.492 1 93.19 56 ALA B N 1
ATOM 3456 C CA . ALA B 1 56 ? 2.521 14.188 3.268 1 93.19 56 ALA B CA 1
ATOM 3457 C C . ALA B 1 56 ? 3.115 13.352 2.135 1 93.19 56 ALA B C 1
ATOM 3459 O O . ALA B 1 56 ? 3.66 12.273 2.371 1 93.19 56 ALA B O 1
ATOM 3460 N N . ASP B 1 57 ? 2.938 13.789 0.946 1 92.69 57 ASP B N 1
ATOM 3461 C CA . ASP B 1 57 ? 3.514 13.117 -0.213 1 92.69 57 ASP B CA 1
ATOM 3462 C C . ASP B 1 57 ? 3.939 14.125 -1.279 1 92.69 57 ASP B C 1
ATOM 3464 O O . ASP B 1 57 ? 3.389 15.219 -1.357 1 92.69 57 ASP B O 1
ATOM 3468 N N . VAL B 1 58 ? 5.004 13.734 -1.969 1 91.12 58 VAL B N 1
ATOM 3469 C CA . VAL B 1 58 ? 5.465 14.484 -3.131 1 91.12 58 VAL B CA 1
ATOM 3470 C C . VAL B 1 58 ? 5.73 13.531 -4.293 1 91.12 58 VAL B C 1
ATOM 3472 O O . VAL B 1 58 ? 6.141 12.383 -4.086 1 91.12 58 VAL B O 1
ATOM 3475 N N . SER B 1 59 ? 5.43 13.906 -5.484 1 84.56 59 SER B N 1
ATOM 3476 C CA . SER B 1 59 ? 5.598 13.008 -6.621 1 84.56 59 SER B CA 1
ATOM 3477 C C . SER B 1 59 ? 6.625 13.547 -7.609 1 84.56 59 SER B C 1
ATOM 3479 O O . SER B 1 59 ? 6.836 12.961 -8.672 1 84.56 59 SER B O 1
ATOM 3481 N N . HIS B 1 60 ? 7.23 14.594 -7.355 1 91.56 60 HIS B N 1
ATOM 3482 C CA . HIS B 1 60 ? 8.297 15.156 -8.172 1 91.56 60 HIS B CA 1
ATOM 3483 C C . HIS B 1 60 ? 9.398 15.758 -7.297 1 91.56 60 HIS B C 1
ATOM 3485 O O . HIS B 1 60 ? 9.117 16.562 -6.41 1 91.56 60 HIS B O 1
ATOM 3491 N N . ILE B 1 61 ? 10.602 15.266 -7.555 1 93.06 61 ILE B N 1
ATOM 3492 C CA . ILE B 1 61 ? 11.711 15.695 -6.707 1 93.06 61 ILE B CA 1
ATOM 3493 C C . ILE B 1 61 ? 12.922 16.047 -7.574 1 93.06 61 ILE B C 1
ATOM 3495 O O . ILE B 1 61 ? 12.961 15.688 -8.758 1 93.06 61 ILE B O 1
ATOM 3499 N N . GLY B 1 62 ? 13.781 16.797 -7 1 90.44 62 GLY B N 1
ATOM 3500 C CA . GLY B 1 62 ? 15.023 17.156 -7.66 1 90.44 62 GLY B CA 1
ATOM 3501 C C . GLY B 1 62 ? 16.062 17.719 -6.711 1 90.44 62 GLY B C 1
ATOM 3502 O O . GLY B 1 62 ? 15.844 17.766 -5.5 1 90.44 62 GLY B O 1
ATOM 3503 N N . PRO B 1 63 ? 17.172 18.062 -7.348 1 89.44 63 PRO B N 1
ATOM 3504 C CA . PRO B 1 63 ? 18.219 18.688 -6.535 1 89.44 63 PRO B CA 1
ATOM 3505 C C . PRO B 1 63 ? 17.75 19.938 -5.797 1 89.44 63 PRO B C 1
ATOM 3507 O O . PRO B 1 63 ? 16.969 20.719 -6.348 1 89.44 63 PRO B O 1
ATOM 3510 N N . GLY B 1 64 ? 18.172 20.062 -4.578 1 87.94 64 GLY B N 1
ATOM 3511 C CA . GLY B 1 64 ? 17.844 21.25 -3.801 1 87.94 64 GLY B CA 1
ATOM 3512 C C . GLY B 1 64 ? 16.594 21.078 -2.955 1 87.94 64 GLY B C 1
ATOM 3513 O O . GLY B 1 64 ? 16.266 21.938 -2.137 1 87.94 64 GLY B O 1
ATOM 3514 N N . MET B 1 65 ? 15.961 20.047 -3.102 1 91.62 65 MET B N 1
ATOM 3515 C CA . MET B 1 65 ? 14.797 19.781 -2.262 1 91.62 65 MET B CA 1
ATOM 3516 C C . MET B 1 65 ? 15.219 19.281 -0.885 1 91.62 65 MET B C 1
ATOM 3518 O O . MET B 1 65 ? 16.359 18.844 -0.699 1 91.62 65 MET B O 1
ATOM 3522 N N . ILE B 1 66 ? 14.273 19.422 0.028 1 91.69 66 ILE B N 1
ATOM 3523 C CA . ILE B 1 66 ? 14.602 18.984 1.383 1 91.69 66 ILE B CA 1
ATOM 3524 C C . ILE B 1 66 ? 14.859 17.484 1.394 1 91.69 66 ILE B C 1
ATOM 3526 O O . ILE B 1 66 ? 14.219 16.734 0.653 1 91.69 66 ILE B O 1
ATOM 3530 N N . PRO B 1 67 ? 15.703 16.984 2.268 1 93.75 67 PRO B N 1
ATOM 3531 C CA . PRO B 1 67 ? 16.172 15.594 2.299 1 93.75 67 PRO B CA 1
ATOM 3532 C C . PRO B 1 67 ? 15.023 14.594 2.471 1 93.75 67 PRO B C 1
ATOM 3534 O O . PRO B 1 67 ? 15.031 13.523 1.847 1 93.75 67 PRO B O 1
ATOM 3537 N N . HIS B 1 68 ? 14.047 14.922 3.26 1 94.06 68 HIS B N 1
ATOM 3538 C CA . HIS B 1 68 ? 12.93 14.023 3.52 1 94.06 68 HIS B CA 1
ATOM 3539 C C . HIS B 1 68 ? 12.258 13.586 2.221 1 94.06 68 HIS B C 1
ATOM 3541 O O . HIS B 1 68 ? 11.883 12.422 2.072 1 94.06 68 HIS B O 1
ATOM 3547 N N . TYR B 1 69 ? 12.188 14.445 1.25 1 95.19 69 TYR B N 1
ATOM 3548 C CA . TYR B 1 69 ? 11.445 14.18 0.026 1 95.19 69 TYR B CA 1
ATOM 3549 C C . TYR B 1 69 ? 12.273 13.359 -0.95 1 95.19 69 TYR B C 1
ATOM 3551 O O . TYR B 1 69 ? 11.734 12.734 -1.863 1 95.19 69 TYR B O 1
ATOM 3559 N N . LEU B 1 70 ? 13.547 13.375 -0.804 1 96.62 70 LEU B N 1
ATOM 3560 C CA . LEU B 1 70 ? 14.43 12.711 -1.755 1 96.62 70 LEU B CA 1
ATOM 3561 C C . LEU B 1 70 ? 14.289 11.195 -1.649 1 96.62 70 LEU B C 1
ATOM 3563 O O . LEU B 1 70 ? 14.492 10.477 -2.633 1 96.62 70 LEU B O 1
ATOM 3567 N N . SER B 1 71 ? 14.016 10.727 -0.439 1 96.75 71 SER B N 1
ATOM 3568 C CA . SER B 1 71 ? 13.781 9.305 -0.211 1 96.75 71 SER B CA 1
ATOM 3569 C C . SER B 1 71 ? 12.797 9.086 0.932 1 96.75 71 SER B C 1
ATOM 3571 O O . SER B 1 71 ? 13.156 9.219 2.104 1 96.75 71 SER B O 1
ATOM 3573 N N . MET B 1 72 ? 11.594 8.719 0.577 1 97.38 72 MET B N 1
ATOM 3574 C CA . MET B 1 72 ? 10.539 8.5 1.558 1 97.38 72 MET B CA 1
ATOM 3575 C C . MET B 1 72 ? 9.625 7.355 1.127 1 97.38 72 MET B C 1
ATOM 3577 O O . MET B 1 72 ? 9.547 7.031 -0.059 1 97.38 72 MET B O 1
ATOM 3581 N N . PHE B 1 73 ? 8.961 6.773 2.029 1 98 73 PHE B N 1
ATOM 3582 C CA . PHE B 1 73 ? 8.023 5.688 1.762 1 98 73 PHE B CA 1
ATOM 3583 C C . PHE B 1 73 ? 6.789 6.199 1.031 1 98 73 PHE B C 1
ATOM 3585 O O . PHE B 1 73 ? 6.359 7.336 1.251 1 98 73 PHE B O 1
ATOM 3592 N N . GLU B 1 74 ? 6.258 5.309 0.164 1 97.62 74 GLU B N 1
ATOM 3593 C CA . GLU B 1 74 ? 4.91 5.531 -0.352 1 97.62 74 GLU B CA 1
ATOM 3594 C C . GLU B 1 74 ? 3.867 5.41 0.756 1 97.62 74 GLU B C 1
ATOM 3596 O O . GLU B 1 74 ? 3.998 4.566 1.647 1 97.62 74 GLU B O 1
ATOM 3601 N N . GLY B 1 75 ? 2.902 6.266 0.768 1 97.88 75 GLY B N 1
ATOM 3602 C CA . GLY B 1 75 ? 2 6.504 1.884 1 97.88 75 GLY B CA 1
ATOM 3603 C C . GLY B 1 75 ? 1.178 5.281 2.254 1 97.88 75 GLY B C 1
ATOM 3604 O O . GLY B 1 75 ? 1.136 4.887 3.42 1 97.88 75 GLY B O 1
ATOM 3605 N N . VAL B 1 76 ? 0.523 4.609 1.297 1 98.38 76 VAL B N 1
ATOM 3606 C CA . VAL B 1 76 ? -0.361 3.484 1.59 1 98.38 76 VAL B CA 1
ATOM 3607 C C . VAL B 1 76 ? 0.457 2.307 2.113 1 98.38 76 VAL B C 1
ATOM 3609 O O . VAL B 1 76 ? 0.043 1.626 3.055 1 98.38 76 VAL B O 1
ATOM 3612 N N . SER B 1 77 ? 1.64 2.096 1.536 1 98.69 77 SER B N 1
ATOM 3613 C CA . SER B 1 77 ? 2.508 1.007 1.973 1 98.69 77 SER B CA 1
ATOM 3614 C C . SER B 1 77 ? 2.908 1.171 3.436 1 98.69 77 SER B C 1
ATOM 3616 O O . SER B 1 77 ? 2.682 0.276 4.25 1 98.69 77 SER B O 1
ATOM 3618 N N . ILE B 1 78 ? 3.402 2.355 3.799 1 98.88 78 ILE B N 1
ATOM 3619 C CA . ILE B 1 78 ? 3.93 2.545 5.145 1 98.88 78 ILE B CA 1
ATOM 3620 C C . ILE B 1 78 ? 2.781 2.576 6.148 1 98.88 78 ILE B C 1
ATOM 3622 O O . ILE B 1 78 ? 2.906 2.055 7.262 1 98.88 78 ILE B O 1
ATOM 3626 N N . LEU B 1 79 ? 1.656 3.17 5.77 1 98.94 79 LEU B N 1
ATOM 3627 C CA . LEU B 1 79 ? 0.532 3.236 6.699 1 98.94 79 LEU B CA 1
ATOM 3628 C C . LEU B 1 79 ? -0.07 1.853 6.922 1 98.94 79 LEU B C 1
ATOM 3630 O O . LEU B 1 79 ? -0.546 1.548 8.016 1 98.94 79 LEU B O 1
ATOM 3634 N N . SER B 1 80 ? -0.088 1.006 5.859 1 98.94 80 SER B N 1
ATOM 3635 C CA . SER B 1 80 ? -0.538 -0.37 6.043 1 98.94 80 SER B CA 1
ATOM 3636 C C . SER B 1 80 ? 0.375 -1.128 7 1 98.94 80 SER B C 1
ATOM 3638 O O . SER B 1 80 ? -0.099 -1.89 7.848 1 98.94 80 SER B O 1
ATOM 3640 N N . ALA B 1 81 ? 1.661 -0.93 6.902 1 98.94 81 ALA B N 1
ATOM 3641 C CA . ALA B 1 81 ? 2.605 -1.518 7.848 1 98.94 81 ALA B CA 1
ATOM 3642 C C . ALA B 1 81 ? 2.332 -1.033 9.273 1 98.94 81 ALA B C 1
ATOM 3644 O O . ALA B 1 81 ? 2.254 -1.837 10.203 1 98.94 81 ALA B O 1
ATOM 3645 N N . LEU B 1 82 ? 2.096 0.28 9.422 1 98.94 82 LEU B N 1
ATOM 3646 C CA . LEU B 1 82 ? 1.9 0.872 10.734 1 98.94 82 LEU B CA 1
ATOM 3647 C C . LEU B 1 82 ? 0.576 0.422 11.344 1 98.94 82 LEU B C 1
ATOM 3649 O O . LEU B 1 82 ? 0.419 0.416 12.57 1 98.94 82 LEU B O 1
ATOM 3653 N N . SER B 1 83 ? -0.379 0.056 10.469 1 98.88 83 SER B N 1
ATOM 3654 C CA . SER B 1 83 ? -1.673 -0.406 10.961 1 98.88 83 SER B CA 1
ATOM 3655 C C . SER B 1 83 ? -1.525 -1.665 11.805 1 98.88 83 SER B C 1
ATOM 3657 O O . SER B 1 83 ? -2.387 -1.964 12.641 1 98.88 83 SER B O 1
ATOM 3659 N N . MET B 1 84 ? -0.401 -2.41 11.672 1 98.81 84 MET B N 1
ATOM 3660 C CA . MET B 1 84 ? -0.203 -3.693 12.336 1 98.81 84 MET B CA 1
ATOM 3661 C C . MET B 1 84 ? 0.424 -3.504 13.711 1 98.81 84 MET B C 1
ATOM 3663 O O . MET B 1 84 ? 0.478 -4.441 14.508 1 98.81 84 MET B O 1
ATOM 3667 N N . VAL B 1 85 ? 0.867 -2.248 14 1 98.75 85 VAL B N 1
ATOM 3668 C CA . VAL B 1 85 ? 1.573 -2.031 15.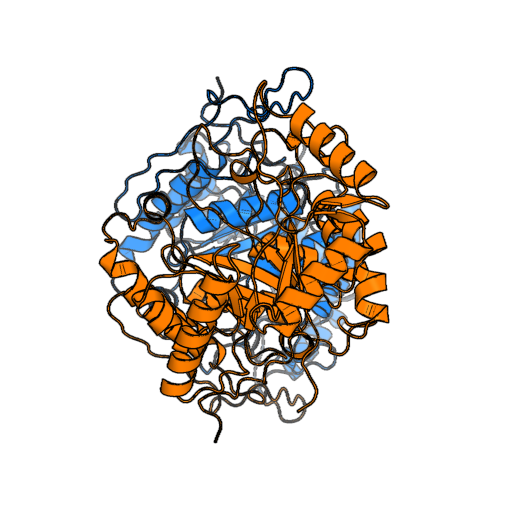258 1 98.75 85 VAL B CA 1
ATOM 3669 C C . VAL B 1 85 ? 0.862 -0.952 16.078 1 98.75 85 VAL B C 1
ATOM 3671 O O . VAL B 1 85 ? 1.384 -0.485 17.094 1 98.75 85 VAL B O 1
ATOM 3674 N N . THR B 1 86 ? -0.281 -0.451 15.609 1 98.62 86 THR B N 1
ATOM 3675 C CA . THR B 1 86 ? -1.169 0.476 16.297 1 98.62 86 THR B CA 1
ATOM 3676 C C . THR B 1 86 ? -2.598 -0.06 16.328 1 98.62 86 THR B C 1
ATOM 3678 O O . THR B 1 86 ? -2.92 -1.017 15.617 1 98.62 86 THR B O 1
ATOM 3681 N N . HIS B 1 87 ? -3.459 0.565 17.141 1 97.38 87 HIS B N 1
ATOM 3682 C CA . HIS B 1 87 ? -4.773 -0.038 17.344 1 97.38 87 HIS B CA 1
ATOM 3683 C C . HIS B 1 87 ? -5.879 1.009 17.25 1 97.38 87 HIS B C 1
ATOM 3685 O O . HIS B 1 87 ? -7.027 0.678 16.953 1 97.38 87 HIS B O 1
ATOM 3691 N N . SER B 1 88 ? -5.59 2.254 17.578 1 98.25 88 SER B N 1
ATOM 3692 C CA . SER B 1 88 ? -6.652 3.246 17.719 1 98.25 88 SER B CA 1
ATOM 3693 C C . SER B 1 88 ? -6.41 4.445 16.812 1 98.25 88 SER B C 1
ATOM 3695 O O . SER B 1 88 ? -7.355 5.031 16.281 1 98.25 88 SER B O 1
ATOM 3697 N N . ILE B 1 89 ? -5.168 4.793 16.594 1 98.88 89 ILE B N 1
ATOM 3698 C CA . ILE B 1 89 ? -4.809 6.027 15.898 1 98.88 89 ILE B CA 1
ATOM 3699 C C . ILE B 1 89 ? -5.137 5.902 14.414 1 98.88 89 ILE B C 1
ATOM 3701 O O . ILE B 1 89 ? -4.93 4.844 13.82 1 98.88 89 ILE B O 1
ATOM 3705 N N . GLY B 1 90 ? -5.727 6.922 13.852 1 98.88 90 GLY B N 1
ATOM 3706 C CA . GLY B 1 90 ? -6.051 6.961 12.43 1 98.88 90 GLY B CA 1
ATOM 3707 C C . GLY B 1 90 ? -4.824 7.023 11.539 1 98.88 90 GLY B C 1
ATOM 3708 O O . GLY B 1 90 ? -3.748 7.434 11.984 1 98.88 90 GLY B O 1
ATOM 3709 N N . LEU B 1 91 ? -4.969 6.625 10.273 1 98.94 91 LEU B N 1
ATOM 3710 C CA . LEU B 1 91 ? -3.904 6.5 9.281 1 98.94 91 LEU B CA 1
ATOM 3711 C C . LEU B 1 91 ? -4.293 7.199 7.98 1 98.94 91 LEU B C 1
ATOM 3713 O O . LEU B 1 91 ? -5.008 6.629 7.152 1 98.94 91 LEU B O 1
ATOM 3717 N N . THR B 1 92 ? -3.779 8.422 7.75 1 98.88 92 THR B N 1
ATOM 3718 C CA . THR B 1 92 ? -4.242 9.25 6.645 1 98.88 92 THR B CA 1
ATOM 3719 C C . THR B 1 92 ? -3.15 9.398 5.59 1 98.88 92 THR B C 1
ATOM 3721 O O . THR B 1 92 ? -2.105 10 5.848 1 98.88 92 THR B O 1
ATOM 3724 N N . ALA B 1 93 ? -3.408 8.844 4.426 1 98.31 93 ALA B N 1
ATOM 3725 C CA . ALA B 1 93 ? -2.48 8.938 3.303 1 98.31 93 ALA B CA 1
ATOM 3726 C C . ALA B 1 93 ? -2.805 10.133 2.416 1 98.31 93 ALA B C 1
ATOM 3728 O O . ALA B 1 93 ? -3.975 10.445 2.18 1 98.31 93 ALA B O 1
ATOM 3729 N N . THR B 1 94 ? -1.749 10.82 1.986 1 97.62 94 THR B N 1
ATOM 3730 C CA . THR B 1 94 ? -1.92 11.844 0.965 1 97.62 94 THR B CA 1
ATOM 3731 C C . THR B 1 94 ? -1.707 11.266 -0.429 1 97.62 94 THR B C 1
ATOM 3733 O O . THR B 1 94 ? -0.664 10.672 -0.708 1 97.62 94 THR B O 1
ATOM 3736 N N . ILE B 1 95 ? -2.703 11.312 -1.253 1 97 95 ILE B N 1
ATOM 3737 C CA . ILE B 1 95 ? -2.648 10.914 -2.652 1 97 95 ILE B CA 1
ATOM 3738 C C . ILE B 1 95 ? -3.254 12.008 -3.531 1 97 95 ILE B C 1
ATOM 3740 O O . ILE B 1 95 ? -4.387 12.438 -3.303 1 97 95 ILE B O 1
ATOM 3744 N N . ALA B 1 96 ? -2.508 12.414 -4.457 1 95.81 96 ALA B N 1
ATOM 3745 C CA . ALA B 1 96 ? -2.967 13.5 -5.324 1 95.81 96 ALA B CA 1
ATOM 3746 C C . ALA B 1 96 ? -3.943 12.984 -6.379 1 95.81 96 ALA B C 1
ATOM 3748 O O . ALA B 1 96 ? -3.701 11.945 -7.004 1 95.81 96 ALA B O 1
ATOM 3749 N N . THR B 1 97 ? -4.996 13.688 -6.586 1 95.94 97 THR B N 1
ATOM 3750 C CA . THR B 1 97 ? -6 13.336 -7.582 1 95.94 97 THR B CA 1
ATOM 3751 C C . THR B 1 97 ? -5.508 13.664 -8.984 1 95.94 97 THR B C 1
ATOM 3753 O O . THR B 1 97 ? -6.055 13.164 -9.977 1 95.94 97 THR B O 1
ATOM 3756 N N . SER B 1 98 ? -4.484 14.461 -9.117 1 91.38 98 SER B N 1
ATOM 3757 C CA . SER B 1 98 ? -3.953 14.867 -10.406 1 91.38 98 SER B CA 1
ATOM 3758 C C . SER B 1 98 ? -2.992 13.82 -10.969 1 91.38 98 SER B C 1
ATOM 3760 O O . SER B 1 98 ? -2.627 13.867 -12.141 1 91.38 98 SER B O 1
ATOM 3762 N N . TYR B 1 99 ? -2.561 12.812 -10.156 1 86.12 99 TYR B N 1
ATOM 3763 C CA . TYR B 1 99 ? -1.562 11.891 -10.688 1 86.12 99 TYR B CA 1
ATOM 3764 C C . TYR B 1 99 ? -1.908 10.445 -10.328 1 86.12 99 TYR B C 1
ATOM 3766 O O . TYR B 1 99 ? -1.129 9.531 -10.594 1 86.12 99 TYR B O 1
ATOM 3774 N N . ALA B 1 100 ? -3.021 10.195 -9.734 1 92.25 100 ALA B N 1
ATOM 3775 C CA . ALA B 1 100 ? -3.436 8.844 -9.367 1 92.25 100 ALA B CA 1
ATOM 3776 C C . ALA B 1 100 ? -4.621 8.383 -10.211 1 92.25 100 ALA B C 1
ATOM 3778 O O . ALA B 1 100 ? -5.152 9.156 -11.016 1 92.25 100 ALA B O 1
ATOM 3779 N N . ASP B 1 101 ? -4.863 7.152 -10.18 1 94.56 101 ASP B N 1
ATOM 3780 C CA . ASP B 1 101 ? -6.066 6.57 -10.758 1 94.56 101 ASP B CA 1
ATOM 3781 C C . ASP B 1 101 ? -7.145 6.363 -9.695 1 94.56 101 ASP B C 1
ATOM 3783 O O . ASP B 1 101 ? -6.883 5.781 -8.641 1 94.56 101 ASP B O 1
ATOM 3787 N N . PRO B 1 102 ? -8.359 6.883 -10.055 1 97.31 102 PRO B N 1
ATOM 3788 C CA . PRO B 1 102 ? -9.367 6.867 -8.992 1 97.31 102 PRO B CA 1
ATOM 3789 C C . PRO B 1 102 ? -9.742 5.453 -8.555 1 97.31 102 PRO B C 1
ATOM 3791 O O . PRO B 1 102 ? -10.055 5.227 -7.383 1 97.31 102 PRO B O 1
ATOM 3794 N N . PHE B 1 103 ? -9.766 4.438 -9.469 1 97.19 103 PHE B N 1
ATOM 3795 C CA . PHE B 1 103 ? -10.078 3.068 -9.078 1 97.19 103 PHE B CA 1
ATOM 3796 C C . PHE B 1 103 ? -9.008 2.51 -8.156 1 97.19 103 PHE B C 1
ATOM 3798 O O . PHE B 1 103 ? -9.32 1.87 -7.148 1 97.19 103 PHE B O 1
ATOM 3805 N N . THR B 1 104 ? -7.762 2.75 -8.43 1 96.81 104 THR B N 1
ATOM 3806 C CA . THR B 1 104 ? -6.641 2.309 -7.605 1 96.81 104 THR B CA 1
ATOM 3807 C C . THR B 1 104 ? -6.711 2.934 -6.215 1 96.81 104 THR B C 1
ATOM 3809 O O . THR B 1 104 ? -6.555 2.24 -5.207 1 96.81 104 THR B O 1
ATOM 3812 N N . VAL B 1 105 ? -6.992 4.234 -6.18 1 98 105 VAL B N 1
ATOM 3813 C CA . VAL B 1 105 ? -7.043 4.93 -4.898 1 98 105 VAL B CA 1
ATOM 3814 C C . VAL B 1 105 ? -8.195 4.391 -4.059 1 98 105 VAL B C 1
ATOM 3816 O O . VAL B 1 105 ? -8.039 4.145 -2.861 1 98 105 VAL B O 1
ATOM 3819 N N . ALA B 1 106 ? -9.344 4.188 -4.703 1 98.38 106 ALA B N 1
ATOM 3820 C CA . ALA B 1 106 ? -10.5 3.641 -3.994 1 98.38 106 ALA B CA 1
ATOM 3821 C C . ALA B 1 106 ? -10.164 2.297 -3.355 1 98.38 106 ALA B C 1
ATOM 3823 O O . ALA B 1 106 ? -10.484 2.061 -2.188 1 98.38 106 ALA B O 1
ATOM 3824 N N . ARG B 1 107 ? -9.5 1.46 -4.074 1 97.5 107 ARG B N 1
ATOM 3825 C CA . ARG B 1 107 ? -9.156 0.115 -3.621 1 97.5 107 ARG B CA 1
ATOM 3826 C C . ARG B 1 107 ? -8.133 0.16 -2.496 1 97.5 107 ARG B C 1
ATOM 3828 O O . ARG B 1 107 ? -8.273 -0.535 -1.487 1 97.5 107 ARG B O 1
ATOM 3835 N N . GLN B 1 108 ? -7.121 0.975 -2.662 1 98.19 108 GLN B N 1
ATOM 3836 C CA . GLN B 1 108 ? -6.023 1.042 -1.705 1 98.19 108 GLN B CA 1
ATOM 3837 C C . GLN B 1 108 ? -6.496 1.587 -0.361 1 98.19 108 GLN B C 1
ATOM 3839 O O . GLN B 1 108 ? -6.219 0.997 0.686 1 98.19 108 GLN B O 1
ATOM 3844 N N . ILE B 1 109 ? -7.219 2.658 -0.415 1 98.88 109 ILE B N 1
ATOM 3845 C CA . ILE B 1 109 ? -7.652 3.289 0.827 1 98.88 109 ILE B CA 1
ATOM 3846 C C . ILE B 1 109 ? -8.703 2.42 1.511 1 98.88 109 ILE B C 1
ATOM 3848 O O . ILE B 1 109 ? -8.719 2.303 2.738 1 98.88 109 ILE B O 1
ATOM 3852 N N . ALA B 1 110 ? -9.586 1.797 0.765 1 98.69 110 ALA B N 1
ATOM 3853 C CA . ALA B 1 110 ? -10.555 0.868 1.345 1 98.69 110 ALA B CA 1
ATOM 3854 C C . ALA B 1 110 ? -9.852 -0.334 1.971 1 98.69 110 ALA B C 1
ATOM 3856 O O . ALA B 1 110 ? -10.258 -0.814 3.031 1 98.69 110 ALA B O 1
ATOM 3857 N N . SER B 1 111 ? -8.812 -0.851 1.295 1 98.75 111 SER B N 1
ATOM 3858 C CA . SER B 1 111 ? -8.047 -1.96 1.854 1 98.75 111 SER B CA 1
ATOM 3859 C C . SER B 1 111 ? -7.371 -1.561 3.16 1 98.75 111 SER B C 1
ATOM 3861 O O . SER B 1 111 ? -7.422 -2.301 4.145 1 98.75 111 SER B O 1
ATOM 3863 N N . LEU B 1 112 ? -6.727 -0.362 3.145 1 98.88 112 LEU B N 1
ATOM 3864 C CA . LEU B 1 112 ? -6.121 0.146 4.371 1 98.88 112 LEU B CA 1
ATOM 3865 C C . LEU B 1 112 ? -7.16 0.258 5.484 1 98.88 112 LEU B C 1
ATOM 3867 O O . LEU B 1 112 ? -6.875 -0.065 6.641 1 98.88 112 LEU B O 1
ATOM 3871 N N . ASP B 1 113 ? -8.336 0.699 5.145 1 98.88 113 ASP B N 1
ATOM 3872 C CA . ASP B 1 113 ? -9.414 0.857 6.113 1 98.88 113 ASP B CA 1
ATOM 3873 C C . ASP B 1 113 ? -9.812 -0.488 6.719 1 98.88 113 ASP B C 1
ATOM 3875 O O . ASP B 1 113 ? -10.008 -0.593 7.93 1 98.88 113 ASP B O 1
ATOM 3879 N N . LYS B 1 114 ? -9.891 -1.481 5.91 1 98.56 114 LYS B N 1
ATOM 3880 C CA . LYS B 1 114 ? -10.289 -2.799 6.395 1 98.56 114 LYS B CA 1
ATOM 3881 C C . LYS B 1 114 ? -9.156 -3.461 7.18 1 98.56 114 LYS B C 1
ATOM 3883 O O . LYS B 1 114 ? -9.391 -4.059 8.227 1 98.56 114 LYS B O 1
ATOM 3888 N N . ILE B 1 115 ? -7.93 -3.361 6.684 1 98.81 115 ILE B N 1
ATOM 3889 C CA . ILE B 1 115 ? -6.773 -3.936 7.367 1 98.81 115 ILE B CA 1
ATOM 3890 C C . ILE B 1 115 ? -6.645 -3.326 8.758 1 98.81 115 ILE B C 1
ATOM 3892 O O . ILE B 1 115 ? -6.348 -4.031 9.727 1 98.81 115 ILE B O 1
ATOM 3896 N N . SER B 1 116 ? -6.895 -2.037 8.859 1 98.75 116 SER B N 1
ATOM 3897 C CA . SER B 1 116 ? -6.738 -1.301 10.109 1 98.75 116 SER B CA 1
ATOM 3898 C C . SER B 1 116 ? -8.016 -1.328 10.938 1 98.75 116 SER B C 1
ATOM 3900 O O . SER B 1 116 ? -8.078 -0.746 12.023 1 98.75 116 SER B O 1
ATOM 3902 N N . LYS B 1 117 ? -9.055 -1.971 10.453 1 98.31 117 LYS B N 1
ATOM 3903 C CA . LYS B 1 117 ? -10.352 -2.096 11.117 1 98.31 117 LYS B CA 1
ATOM 3904 C C . LYS B 1 117 ? -11 -0.73 11.32 1 98.31 117 LYS B C 1
ATOM 3906 O O . LYS B 1 117 ? -11.453 -0.412 12.422 1 98.31 117 LYS B O 1
ATOM 3911 N N . GLY B 1 118 ? -10.938 0.084 10.281 1 98.56 118 GLY B N 1
ATOM 3912 C CA . GLY B 1 118 ? -11.711 1.314 10.25 1 98.56 118 GLY B CA 1
ATOM 3913 C C . GLY B 1 118 ? -10.906 2.541 10.625 1 98.56 118 GLY B C 1
ATOM 3914 O O . GLY B 1 118 ? -11.422 3.457 11.266 1 98.56 118 GLY B O 1
ATOM 3915 N N . ARG B 1 119 ? -9.648 2.68 10.219 1 98.88 119 ARG B N 1
ATOM 3916 C CA . ARG B 1 119 ? -8.844 3.789 10.727 1 98.88 119 ARG B CA 1
ATOM 3917 C C . ARG B 1 119 ? -8.234 4.59 9.586 1 98.88 119 ARG B C 1
ATOM 3919 O O . ARG B 1 119 ? -7.371 5.441 9.805 1 98.88 119 ARG B O 1
ATOM 3926 N N . ALA B 1 120 ? -8.688 4.355 8.312 1 98.88 120 ALA B N 1
ATOM 3927 C CA . ALA B 1 120 ? -8.039 4.977 7.16 1 98.88 120 ALA B CA 1
ATOM 3928 C C . ALA B 1 120 ? -8.648 6.344 6.859 1 98.88 120 ALA B C 1
ATOM 3930 O O . ALA B 1 120 ? -9.859 6.535 7.004 1 98.88 120 ALA B O 1
ATOM 3931 N N . GLY B 1 121 ? -7.828 7.305 6.469 1 98.88 121 GLY B N 1
ATOM 3932 C CA . GLY B 1 121 ? -8.188 8.562 5.84 1 98.88 121 GLY B CA 1
ATOM 3933 C C . GLY B 1 121 ? -7.426 8.828 4.555 1 98.88 121 GLY B C 1
ATOM 3934 O O . GLY B 1 121 ? -6.395 8.203 4.297 1 98.88 121 GLY B O 1
ATOM 3935 N N . TRP B 1 122 ? -7.969 9.664 3.75 1 98.81 122 TRP B N 1
ATOM 3936 C CA . TRP B 1 122 ? -7.367 10.055 2.479 1 98.81 122 TRP B CA 1
ATOM 3937 C C . TRP B 1 122 ? -7.332 11.57 2.336 1 98.81 122 TRP B C 1
ATOM 3939 O O . TRP B 1 122 ? -8.375 12.227 2.338 1 98.81 122 TRP B O 1
ATOM 3949 N N . ASN B 1 123 ? -6.113 12.117 2.305 1 98.44 123 ASN B N 1
ATOM 3950 C CA . ASN B 1 123 ? -5.934 13.516 1.952 1 98.44 123 ASN B CA 1
ATOM 3951 C C . ASN B 1 123 ? -5.871 13.711 0.44 1 98.44 123 ASN B C 1
ATOM 3953 O O . ASN B 1 123 ? -4.832 13.469 -0.178 1 98.44 123 ASN B O 1
ATOM 3957 N N . ALA B 1 124 ? -6.98 14.141 -0.126 1 98.12 124 ALA B N 1
ATOM 3958 C CA . ALA B 1 124 ? -7.121 14.336 -1.567 1 98.12 124 ALA B CA 1
ATOM 3959 C C . ALA B 1 124 ? -6.66 15.727 -1.978 1 98.12 124 ALA B C 1
ATOM 3961 O O . ALA B 1 124 ? -7.406 16.703 -1.838 1 98.12 124 ALA B O 1
ATOM 3962 N N . ILE B 1 125 ? -5.488 15.75 -2.574 1 95.19 125 ILE B N 1
ATOM 3963 C CA . ILE B 1 125 ? -4.926 17.047 -2.945 1 95.19 125 ILE B CA 1
ATOM 3964 C C . ILE B 1 125 ? -4.723 17.094 -4.457 1 95.19 125 ILE B C 1
ATOM 3966 O O . ILE B 1 125 ? -4.973 16.125 -5.164 1 95.19 125 ILE B O 1
ATOM 3970 N N . THR B 1 126 ? -4.418 18.266 -4.941 1 91.5 126 THR B N 1
ATOM 3971 C CA . THR B 1 126 ? -3.924 18.422 -6.305 1 91.5 126 THR B CA 1
ATOM 3972 C C . THR B 1 126 ? -2.406 18.578 -6.316 1 91.5 126 THR B C 1
ATOM 3974 O O . THR B 1 126 ? -1.812 18.984 -5.312 1 91.5 126 THR B O 1
ATOM 3977 N N . SER B 1 127 ? -1.799 18.156 -7.375 1 81.38 127 SER B N 1
ATOM 3978 C CA . SER B 1 127 ? -0.344 18.219 -7.465 1 81.38 127 SER B CA 1
ATOM 3979 C C . SER B 1 127 ? 0.107 19.484 -8.188 1 81.38 127 SER B C 1
ATOM 3981 O O . SER B 1 127 ? -0.688 20.125 -8.867 1 81.38 127 SER B O 1
ATOM 3983 N N . ASN B 1 128 ? 1.38 19.828 -7.902 1 78.31 128 ASN B N 1
ATOM 3984 C CA . ASN B 1 128 ? 2.027 20.875 -8.688 1 78.31 128 ASN B CA 1
ATOM 3985 C C . ASN B 1 128 ? 2.387 20.375 -10.086 1 78.31 128 ASN B C 1
ATOM 3987 O O . ASN B 1 128 ? 2.295 19.188 -10.367 1 78.31 128 ASN B O 1
ATOM 3991 N N . PRO B 1 129 ? 2.734 21.281 -10.969 1 75.94 129 PRO B N 1
ATOM 3992 C CA . PRO B 1 129 ? 3.033 20.891 -12.352 1 75.94 129 PRO B CA 1
ATOM 3993 C C . PRO B 1 129 ? 4.117 19.828 -12.438 1 75.94 129 PRO B C 1
ATOM 3995 O O . PRO B 1 129 ? 4.059 18.953 -13.312 1 75.94 129 PRO B O 1
ATOM 3998 N N . GLY B 1 130 ? 5.113 19.859 -11.648 1 78.19 130 GLY B N 1
ATOM 3999 C CA . GLY B 1 130 ? 6.156 18.844 -11.664 1 78.19 130 GLY B CA 1
ATOM 4000 C C . GLY B 1 130 ? 5.629 17.453 -11.43 1 78.19 130 GLY B C 1
ATOM 4001 O O . GLY B 1 130 ? 6.09 16.484 -12.047 1 78.19 130 GLY B O 1
ATOM 4002 N N . GLY B 1 131 ? 4.691 17.328 -10.641 1 82.75 131 GLY B N 1
ATOM 4003 C CA . GLY B 1 131 ? 4.078 16.031 -10.383 1 82.75 131 GLY B CA 1
ATOM 4004 C C . GLY B 1 131 ? 3.375 15.453 -11.594 1 82.75 131 GLY B C 1
ATOM 4005 O O . GLY B 1 131 ? 3.395 14.234 -11.805 1 82.75 131 GLY B O 1
ATOM 4006 N N . LEU B 1 132 ? 2.896 16.266 -12.453 1 88.69 132 LEU B N 1
ATOM 4007 C CA . LEU B 1 132 ? 2.182 15.828 -13.648 1 88.69 132 LEU B CA 1
ATOM 4008 C C . LEU B 1 132 ? 3.131 15.148 -14.633 1 88.69 132 LEU B C 1
ATOM 4010 O O . LEU B 1 132 ? 2.732 14.234 -15.359 1 88.69 132 LEU B O 1
ATOM 4014 N N . ALA B 1 133 ? 4.383 15.539 -14.625 1 90.56 133 ALA B N 1
ATOM 4015 C CA . ALA B 1 133 ? 5.371 15.047 -15.578 1 90.56 133 ALA B CA 1
ATOM 4016 C C . ALA B 1 133 ? 5.695 13.578 -15.336 1 90.56 133 ALA B C 1
ATOM 4018 O O . ALA B 1 133 ? 6.125 12.867 -16.25 1 90.56 133 ALA B O 1
ATOM 4019 N N . ASN B 1 134 ? 5.492 13.055 -14.156 1 94.19 134 ASN B N 1
ATOM 4020 C CA . ASN B 1 134 ? 5.797 11.664 -13.828 1 94.19 134 ASN B CA 1
ATOM 4021 C C . ASN B 1 134 ? 4.617 10.75 -14.125 1 94.19 134 ASN B C 1
ATOM 4023 O O . ASN B 1 134 ? 4.734 9.523 -14.031 1 94.19 134 ASN B O 1
ATOM 4027 N N . TYR B 1 135 ? 3.486 11.273 -14.539 1 93.88 135 TYR B N 1
ATOM 4028 C CA . TYR B 1 135 ? 2.271 10.484 -14.68 1 93.88 135 TYR B CA 1
ATOM 4029 C C . TYR B 1 135 ? 1.658 10.656 -16.062 1 93.88 135 TYR B C 1
ATOM 4031 O O . TYR B 1 135 ? 0.456 10.453 -16.25 1 93.88 135 TYR B O 1
ATOM 4039 N N . SER B 1 136 ? 2.424 11.055 -16.969 1 92.94 136 SER B N 1
ATOM 4040 C CA . SER B 1 136 ? 2.047 11.203 -18.375 1 92.94 136 SER B CA 1
ATOM 4041 C C . SER B 1 136 ? 0.902 12.195 -18.547 1 92.94 136 SER B C 1
ATOM 4043 O O . SER B 1 136 ? -0.005 11.977 -19.344 1 92.94 136 SER B O 1
ATOM 4045 N N . ARG B 1 137 ? 0.914 13.25 -17.672 1 92.25 137 ARG B N 1
ATOM 4046 C CA . ARG B 1 137 ? -0.214 14.18 -17.656 1 92.25 137 ARG B CA 1
ATOM 4047 C C . ARG B 1 137 ? 0.257 15.617 -17.844 1 92.25 137 ARG B C 1
ATOM 4049 O O . ARG B 1 137 ? -0.394 16.547 -17.375 1 92.25 137 ARG B O 1
ATOM 4056 N N . SER B 1 138 ? 1.361 15.828 -18.5 1 90 138 SER B N 1
ATOM 4057 C CA . SER B 1 138 ? 1.927 17.156 -18.688 1 90 138 SER B CA 1
ATOM 4058 C C . SER B 1 138 ? 1.05 18 -19.609 1 90 138 SER B C 1
ATOM 4060 O O . SER B 1 138 ? 1.223 19.219 -19.688 1 90 138 SER B O 1
ATOM 4062 N N . HIS B 1 139 ? 0.115 17.406 -20.234 1 89.81 139 HIS B N 1
ATOM 4063 C CA . HIS B 1 139 ? -0.779 18.125 -21.141 1 89.81 139 HIS B CA 1
ATOM 4064 C C . HIS B 1 139 ? -1.872 18.844 -20.359 1 89.81 139 HIS B C 1
ATOM 4066 O O . HIS B 1 139 ? -2.559 19.703 -20.906 1 89.81 139 HIS B O 1
ATOM 4072 N N . LEU B 1 140 ? -2.092 18.484 -19.125 1 91.44 140 LEU B N 1
ATOM 4073 C CA . LEU B 1 140 ? -3.121 19.125 -18.312 1 91.44 140 LEU B CA 1
ATOM 4074 C C . LEU B 1 140 ? -2.693 20.516 -17.875 1 91.44 140 LEU B C 1
ATOM 4076 O O . LEU B 1 140 ? -1.515 20.75 -17.594 1 91.44 140 LEU B O 1
ATOM 4080 N N . LYS B 1 141 ? -3.688 21.406 -17.828 1 91 141 LYS B N 1
ATOM 4081 C CA . LYS B 1 141 ? -3.482 22.781 -17.391 1 91 141 LYS B CA 1
ATOM 4082 C C . LYS B 1 141 ? -4.016 23 -15.977 1 91 141 LYS B C 1
ATOM 4084 O O . LYS B 1 141 ? -4.746 22.156 -15.445 1 91 141 LYS B O 1
ATOM 4089 N N . LYS B 1 142 ? -3.59 24.109 -15.352 1 90.25 142 LYS B N 1
ATOM 4090 C CA . LYS B 1 142 ? -4.051 24.469 -14.008 1 90.25 142 LYS B CA 1
ATOM 4091 C C . LYS B 1 142 ? -5.578 24.453 -13.93 1 90.25 142 LYS B C 1
ATOM 4093 O O . LYS B 1 142 ? -6.148 24.031 -12.93 1 90.25 142 LYS B O 1
ATOM 4098 N N . ALA B 1 143 ? -6.234 24.906 -14.945 1 92.31 143 ALA B N 1
ATOM 4099 C CA . ALA B 1 143 ? -7.691 25.031 -14.984 1 92.31 143 ALA B CA 1
ATOM 4100 C C . ALA B 1 143 ? -8.352 23.656 -14.992 1 92.31 143 ALA B C 1
ATOM 4102 O O . ALA B 1 143 ? -9.547 23.531 -14.719 1 92.31 143 ALA B O 1
ATOM 4103 N N . ASP B 1 144 ? -7.59 22.578 -15.305 1 93.88 144 ASP B N 1
ATOM 4104 C CA . ASP B 1 144 ? -8.125 21.234 -15.375 1 93.88 144 ASP B CA 1
ATOM 4105 C C . ASP B 1 144 ? -8.164 20.578 -13.992 1 93.88 144 ASP B C 1
ATOM 4107 O O . ASP B 1 144 ? -8.898 19.609 -13.781 1 93.88 144 ASP B O 1
ATOM 4111 N N . LEU B 1 145 ? -7.395 21.078 -13.094 1 94.25 145 LEU B N 1
ATOM 4112 C CA . LEU B 1 145 ? -7.055 20.328 -11.891 1 94.25 145 LEU B CA 1
ATOM 4113 C C . LEU B 1 145 ? -8.266 20.188 -10.977 1 94.25 145 LEU B C 1
ATOM 4115 O O . LEU B 1 145 ? -8.562 19.078 -10.492 1 94.25 145 LEU B O 1
ATOM 4119 N N . TYR B 1 146 ? -9.031 21.234 -10.766 1 94.81 146 TYR B N 1
ATOM 4120 C CA . TYR B 1 146 ? -10.141 21.141 -9.82 1 94.81 146 TYR B CA 1
ATOM 4121 C C . TYR B 1 146 ? -11.328 20.422 -10.43 1 94.81 146 TYR B C 1
ATOM 4123 O O . TYR B 1 146 ? -11.977 19.609 -9.766 1 94.81 146 TYR B O 1
ATOM 4131 N N . PRO B 1 147 ? -11.648 20.688 -11.75 1 95.94 147 PRO B N 1
ATOM 4132 C CA . PRO B 1 147 ? -12.68 19.844 -12.359 1 95.94 147 PRO B CA 1
ATOM 4133 C C . PRO B 1 147 ? -12.312 18.359 -12.336 1 95.94 147 PRO B C 1
ATOM 4135 O O . PRO B 1 147 ? -13.172 17.516 -12.086 1 95.94 147 PRO B O 1
ATOM 4138 N N . MET B 1 148 ? -11.109 18.078 -12.578 1 96.5 148 MET B N 1
ATOM 4139 C CA . MET B 1 148 ? -10.641 16.703 -12.516 1 96.5 148 MET B CA 1
ATOM 4140 C C . MET B 1 148 ? -10.758 16.156 -11.102 1 96.5 148 MET B C 1
ATOM 4142 O O . MET B 1 148 ? -11.172 15.008 -10.898 1 96.5 148 MET B O 1
ATOM 4146 N N . LYS B 1 149 ? -10.352 16.953 -10.117 1 97.56 149 LYS B N 1
ATOM 4147 C CA . LYS B 1 149 ? -10.469 16.562 -8.719 1 97.56 149 LYS B CA 1
ATOM 4148 C C . LYS B 1 149 ? -11.914 16.234 -8.352 1 97.56 149 LYS B C 1
ATOM 4150 O O . LYS B 1 149 ? -12.18 15.258 -7.652 1 97.56 149 LYS B O 1
ATOM 4155 N N . LYS B 1 150 ? -12.812 17.031 -8.781 1 97.94 150 LYS B N 1
ATOM 4156 C CA . LYS B 1 150 ? -14.227 16.797 -8.516 1 97.94 150 LYS B CA 1
ATOM 4157 C C . LYS B 1 150 ? -14.672 15.438 -9.055 1 97.94 150 LYS B C 1
ATOM 4159 O O . LYS B 1 150 ? -15.297 14.656 -8.336 1 97.94 150 LYS B O 1
ATOM 4164 N N . GLU B 1 151 ? -14.359 15.125 -10.352 1 98.19 151 GLU B N 1
ATOM 4165 C CA . GLU B 1 151 ? -14.688 13.828 -10.922 1 98.19 151 GLU B CA 1
ATOM 4166 C C . GLU B 1 151 ? -14.055 12.695 -10.117 1 98.19 151 GLU B C 1
ATOM 4168 O O . GLU B 1 151 ? -14.703 11.68 -9.852 1 98.19 151 GLU B O 1
ATOM 4173 N N . PHE B 1 152 ? -12.781 12.945 -9.797 1 98.5 152 PHE B N 1
ATOM 4174 C CA . PHE B 1 152 ? -12.023 11.953 -9.047 1 98.5 152 PHE B CA 1
ATOM 4175 C C . PHE B 1 152 ? -12.727 11.609 -7.742 1 98.5 152 PHE B C 1
ATOM 4177 O O . PHE B 1 152 ? -12.93 10.43 -7.434 1 98.5 152 PHE B O 1
ATOM 4184 N N . LEU B 1 153 ? -13.141 12.57 -6.992 1 98.69 153 LEU B N 1
ATOM 4185 C CA . LEU B 1 153 ? -13.805 12.391 -5.707 1 98.69 153 LEU B CA 1
ATOM 4186 C C . LEU B 1 153 ? -15.156 11.703 -5.891 1 98.69 153 LEU B C 1
ATOM 4188 O O . LEU B 1 153 ? -15.508 10.797 -5.129 1 98.69 153 LEU B O 1
ATOM 4192 N N . GLU B 1 154 ? -15.898 12.109 -6.852 1 98.5 154 GLU B N 1
ATOM 4193 C CA . GLU B 1 154 ? -17.188 11.484 -7.145 1 98.5 154 GLU B CA 1
ATOM 4194 C C . GLU B 1 154 ? -17.016 10 -7.449 1 98.5 154 GLU B C 1
ATOM 4196 O O . GLU B 1 154 ? -17.812 9.172 -6.992 1 98.5 154 GLU B O 1
ATOM 4201 N N . ILE B 1 155 ? -15.984 9.68 -8.203 1 98.69 155 ILE B N 1
ATOM 4202 C CA . ILE B 1 155 ? -15.727 8.297 -8.578 1 98.69 155 ILE B CA 1
ATOM 4203 C C . ILE B 1 155 ? -15.344 7.488 -7.344 1 98.69 155 ILE B C 1
ATOM 4205 O O . ILE B 1 155 ? -15.906 6.422 -7.09 1 98.69 155 ILE B O 1
ATOM 4209 N N . VAL B 1 156 ? -14.375 7.949 -6.551 1 98.75 156 VAL B N 1
ATOM 4210 C CA . VAL B 1 156 ? -13.875 7.207 -5.398 1 98.75 156 VAL B CA 1
ATOM 4211 C C . VAL B 1 156 ? -15.008 6.992 -4.395 1 98.75 156 VAL B C 1
ATOM 4213 O O . VAL B 1 156 ? -15.219 5.871 -3.92 1 98.75 156 VAL B O 1
ATOM 4216 N N . GLU B 1 157 ? -15.773 8.047 -4.082 1 98.31 157 GLU B N 1
ATOM 4217 C CA . GLU B 1 157 ? -16.891 7.93 -3.154 1 98.31 157 GLU B CA 1
ATOM 4218 C C . GLU B 1 157 ? -17.969 6.988 -3.699 1 98.31 157 GLU B C 1
ATOM 4220 O O . GLU B 1 157 ? -18.547 6.203 -2.947 1 98.31 157 GLU B O 1
ATOM 4225 N N . GLY B 1 158 ? -18.203 7.105 -5.004 1 98.31 158 GLY B N 1
ATOM 4226 C CA . GLY B 1 158 ? -19.141 6.188 -5.637 1 98.31 158 GLY B CA 1
ATOM 4227 C C . GLY B 1 158 ? -18.688 4.742 -5.566 1 98.31 158 GLY B C 1
ATOM 4228 O O . GLY B 1 158 ? -19.5 3.844 -5.348 1 98.31 158 GLY B O 1
ATOM 4229 N N . LEU B 1 159 ? -17.422 4.5 -5.809 1 98.44 159 LEU B N 1
ATOM 4230 C CA . LEU B 1 159 ? -16.875 3.152 -5.746 1 98.44 159 LEU B CA 1
ATOM 4231 C C . LEU B 1 159 ? -16.953 2.6 -4.324 1 98.44 159 LEU B C 1
ATOM 4233 O O . LEU B 1 159 ? -17.234 1.416 -4.133 1 98.44 159 LEU B O 1
ATOM 4237 N N . TRP B 1 160 ? -16.734 3.41 -3.285 1 98.56 160 TRP B N 1
ATOM 4238 C CA . TRP B 1 160 ? -16.828 2.963 -1.898 1 98.56 160 TRP B CA 1
ATOM 4239 C C . TRP B 1 160 ? -18.25 2.576 -1.537 1 98.56 160 TRP B C 1
ATOM 4241 O O . TRP B 1 160 ? -18.484 1.93 -0.514 1 98.56 160 TRP B O 1
ATOM 4251 N N . ASP B 1 161 ? -19.203 2.947 -2.324 1 98.12 161 ASP B N 1
ATOM 4252 C CA . ASP B 1 161 ? -20.594 2.607 -2.117 1 98.12 161 ASP B CA 1
ATOM 4253 C C . ASP B 1 161 ? -21.031 1.462 -3.031 1 98.12 161 ASP B C 1
ATOM 4255 O O . ASP B 1 161 ? -22.219 1.214 -3.209 1 98.12 161 ASP B O 1
ATOM 4259 N N . SER B 1 162 ? -20.078 0.744 -3.668 1 97.88 162 SER B N 1
ATOM 4260 C CA . SER B 1 162 ? -20.359 -0.338 -4.605 1 97.88 162 SER B CA 1
ATOM 4261 C C . SER B 1 162 ? -21.234 -1.412 -3.971 1 97.88 162 SER B C 1
ATOM 4263 O O . SER B 1 162 ? -21.969 -2.105 -4.668 1 97.88 162 SER B O 1
ATOM 4265 N N . TYR B 1 163 ? -21.078 -1.619 -2.66 1 98 163 TYR B N 1
ATOM 4266 C CA . TYR B 1 163 ? -21.844 -2.609 -1.912 1 98 163 TYR B CA 1
ATOM 4267 C C . TYR B 1 163 ? -22.609 -1.957 -0.767 1 98 163 TYR B C 1
ATOM 4269 O O . TYR B 1 163 ? -22.078 -1.095 -0.067 1 98 163 TYR B O 1
ATOM 4277 N N . GLU B 1 164 ? -23.875 -2.32 -0.629 1 98.06 164 GLU B N 1
ATOM 4278 C CA . GLU B 1 164 ? -24.578 -1.945 0.597 1 98.06 164 GLU B CA 1
ATOM 4279 C C . GLU B 1 164 ? -23.969 -2.641 1.812 1 98.06 164 GLU B C 1
ATOM 4281 O O . GLU B 1 164 ? -23.234 -3.623 1.672 1 98.06 164 GLU B O 1
ATOM 4286 N N . ASP B 1 165 ? -24.203 -2.166 3.035 1 96.88 165 ASP B N 1
ATOM 4287 C CA . ASP B 1 165 ? -23.547 -2.613 4.254 1 96.88 165 ASP B CA 1
ATOM 4288 C C . ASP B 1 165 ? -23.766 -4.109 4.484 1 96.88 165 ASP B C 1
ATOM 4290 O O . ASP B 1 165 ? -22.875 -4.797 5 1 96.88 165 ASP B O 1
ATOM 4294 N N . ASP B 1 166 ? -24.906 -4.633 4.129 1 96.06 166 ASP B N 1
ATOM 4295 C CA . ASP B 1 166 ? -25.25 -6.023 4.41 1 96.06 166 ASP B CA 1
ATOM 4296 C C . ASP B 1 166 ? -25.25 -6.859 3.133 1 96.06 166 ASP B C 1
ATOM 4298 O O . ASP B 1 166 ? -25.922 -7.883 3.053 1 96.06 166 ASP B O 1
ATOM 4302 N N . ALA B 1 167 ? -24.5 -6.344 2.086 1 97.5 167 ALA B N 1
ATOM 4303 C CA . ALA B 1 167 ? -24.469 -7.035 0.799 1 97.5 167 ALA B CA 1
ATOM 4304 C C . ALA B 1 167 ? -23.906 -8.438 0.945 1 97.5 167 ALA B C 1
ATOM 4306 O O . ALA B 1 167 ? -24.375 -9.375 0.293 1 97.5 167 ALA B O 1
ATOM 4307 N N . PHE B 1 168 ? -22.859 -8.617 1.736 1 97.75 168 PHE B N 1
ATOM 4308 C CA . PHE B 1 168 ? -22.219 -9.914 1.943 1 97.75 168 PHE B CA 1
ATOM 4309 C C . PHE B 1 168 ? -22.875 -10.656 3.107 1 97.75 168 PHE B C 1
ATOM 4311 O O . PHE B 1 168 ? -22.5 -10.445 4.266 1 97.75 168 PHE B O 1
ATOM 4318 N N . ILE B 1 169 ? -23.75 -11.539 2.809 1 97.56 169 ILE B N 1
ATOM 4319 C CA . ILE B 1 169 ? -24.547 -12.297 3.771 1 97.56 169 ILE B CA 1
ATOM 4320 C C . ILE B 1 169 ? -23.703 -13.414 4.371 1 97.56 169 ILE B C 1
ATOM 4322 O O . ILE B 1 169 ? -23.688 -13.609 5.59 1 97.56 169 ILE B O 1
ATOM 4326 N N . ARG B 1 170 ? -22.984 -14.164 3.572 1 97 170 ARG B N 1
ATOM 4327 C CA . ARG B 1 170 ? -22.062 -15.234 3.924 1 97 170 ARG B CA 1
ATOM 4328 C C . ARG B 1 170 ? -22.734 -16.266 4.812 1 97 170 ARG B C 1
ATOM 4330 O O . ARG B 1 170 ? -22.203 -16.641 5.863 1 97 170 ARG B O 1
ATOM 4337 N N . ASP B 1 171 ? -23.969 -16.656 4.414 1 96.38 171 ASP B N 1
ATOM 4338 C CA . ASP B 1 171 ? -24.719 -17.719 5.051 1 96.38 171 ASP B CA 1
ATOM 4339 C C . ASP B 1 171 ? -24.281 -19.094 4.523 1 96.38 171 ASP B C 1
ATOM 4341 O O . ASP B 1 171 ? -24.703 -19.5 3.438 1 96.38 171 ASP B O 1
ATOM 4345 N N . LYS B 1 172 ? -23.438 -19.797 5.273 1 93.38 172 LYS B N 1
ATOM 4346 C CA . LYS B 1 172 ? -22.875 -21.078 4.836 1 93.38 172 LYS B CA 1
ATOM 4347 C C . LYS B 1 172 ? -23.984 -22.125 4.66 1 93.38 172 LYS B C 1
ATOM 4349 O O . LYS B 1 172 ? -23.953 -22.906 3.707 1 93.38 172 LYS B O 1
ATOM 4354 N N . GLU B 1 173 ? -24.891 -22.188 5.594 1 92.19 173 GLU B N 1
ATOM 4355 C CA . GLU B 1 173 ? -25.953 -23.188 5.582 1 92.19 173 GLU B CA 1
ATOM 4356 C C . GLU B 1 173 ? -26.812 -23.062 4.328 1 92.19 173 GLU B C 1
ATOM 4358 O O . GLU B 1 173 ? -27.094 -24.047 3.656 1 92.19 173 GLU B O 1
ATOM 4363 N N . ARG B 1 174 ? -27.203 -21.828 3.965 1 93.06 174 ARG B N 1
ATOM 4364 C CA . ARG B 1 174 ? -28.094 -21.578 2.826 1 93.06 174 ARG B CA 1
ATOM 4365 C C . ARG B 1 174 ? -27.297 -21.484 1.529 1 93.06 174 ARG B C 1
ATOM 4367 O O . ARG B 1 174 ? -27.859 -21.516 0.438 1 93.06 174 ARG B O 1
ATOM 4374 N N . GLY B 1 175 ? -25.938 -21.344 1.63 1 91.31 175 GLY B N 1
ATOM 4375 C CA . GLY B 1 175 ? -25.078 -21.234 0.462 1 91.31 175 GLY B CA 1
ATOM 4376 C C . GLY B 1 175 ? -25.203 -19.891 -0.237 1 91.31 175 GLY B C 1
ATOM 4377 O O . GLY B 1 175 ? -25.172 -19.812 -1.468 1 91.31 175 GLY B O 1
ATOM 4378 N N . VAL B 1 176 ? -25.469 -18.812 0.524 1 94.88 176 VAL B N 1
ATOM 4379 C CA . VAL B 1 176 ? -25.594 -17.484 -0.046 1 94.88 176 VAL B CA 1
ATOM 4380 C C . VAL B 1 176 ? -24.422 -16.609 0.406 1 94.88 176 VAL B C 1
ATOM 4382 O O . VAL B 1 176 ? -24.344 -16.219 1.573 1 94.88 176 VAL B O 1
ATOM 4385 N N . PHE B 1 177 ? -23.531 -16.406 -0.467 1 95.94 177 PHE B N 1
ATOM 4386 C CA . PHE B 1 177 ? -22.344 -15.641 -0.122 1 95.94 177 PHE B CA 1
ATOM 4387 C C . PHE B 1 177 ? -22.641 -14.148 -0.064 1 95.94 177 PHE B C 1
ATOM 4389 O O . PHE B 1 177 ? -22.25 -13.469 0.889 1 95.94 177 PHE B O 1
ATOM 4396 N N . TYR B 1 178 ? -23.312 -13.648 -1.108 1 97.12 178 TYR B N 1
ATOM 4397 C CA . TYR B 1 178 ? -23.672 -12.242 -1.166 1 97.12 178 TYR B CA 1
ATOM 4398 C C . TYR B 1 178 ? -24.953 -12.031 -1.948 1 97.12 178 TYR B C 1
ATOM 4400 O O . TYR B 1 178 ? -25.453 -12.953 -2.604 1 97.12 178 TYR B O 1
ATOM 4408 N N . ASP B 1 179 ? -25.656 -10.859 -1.809 1 96.75 179 ASP B N 1
ATOM 4409 C CA . ASP B 1 179 ? -26.844 -10.461 -2.551 1 96.75 179 ASP B CA 1
ATOM 4410 C C . ASP B 1 179 ? -26.469 -9.609 -3.768 1 96.75 179 ASP B C 1
ATOM 4412 O O . ASP B 1 179 ? -26.125 -8.438 -3.631 1 96.75 179 ASP B O 1
ATOM 4416 N N . PRO B 1 180 ? -26.547 -10.219 -4.953 1 96.12 180 PRO B N 1
ATOM 4417 C CA . PRO B 1 180 ? -26.156 -9.477 -6.152 1 96.12 180 PRO B CA 1
ATOM 4418 C C . PRO B 1 180 ? -26.969 -8.203 -6.359 1 96.12 180 PRO B C 1
ATOM 4420 O O . PRO B 1 180 ? -26.516 -7.277 -7.035 1 96.12 180 PRO B O 1
ATOM 4423 N N . ARG B 1 181 ? -28.25 -8.117 -5.766 1 96.69 181 ARG B N 1
ATOM 4424 C CA . ARG B 1 181 ? -29.094 -6.93 -5.895 1 96.69 181 ARG B CA 1
ATOM 4425 C C . ARG B 1 181 ? -28.5 -5.754 -5.121 1 96.69 181 ARG B C 1
ATOM 4427 O O . ARG B 1 181 ? -28.891 -4.605 -5.34 1 96.69 181 ARG B O 1
ATOM 4434 N N . LYS B 1 182 ? -27.562 -6 -4.242 1 97.5 182 LYS B N 1
ATOM 4435 C CA . LYS B 1 182 ? -26.953 -4.98 -3.396 1 97.5 182 LYS B CA 1
ATOM 4436 C C . LYS B 1 182 ? -25.547 -4.641 -3.871 1 97.5 182 LYS B C 1
ATOM 4438 O O . LYS B 1 182 ? -24.766 -4.023 -3.137 1 97.5 182 LYS B O 1
ATOM 4443 N N . MET B 1 183 ? -25.141 -5.129 -4.988 1 97.62 183 MET B N 1
ATOM 4444 C CA . MET B 1 183 ? -23.938 -4.75 -5.711 1 97.62 183 MET B CA 1
ATOM 4445 C C . MET B 1 183 ? -24.234 -3.699 -6.773 1 97.62 183 MET B C 1
ATOM 4447 O O . MET B 1 183 ? -25.094 -3.908 -7.629 1 97.62 183 MET B O 1
ATOM 4451 N N . HIS B 1 184 ? -23.531 -2.529 -6.719 1 97.62 184 HIS B N 1
ATOM 4452 C CA . HIS B 1 184 ? -23.875 -1.407 -7.582 1 97.62 184 HIS B CA 1
ATOM 4453 C C . HIS B 1 184 ? -22.656 -0.934 -8.383 1 97.62 184 HIS B C 1
ATOM 4455 O O . HIS B 1 184 ? -21.828 -0.182 -7.863 1 97.62 184 HIS B O 1
ATOM 4461 N N . PRO B 1 185 ? -22.5 -1.37 -9.609 1 97.12 185 PRO B N 1
ATOM 4462 C CA . PRO B 1 185 ? -21.469 -0.773 -10.461 1 97.12 185 PRO B CA 1
ATOM 4463 C C . PRO B 1 185 ? -21.672 0.729 -10.656 1 97.12 185 PRO B C 1
ATOM 4465 O O . PRO B 1 185 ? -22.797 1.203 -10.742 1 97.12 185 PRO B O 1
ATOM 4468 N N . LEU B 1 186 ? -20.625 1.452 -10.727 1 97.5 186 LEU B N 1
ATOM 4469 C CA . LEU B 1 186 ? -20.656 2.91 -10.734 1 97.5 186 LEU B CA 1
ATOM 4470 C C . LEU B 1 186 ? -21.047 3.434 -12.117 1 97.5 186 LEU B C 1
ATOM 4472 O O . LEU B 1 186 ? -21.844 4.359 -12.227 1 97.5 186 LEU B O 1
ATOM 4476 N N . HIS B 1 187 ? -20.5 2.926 -13.211 1 97.5 187 HIS B N 1
ATOM 4477 C CA . HIS B 1 187 ? -20.688 3.338 -14.602 1 97.5 187 HIS B CA 1
ATOM 4478 C C . HIS B 1 187 ? -20.5 4.844 -14.758 1 97.5 187 HIS B C 1
ATOM 4480 O O . HIS B 1 187 ? -21.375 5.523 -15.305 1 97.5 187 HIS B O 1
ATOM 4486 N N . TYR B 1 188 ? -19.406 5.367 -14.32 1 98.12 188 TYR B N 1
ATOM 4487 C CA . TYR B 1 188 ? -19.094 6.789 -14.398 1 98.12 188 TYR B CA 1
ATOM 4488 C C . TYR B 1 188 ? -18.406 7.129 -15.719 1 98.12 188 TYR B C 1
ATOM 4490 O O . TYR B 1 188 ? -17.453 6.461 -16.109 1 98.12 188 TYR B O 1
ATOM 4498 N N . THR B 1 189 ? -18.875 8.078 -16.438 1 97.75 189 THR B N 1
ATOM 4499 C CA . THR B 1 189 ? -18.25 8.633 -17.625 1 97.75 189 THR B CA 1
ATOM 4500 C C . THR B 1 189 ? -18.141 10.148 -17.531 1 97.75 189 THR B C 1
ATOM 4502 O O . THR B 1 189 ? -19.141 10.852 -17.531 1 97.75 189 THR B O 1
ATOM 4505 N N . GLY B 1 190 ? -16.922 10.586 -17.359 1 97.56 190 GLY B N 1
ATOM 4506 C CA . GLY B 1 190 ? -16.703 12.023 -17.25 1 97.56 190 GLY B CA 1
ATOM 4507 C C . GLY B 1 190 ? -15.742 12.57 -18.297 1 97.56 190 GLY B C 1
ATOM 4508 O O . GLY B 1 190 ? -15.539 11.953 -19.328 1 97.56 190 GLY B O 1
ATOM 4509 N N . ASN B 1 191 ? -15.227 13.812 -18.109 1 96.5 191 ASN B N 1
ATOM 4510 C CA . ASN B 1 191 ? -14.297 14.477 -19.016 1 96.5 191 ASN B CA 1
ATOM 4511 C C . ASN B 1 191 ? -12.883 13.922 -18.875 1 96.5 191 ASN B C 1
ATOM 4513 O O . ASN B 1 191 ? -12.117 13.906 -19.844 1 96.5 191 ASN B O 1
ATOM 4517 N N . TYR B 1 192 ? -12.555 13.445 -17.656 1 95.62 192 TYR B N 1
ATOM 4518 C CA . TYR B 1 192 ? -11.172 13.07 -17.375 1 95.62 192 TYR B CA 1
ATOM 4519 C C . TYR B 1 192 ? -11.055 11.57 -17.125 1 95.62 192 TYR B C 1
ATOM 4521 O O . TYR B 1 192 ? -10 10.977 -17.375 1 95.62 192 TYR B O 1
ATOM 4529 N N . PHE B 1 193 ? -12.148 11.023 -16.594 1 96.69 193 PHE B N 1
ATOM 4530 C CA . PHE B 1 193 ? -12.086 9.617 -16.219 1 96.69 193 PHE B CA 1
ATOM 4531 C C . PHE B 1 193 ? -13.344 8.875 -16.656 1 96.69 193 PHE B C 1
ATOM 4533 O O . PHE B 1 193 ? -14.414 9.469 -16.766 1 96.69 193 PHE B O 1
ATOM 4540 N N . SER B 1 194 ? -13.172 7.625 -16.922 1 96.69 194 SE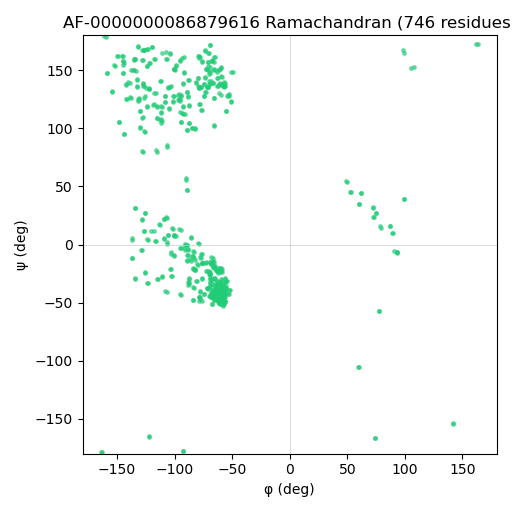R B N 1
ATOM 4541 C CA . SER B 1 194 ? -14.258 6.664 -17.094 1 96.69 194 SER B CA 1
ATOM 4542 C C . SER B 1 194 ? -14.008 5.398 -16.266 1 96.69 194 SER B C 1
ATOM 4544 O O . SER B 1 194 ? -12.953 4.77 -16.406 1 96.69 194 SER B O 1
ATOM 4546 N N . VAL B 1 195 ? -14.969 5.051 -15.406 1 97.06 195 VAL B N 1
ATOM 4547 C CA . VAL B 1 195 ? -14.836 3.916 -14.5 1 97.06 195 VAL B CA 1
ATOM 4548 C C . VAL B 1 195 ? -16.156 3.145 -14.438 1 97.06 195 VAL B C 1
ATOM 4550 O O . VAL B 1 195 ? -17.188 3.715 -14.117 1 97.06 195 VAL B O 1
ATOM 4553 N N . GLU B 1 196 ? -16.078 1.88 -14.68 1 96.31 196 GLU B N 1
ATOM 4554 C CA . GLU B 1 196 ? -17.281 1.054 -14.672 1 96.31 196 GLU B CA 1
ATOM 4555 C C . GLU B 1 196 ? -17.641 0.606 -13.258 1 96.31 196 GLU B C 1
ATOM 4557 O O . GLU B 1 196 ? -18.766 0.789 -12.812 1 96.31 196 GLU B O 1
ATOM 4562 N N . GLY B 1 197 ? -16.641 0.099 -12.516 1 95.94 197 GLY B N 1
ATOM 4563 C CA . GLY B 1 197 ? -16.906 -0.548 -11.242 1 95.94 197 GLY B CA 1
ATOM 4564 C C . GLY B 1 197 ? -17.531 -1.925 -11.398 1 95.94 197 GLY B C 1
ATOM 4565 O O . GLY B 1 197 ? -17.547 -2.484 -12.492 1 95.94 197 GLY B O 1
ATOM 4566 N N . PRO B 1 198 ? -18.078 -2.521 -10.328 1 97.38 198 PRO B N 1
ATOM 4567 C CA . PRO B 1 198 ? -17.984 -2.098 -8.93 1 97.38 198 PRO B CA 1
ATOM 4568 C C . PRO B 1 198 ? -16.578 -2.271 -8.352 1 97.38 198 PRO B C 1
ATOM 4570 O O . PRO B 1 198 ? -15.688 -2.758 -9.047 1 97.38 198 PRO B O 1
ATOM 4573 N N . LEU B 1 199 ? -16.406 -1.741 -7.164 1 97.31 199 LEU B N 1
ATOM 4574 C CA . LEU B 1 199 ? -15.148 -1.947 -6.445 1 97.31 199 LEU B CA 1
ATOM 4575 C C . LEU B 1 199 ? -15.062 -3.365 -5.891 1 97.31 199 LEU B C 1
ATOM 4577 O O . LEU B 1 199 ? -16.047 -3.883 -5.352 1 97.31 199 LEU B O 1
ATOM 4581 N N . ASN B 1 200 ? -13.945 -4.012 -5.98 1 96.75 200 ASN B N 1
ATOM 4582 C CA . ASN B 1 200 ? -13.805 -5.391 -5.52 1 96.75 200 ASN B CA 1
ATOM 4583 C C . ASN B 1 200 ? -13.391 -5.453 -4.051 1 96.75 200 ASN B C 1
ATOM 4585 O O . ASN B 1 200 ? -12.5 -6.223 -3.688 1 96.75 200 ASN B O 1
ATOM 4589 N N . ILE B 1 201 ? -14.023 -4.711 -3.242 1 97.12 201 ILE B N 1
ATOM 4590 C CA . ILE B 1 201 ? -13.852 -4.707 -1.793 1 97.12 201 ILE B CA 1
ATOM 4591 C C . ILE B 1 201 ? -15.125 -4.203 -1.121 1 97.12 201 ILE B C 1
ATOM 4593 O O . ILE B 1 201 ? -15.695 -3.189 -1.535 1 97.12 201 ILE B O 1
ATOM 4597 N N . SER B 1 202 ? -15.602 -4.891 -0.117 1 97.12 202 SER B N 1
ATOM 4598 C CA . SER B 1 202 ? -16.828 -4.535 0.575 1 97.12 202 SER B CA 1
ATOM 4599 C C . SER B 1 202 ? -16.656 -3.271 1.408 1 97.12 202 SER B C 1
ATOM 4601 O O . SER B 1 202 ? -15.531 -2.822 1.635 1 97.12 202 SER B O 1
ATOM 4603 N N . ARG B 1 203 ? -17.734 -2.689 1.83 1 96.44 203 ARG B N 1
ATOM 4604 C CA . ARG B 1 203 ? -17.719 -1.507 2.686 1 96.44 203 ARG B CA 1
ATOM 4605 C C . ARG B 1 203 ? -17.078 -1.814 4.035 1 96.44 203 ARG B C 1
ATOM 4607 O O . ARG B 1 203 ? -17.188 -2.934 4.539 1 96.44 203 ARG B O 1
ATOM 4614 N N . SER B 1 204 ? -16.375 -0.853 4.527 1 94.5 204 SER B N 1
ATOM 4615 C CA . SER B 1 204 ? -15.672 -1.039 5.797 1 94.5 204 SER B CA 1
ATOM 4616 C C . SER B 1 204 ? -16.531 -0.573 6.973 1 94.5 204 SER B C 1
ATOM 4618 O O . SER B 1 204 ? -17.656 -0.125 6.781 1 94.5 204 SER B O 1
ATOM 4620 N N . ARG B 1 205 ? -15.953 -0.656 8.188 1 95.19 205 ARG B N 1
ATOM 4621 C CA . ARG B 1 205 ? -16.609 -0.285 9.43 1 95.19 205 ARG B CA 1
ATOM 4622 C C . ARG B 1 205 ? -16.906 1.212 9.477 1 95.19 205 ARG B C 1
ATOM 4624 O O . ARG B 1 205 ? -17.797 1.656 10.195 1 95.19 205 ARG B O 1
ATOM 4631 N N . GLN B 1 206 ? -16.25 2 8.656 1 97.12 206 GLN B N 1
ATOM 4632 C CA . GLN B 1 206 ? -16.484 3.439 8.609 1 97.12 206 GLN B CA 1
ATOM 4633 C C . GLN B 1 206 ? -17.547 3.787 7.578 1 97.12 206 GLN B C 1
ATOM 4635 O O . GLN B 1 206 ? -17.922 4.953 7.434 1 97.12 206 GLN B O 1
ATOM 4640 N N . GLY B 1 207 ? -18.031 2.791 6.863 1 96.31 207 GLY B N 1
ATOM 4641 C CA . GLY B 1 207 ? -18.797 3.098 5.664 1 96.31 207 GLY B CA 1
ATOM 4642 C C . GLY B 1 207 ? -17.922 3.484 4.484 1 96.31 207 GLY B C 1
ATOM 4643 O O . GLY B 1 207 ? -17.953 2.836 3.436 1 96.31 207 GLY B O 1
ATOM 4644 N N . ARG B 1 208 ? -17.156 4.473 4.672 1 96.19 208 ARG B N 1
ATOM 4645 C CA . ARG B 1 208 ? -16.062 4.879 3.791 1 96.19 208 ARG B CA 1
ATOM 4646 C C . ARG B 1 208 ? -14.977 5.617 4.566 1 96.19 208 ARG B C 1
ATOM 4648 O O . ARG B 1 208 ? -15.258 6.227 5.602 1 96.19 208 ARG B O 1
ATOM 4655 N N . PRO B 1 209 ? -13.734 5.598 4.086 1 98.62 209 PRO B N 1
ATOM 4656 C CA . PRO B 1 209 ? -12.648 6.336 4.742 1 98.62 209 PRO B CA 1
ATOM 4657 C C . PRO B 1 209 ? -12.914 7.836 4.816 1 98.62 209 PRO B C 1
ATOM 4659 O O . PRO B 1 209 ? -13.688 8.367 4.016 1 98.62 209 PRO B O 1
ATOM 4662 N N . VAL B 1 210 ? -12.359 8.484 5.801 1 98.81 210 VAL B N 1
ATOM 4663 C CA . VAL B 1 210 ? -12.531 9.922 6 1 98.81 210 VAL B CA 1
ATOM 4664 C C . VAL B 1 210 ? -11.781 10.688 4.914 1 98.81 210 VAL B C 1
ATOM 4666 O O . VAL B 1 210 ? -10.633 10.359 4.586 1 98.81 210 VAL B O 1
ATOM 4669 N N . VAL B 1 211 ? -12.391 11.719 4.332 1 98.81 211 VAL B N 1
ATOM 4670 C CA . VAL B 1 211 ? -11.797 12.461 3.227 1 98.81 211 VAL B CA 1
ATOM 4671 C C . VAL B 1 211 ? -11.281 13.812 3.727 1 98.81 211 VAL B C 1
ATOM 4673 O O . VAL B 1 211 ? -12.055 14.641 4.203 1 98.81 211 VAL B O 1
ATOM 4676 N N . PHE B 1 212 ? -10.016 13.984 3.621 1 98.75 212 PHE B N 1
ATOM 4677 C CA . PHE B 1 212 ? -9.305 15.227 3.916 1 98.75 212 PHE B CA 1
ATOM 4678 C C . PHE B 1 212 ? -8.992 15.984 2.637 1 98.75 212 PHE B C 1
ATOM 4680 O O . PHE B 1 212 ? -8.859 15.391 1.565 1 98.75 212 PHE B O 1
ATOM 4687 N N . GLN B 1 213 ? -8.922 17.281 2.73 1 98.06 213 GLN B N 1
ATOM 4688 C CA . GLN B 1 213 ? -8.5 18.125 1.613 1 98.06 213 GLN B CA 1
ATOM 4689 C C . GLN B 1 213 ? -7.715 19.344 2.104 1 98.06 213 GLN B C 1
ATOM 4691 O O . GLN B 1 213 ? -7.727 19.656 3.295 1 98.06 213 GLN B O 1
ATOM 4696 N N . ALA B 1 214 ? -7.02 19.938 1.211 1 96.06 214 ALA B N 1
ATOM 4697 C CA . ALA B 1 214 ? -6.254 21.156 1.481 1 96.06 214 ALA B CA 1
ATOM 4698 C C . ALA B 1 214 ? -6.32 22.109 0.3 1 96.06 214 ALA B C 1
ATOM 4700 O O . ALA B 1 214 ? -6.277 21.688 -0.858 1 96.06 214 ALA B O 1
ATOM 4701 N N . GLY B 1 215 ? -6.469 23.359 0.55 1 92.69 215 GLY B N 1
ATOM 4702 C CA . GLY B 1 215 ? -6.523 24.422 -0.441 1 92.69 215 GLY B CA 1
ATOM 4703 C C . GLY B 1 215 ? -7.125 25.703 0.095 1 92.69 215 GLY B C 1
ATOM 4704 O O . GLY B 1 215 ? -7.594 25.75 1.233 1 92.69 215 GLY B O 1
ATOM 4705 N N . THR B 1 216 ? -7.07 26.781 -0.698 1 92.31 216 THR B N 1
ATOM 4706 C CA . THR B 1 216 ? -7.566 28.062 -0.217 1 92.31 216 THR B CA 1
ATOM 4707 C C . THR B 1 216 ? -8.383 28.766 -1.295 1 92.31 216 THR B C 1
ATOM 4709 O O . THR B 1 216 ? -9.07 29.75 -1.016 1 92.31 216 THR B O 1
ATOM 4712 N N . SER B 1 217 ? -8.359 28.312 -2.539 1 92.38 217 SER B N 1
ATOM 4713 C CA . SER B 1 217 ? -9 29.016 -3.646 1 92.38 217 SER B CA 1
ATOM 4714 C C . SER B 1 217 ? -10.516 28.828 -3.615 1 92.38 217 SER B C 1
ATOM 4716 O O . SER B 1 217 ? -11.023 27.891 -2.998 1 92.38 217 SER B O 1
ATOM 4718 N N . PRO B 1 218 ? -11.211 29.781 -4.254 1 93.44 218 PRO B N 1
ATOM 4719 C CA . PRO B 1 218 ? -12.656 29.594 -4.352 1 93.44 218 PRO B CA 1
ATOM 4720 C C . PRO B 1 218 ? -13.039 28.266 -5.012 1 93.44 218 PRO B C 1
ATOM 4722 O O . PRO B 1 218 ? -13.984 27.609 -4.574 1 93.44 218 PRO B O 1
ATOM 4725 N N . ALA B 1 219 ? -12.328 27.922 -6.059 1 93.44 219 ALA B N 1
ATOM 4726 C CA . ALA B 1 219 ? -12.586 26.656 -6.727 1 93.44 219 ALA B CA 1
ATOM 4727 C C . ALA B 1 219 ? -12.383 25.484 -5.773 1 93.44 219 ALA B C 1
ATOM 4729 O O . ALA B 1 219 ? -13.156 24.516 -5.785 1 93.44 219 ALA B O 1
ATOM 4730 N N . PHE B 1 220 ? -11.336 25.625 -4.984 1 95.06 220 PHE B N 1
ATOM 4731 C CA . PHE B 1 220 ? -11.109 24.625 -3.947 1 95.06 220 PHE B CA 1
ATOM 4732 C C . PHE B 1 220 ? -12.312 24.547 -3.012 1 95.06 220 PHE B C 1
ATOM 4734 O O . PHE B 1 220 ? -12.812 23.453 -2.736 1 95.06 220 PHE B O 1
ATOM 4741 N N . MET B 1 221 ? -12.781 25.641 -2.543 1 96.31 221 MET B N 1
ATOM 4742 C CA . MET B 1 221 ? -13.836 25.672 -1.541 1 96.31 221 MET B CA 1
ATOM 4743 C C . MET B 1 221 ? -15.117 25.047 -2.08 1 96.31 221 MET B C 1
ATOM 4745 O O . MET B 1 221 ? -15.852 24.391 -1.334 1 96.31 221 MET B O 1
ATOM 4749 N N . ASP B 1 222 ? -15.359 25.219 -3.316 1 96.12 222 ASP B N 1
ATOM 4750 C CA . ASP B 1 222 ? -16.547 24.656 -3.926 1 96.12 222 ASP B CA 1
ATOM 4751 C C . ASP B 1 222 ? -16.5 23.125 -3.891 1 96.12 222 ASP B C 1
ATOM 4753 O O . ASP B 1 222 ? -17.484 22.469 -3.539 1 96.12 222 ASP B O 1
ATOM 4757 N N . VAL B 1 223 ? -15.359 22.562 -4.254 1 97.06 223 VAL B N 1
ATOM 4758 C CA . VAL B 1 223 ? -15.188 21.125 -4.25 1 97.06 223 VAL B CA 1
ATOM 4759 C C . VAL B 1 223 ? -15.203 20.594 -2.814 1 97.06 223 VAL B C 1
ATOM 4761 O O . VAL B 1 223 ? -15.844 19.594 -2.518 1 97.06 223 VAL B O 1
ATOM 4764 N N . ALA B 1 224 ? -14.469 21.281 -1.951 1 97.31 224 ALA B N 1
ATOM 4765 C CA . ALA B 1 224 ? -14.359 20.891 -0.55 1 97.31 224 ALA B CA 1
ATOM 4766 C C . ALA B 1 224 ? -15.727 20.891 0.129 1 97.31 224 ALA B C 1
ATOM 4768 O O . ALA B 1 224 ? -16.031 20.016 0.937 1 97.31 224 ALA B O 1
ATOM 4769 N N . ALA B 1 225 ? -16.531 21.859 -0.17 1 97.31 225 ALA B N 1
ATOM 4770 C CA . ALA B 1 225 ? -17.844 22 0.444 1 97.31 225 ALA B CA 1
ATOM 4771 C C . ALA B 1 225 ? -18.703 20.766 0.174 1 97.31 225 ALA B C 1
ATOM 4773 O O . ALA B 1 225 ? -19.531 20.375 1.005 1 97.31 225 ALA B O 1
ATOM 4774 N N . GLN B 1 226 ? -18.453 20.172 -0.936 1 96.5 226 GLN B N 1
ATOM 4775 C CA . GLN B 1 226 ? -19.25 19.031 -1.342 1 96.5 226 GLN B CA 1
ATOM 4776 C C . GLN B 1 226 ? -18.688 17.719 -0.788 1 96.5 226 GLN B C 1
ATOM 4778 O O . GLN B 1 226 ? -19.438 16.781 -0.504 1 96.5 226 GLN B O 1
ATOM 4783 N N . HIS B 1 227 ? -17.359 17.656 -0.643 1 97.31 227 HIS B N 1
ATOM 4784 C CA . HIS B 1 227 ? -16.781 16.344 -0.505 1 97.31 227 HIS B CA 1
ATOM 4785 C C . HIS B 1 227 ? -15.922 16.234 0.757 1 97.31 227 HIS B C 1
ATOM 4787 O O . HIS B 1 227 ? -15.672 15.141 1.258 1 97.31 227 HIS B O 1
ATOM 4793 N N . ALA B 1 228 ? -15.406 17.297 1.285 1 98 228 ALA B N 1
ATOM 4794 C CA . ALA B 1 228 ? -14.414 17.234 2.357 1 98 228 ALA B CA 1
ATOM 4795 C C . ALA B 1 228 ? -15.078 16.984 3.707 1 98 228 ALA B C 1
ATOM 4797 O O . ALA B 1 228 ? -16.188 17.484 3.963 1 98 228 ALA B O 1
ATOM 4798 N N . GLU B 1 229 ? -14.445 16.234 4.527 1 98.25 229 GLU B N 1
ATOM 4799 C CA . GLU B 1 229 ? -14.859 16.062 5.914 1 98.25 229 GLU B CA 1
ATOM 4800 C C . GLU B 1 229 ? -13.875 16.703 6.879 1 98.25 229 GLU B C 1
ATOM 4802 O O . GLU B 1 229 ? -14.227 17.047 8.008 1 98.25 229 GLU B O 1
ATOM 4807 N N . VAL B 1 230 ? -12.617 16.797 6.484 1 98.62 230 VAL B N 1
ATOM 4808 C CA . VAL B 1 230 ? -11.586 17.516 7.227 1 98.62 230 VAL B CA 1
ATOM 4809 C C . VAL B 1 230 ? -10.805 18.422 6.285 1 98.62 230 VAL B C 1
ATOM 4811 O O . VAL B 1 230 ? -10.469 18.031 5.164 1 98.62 230 VAL B O 1
ATOM 4814 N N . ILE B 1 231 ? -10.547 19.625 6.707 1 98.19 231 ILE B N 1
ATOM 4815 C CA . ILE B 1 231 ? -9.797 20.594 5.906 1 98.19 231 ILE B CA 1
ATOM 4816 C C . ILE B 1 231 ? -8.477 20.922 6.602 1 98.19 231 ILE B C 1
ATOM 4818 O O . ILE B 1 231 ? -8.469 21.328 7.762 1 98.19 231 ILE B O 1
ATOM 4822 N N . MET B 1 232 ? -7.355 20.609 5.906 1 96.62 232 MET B N 1
ATOM 4823 C CA . MET B 1 232 ? -6.105 21.203 6.371 1 96.62 232 MET B CA 1
ATOM 4824 C C . MET B 1 232 ? -6.133 22.719 6.203 1 96.62 232 MET B C 1
ATOM 4826 O O . MET B 1 232 ? -5.859 23.234 5.117 1 96.62 232 MET B O 1
ATOM 4830 N N . ALA B 1 233 ? -6.352 23.406 7.254 1 91.75 233 ALA B N 1
ATOM 4831 C CA . ALA B 1 233 ? -6.629 24.844 7.242 1 91.75 233 ALA B CA 1
ATOM 4832 C C . ALA B 1 233 ? -5.352 25.641 7.031 1 91.75 233 ALA B C 1
ATOM 4834 O O . ALA B 1 233 ? -4.32 25.359 7.641 1 91.75 233 ALA B O 1
ATOM 4835 N N . PRO B 1 234 ? -5.559 26.609 6.141 1 85.75 234 PRO B N 1
ATOM 4836 C CA . PRO B 1 234 ? -4.367 27.391 5.797 1 85.75 234 PRO B CA 1
ATOM 4837 C C . PRO B 1 234 ? -4.062 28.469 6.82 1 85.75 234 PRO B C 1
ATOM 4839 O O . PRO B 1 234 ? -4.98 29.094 7.371 1 85.75 234 PRO B O 1
ATOM 4842 N N . GLY B 1 235 ? -2.822 28.641 7.113 1 72.88 235 GLY B N 1
ATOM 4843 C CA . GLY B 1 235 ? -2.389 29.891 7.711 1 72.88 235 GLY B CA 1
ATOM 4844 C C . GLY B 1 235 ? -2.25 29.812 9.219 1 72.88 235 GLY B C 1
ATOM 4845 O O . GLY B 1 235 ? -2.604 28.812 9.836 1 72.88 235 GLY B O 1
ATOM 4846 N N . HIS B 1 236 ? -1.629 30.828 9.688 1 81.38 236 HIS B N 1
ATOM 4847 C CA . HIS B 1 236 ? -1.354 30.953 11.109 1 81.38 236 HIS B CA 1
ATOM 4848 C C . HIS B 1 236 ? -1.995 32.219 11.68 1 81.38 236 HIS B C 1
ATOM 4850 O O . HIS B 1 236 ? -1.724 32.594 12.82 1 81.38 236 HIS B O 1
ATOM 4856 N N . ASP B 1 237 ? -2.844 32.781 10.859 1 90.19 237 ASP B N 1
ATOM 4857 C CA . ASP B 1 237 ? -3.561 33.969 11.273 1 90.19 237 ASP B CA 1
ATOM 4858 C C . ASP B 1 237 ? -4.984 33.656 11.703 1 90.19 237 ASP B C 1
ATOM 4860 O O . ASP B 1 237 ? -5.793 33.188 10.898 1 90.19 237 ASP B O 1
ATOM 4864 N N . LEU B 1 238 ? -5.27 34.031 12.93 1 93.19 238 LEU B N 1
ATOM 4865 C CA . LEU B 1 238 ? -6.539 33.656 13.539 1 93.19 238 LEU B CA 1
ATOM 4866 C C . LEU B 1 238 ? -7.707 34.281 12.797 1 93.19 238 LEU B C 1
ATOM 4868 O O . LEU B 1 238 ? -8.703 33.625 12.508 1 93.19 238 LEU B O 1
ATOM 4872 N N . GLU B 1 239 ? -7.594 35.594 12.469 1 94.94 239 GLU B N 1
ATOM 4873 C CA . GLU B 1 239 ? -8.688 36.281 11.812 1 94.94 239 GLU B CA 1
ATOM 4874 C C . GLU B 1 239 ? -8.922 35.75 10.398 1 94.94 239 GLU B C 1
ATOM 4876 O O . GLU B 1 239 ? -10.07 35.625 9.969 1 94.94 239 GLU B O 1
ATOM 4881 N N . TYR B 1 240 ? -7.848 35.5 9.75 1 94.62 240 TYR B N 1
ATOM 4882 C CA . TYR B 1 240 ? -7.969 34.906 8.43 1 94.62 240 TYR B CA 1
ATOM 4883 C C . TYR B 1 240 ? -8.672 33.562 8.516 1 94.62 240 TYR B C 1
ATOM 4885 O O . TYR B 1 240 ? -9.57 33.25 7.73 1 94.62 240 TYR B O 1
ATOM 4893 N N . LEU B 1 241 ? -8.273 32.75 9.461 1 95.88 241 LEU B N 1
ATOM 4894 C CA . LEU B 1 241 ? -8.836 31.422 9.594 1 95.88 241 LEU B CA 1
ATOM 4895 C C . LEU B 1 241 ? -10.312 31.484 9.984 1 95.88 241 LEU B C 1
ATOM 4897 O O . LEU B 1 241 ? -11.102 30.641 9.562 1 95.88 241 LEU B O 1
ATOM 4901 N N . LYS B 1 242 ? -10.664 32.5 10.805 1 96.12 242 LYS B N 1
ATOM 4902 C CA . LYS B 1 242 ? -12.07 32.688 11.148 1 96.12 242 LYS B CA 1
ATOM 4903 C C . LYS B 1 242 ? -12.914 32.969 9.906 1 96.12 242 LYS B C 1
ATOM 4905 O O . LYS B 1 242 ? -13.953 32.344 9.703 1 96.12 242 LYS B O 1
ATOM 4910 N N . ALA B 1 243 ? -12.422 33.875 9.117 1 96.31 243 ALA B N 1
ATOM 4911 C CA . ALA B 1 243 ? -13.141 34.219 7.895 1 96.31 243 ALA B CA 1
ATOM 4912 C C . ALA B 1 243 ? -13.211 33.031 6.934 1 96.31 243 ALA B C 1
ATOM 4914 O O . ALA B 1 243 ? -14.258 32.781 6.332 1 96.31 243 ALA B O 1
ATOM 4915 N N . PHE B 1 244 ? -12.117 32.406 6.758 1 96.31 244 PHE B N 1
ATOM 4916 C CA . PHE B 1 244 ? -12.031 31.234 5.898 1 96.31 244 PHE B CA 1
ATOM 4917 C C . PHE B 1 244 ? -13.016 30.156 6.348 1 96.31 244 PHE B C 1
ATOM 4919 O O . PHE B 1 244 ? -13.75 29.609 5.531 1 96.31 244 PHE B O 1
ATOM 4926 N N . THR B 1 245 ? -13.023 29.859 7.66 1 96.12 245 THR B N 1
ATOM 4927 C CA . THR B 1 245 ? -13.891 28.844 8.242 1 96.12 245 THR B CA 1
ATOM 4928 C C . THR B 1 245 ? -15.359 29.219 8.047 1 96.12 245 THR B C 1
ATOM 4930 O O . THR B 1 245 ? -16.172 28.375 7.66 1 96.12 245 THR B O 1
ATOM 4933 N N . GLU B 1 246 ? -15.664 30.422 8.312 1 96.06 246 GLU B N 1
ATOM 4934 C CA . GLU B 1 246 ? -17.031 30.891 8.156 1 96.06 246 GLU B CA 1
ATOM 4935 C C . GLU B 1 246 ? -17.516 30.75 6.719 1 96.06 246 GLU B C 1
ATOM 4937 O O . GLU B 1 246 ? -18.625 30.266 6.477 1 96.06 246 GLU B O 1
ATOM 4942 N N . GLU B 1 247 ? -16.688 31.156 5.789 1 96.44 247 GLU B N 1
ATOM 4943 C CA . GLU B 1 247 ? -17.062 31.062 4.379 1 96.44 247 GLU B CA 1
ATOM 4944 C C . GLU B 1 247 ? -17.234 29.609 3.953 1 96.44 247 GLU B C 1
ATOM 4946 O O . GLU B 1 247 ? -18.203 29.281 3.25 1 96.44 247 GLU B O 1
ATOM 4951 N N . LEU B 1 248 ? -16.328 28.766 4.316 1 96.75 248 LEU B N 1
ATOM 4952 C CA . LEU B 1 248 ? -16.391 27.359 3.945 1 96.75 248 LEU B CA 1
ATOM 4953 C C . LEU B 1 248 ? -17.625 26.703 4.559 1 96.75 248 LEU B C 1
ATOM 4955 O O . LEU B 1 248 ? -18.328 25.938 3.889 1 96.75 248 LEU B O 1
ATOM 4959 N N . LYS B 1 249 ? -17.922 26.984 5.828 1 96.12 249 LYS B N 1
ATOM 4960 C CA . LYS B 1 249 ? -19.094 26.406 6.488 1 96.12 249 LYS B CA 1
ATOM 4961 C C . LYS B 1 249 ? -20.375 26.891 5.836 1 96.12 249 LYS B C 1
ATOM 4963 O O . LYS B 1 249 ? -21.359 26.141 5.75 1 96.12 249 LYS B O 1
ATOM 4968 N N . ARG B 1 250 ? -20.391 28.125 5.426 1 97.12 250 ARG B N 1
ATOM 4969 C CA . ARG B 1 250 ? -21.531 28.625 4.676 1 97.12 250 ARG B CA 1
ATOM 4970 C C . ARG B 1 250 ? -21.75 27.844 3.389 1 97.12 250 ARG B C 1
ATOM 4972 O O . ARG B 1 250 ? -22.875 27.453 3.059 1 97.12 250 ARG B O 1
ATOM 4979 N N . LYS B 1 251 ? -20.672 27.609 2.676 1 97.06 251 LYS B N 1
ATOM 4980 C CA . LYS B 1 251 ? -20.75 26.859 1.43 1 97.06 251 LYS B CA 1
ATOM 4981 C C . LYS B 1 251 ? -21.203 25.422 1.687 1 97.06 251 LYS B C 1
ATOM 4983 O O . LYS B 1 251 ? -21.953 24.859 0.897 1 97.06 251 LYS B O 1
ATOM 4988 N N . VAL B 1 252 ? -20.703 24.859 2.725 1 97.31 252 VAL B N 1
ATOM 4989 C CA . VAL B 1 252 ? -21.094 23.5 3.115 1 97.31 252 VAL B CA 1
ATOM 4990 C C . VAL B 1 252 ? -22.609 23.469 3.357 1 97.31 252 VAL B C 1
ATOM 4992 O O . VAL B 1 252 ? -23.297 22.578 2.857 1 97.31 252 VAL B O 1
ATOM 4995 N N . GLN B 1 253 ? -23.109 24.406 4.09 1 97.12 253 GLN B N 1
ATOM 4996 C CA . GLN B 1 253 ? -24.531 24.516 4.355 1 97.12 253 GLN B CA 1
ATOM 4997 C C . GLN B 1 253 ? -25.328 24.672 3.059 1 97.12 253 GLN B C 1
ATOM 4999 O O . GLN B 1 253 ? -26.391 24.078 2.9 1 97.12 253 GLN B O 1
ATOM 5004 N N . ASN B 1 254 ? -24.828 25.453 2.193 1 96.69 254 ASN B N 1
ATOM 5005 C CA . ASN B 1 254 ? -25.484 25.688 0.913 1 96.69 254 ASN B CA 1
ATOM 5006 C C . ASN B 1 254 ? -25.578 24.406 0.084 1 96.69 254 ASN B C 1
ATOM 5008 O O . ASN B 1 254 ? -26.438 24.281 -0.797 1 96.69 254 ASN B O 1
ATOM 5012 N N . GLN B 1 255 ? -24.719 23.484 0.378 1 94.56 255 GLN B N 1
ATOM 5013 C CA . GLN B 1 255 ? -24.719 22.203 -0.335 1 94.56 255 GLN B CA 1
ATOM 5014 C C . GLN B 1 255 ? -25.609 21.188 0.371 1 94.56 255 GLN B C 1
ATOM 5016 O O . GLN B 1 255 ? -25.641 20.016 -0.023 1 94.56 255 GLN B O 1
ATOM 5021 N N . GLY B 1 256 ? -26.234 21.547 1.463 1 94.56 256 GLY B N 1
ATOM 5022 C CA . GLY B 1 256 ? -27.172 20.688 2.17 1 94.56 256 GLY B CA 1
ATOM 5023 C C . GLY B 1 256 ? -26.5 19.828 3.225 1 94.56 256 GLY B C 1
ATOM 5024 O O . GLY B 1 256 ? -27.109 18.891 3.746 1 94.56 256 GLY B O 1
ATOM 5025 N N . ARG B 1 257 ? -25.25 20.078 3.518 1 94.94 257 ARG B N 1
ATOM 5026 C CA . ARG B 1 257 ? -24.516 19.359 4.551 1 94.94 257 ARG B CA 1
ATOM 5027 C C . ARG B 1 257 ? -24.469 20.156 5.852 1 94.94 257 ARG B C 1
ATOM 5029 O O . ARG B 1 257 ? -24.625 21.375 5.844 1 94.94 257 ARG B O 1
ATOM 5036 N N . SER B 1 258 ? -24.344 19.422 6.941 1 94.75 258 SER B N 1
ATOM 5037 C CA . SER B 1 258 ? -24.188 20.109 8.227 1 94.75 258 SER B CA 1
ATOM 5038 C C . SER B 1 258 ? -22.797 20.734 8.359 1 94.75 258 SER B C 1
ATOM 5040 O O . SER B 1 258 ? -21.797 20.094 8.07 1 94.75 258 SER B O 1
ATOM 5042 N N . PRO B 1 259 ? -22.75 21.938 8.727 1 92.5 259 PRO B N 1
ATOM 5043 C CA . PRO B 1 259 ? -21.438 22.547 8.961 1 92.5 259 PRO B CA 1
ATOM 5044 C C . PRO B 1 259 ? -20.625 21.812 10.031 1 92.5 259 PRO B C 1
ATOM 5046 O O . PRO B 1 259 ? -19.406 21.938 10.078 1 92.5 259 PRO B O 1
ATOM 5049 N N . HIS B 1 260 ? -21.328 21.062 10.867 1 90.94 260 HIS B N 1
ATOM 5050 C CA . HIS B 1 260 ? -20.656 20.312 11.93 1 90.94 260 HIS B CA 1
ATOM 5051 C C . HIS B 1 260 ? -19.969 19.062 11.375 1 90.94 260 HIS B C 1
ATOM 5053 O O . HIS B 1 260 ? -19.172 18.438 12.062 1 90.94 260 HIS B O 1
ATOM 5059 N N . ASP B 1 261 ? -20.219 18.766 10.117 1 92.25 261 ASP B N 1
ATOM 5060 C CA . ASP B 1 261 ? -19.625 17.594 9.484 1 92.25 261 ASP B CA 1
ATOM 5061 C C . ASP B 1 261 ? -18.344 17.953 8.734 1 92.25 261 ASP B C 1
ATOM 5063 O O . ASP B 1 261 ? -17.875 17.188 7.898 1 92.25 261 ASP B O 1
ATOM 5067 N N . LEU B 1 262 ? -17.875 19.125 8.992 1 96.5 262 LEU B N 1
ATOM 5068 C CA . LEU B 1 262 ? -16.609 19.625 8.461 1 96.5 262 LEU B CA 1
ATOM 5069 C C . LEU B 1 262 ? -15.688 20.062 9.594 1 96.5 262 LEU B C 1
ATOM 5071 O O . LEU B 1 262 ? -16.031 20.953 10.375 1 96.5 262 LEU B O 1
ATOM 5075 N N . LEU B 1 263 ? -14.57 19.406 9.648 1 97.88 263 LEU B N 1
ATOM 5076 C CA . LEU B 1 263 ? -13.594 19.719 10.688 1 97.88 263 LEU B CA 1
ATOM 5077 C C . LEU B 1 263 ? -12.438 20.531 10.133 1 97.88 263 LEU B C 1
ATOM 5079 O O . LEU B 1 263 ? -11.961 20.266 9.023 1 97.88 263 LEU B O 1
ATOM 5083 N N . MET B 1 264 ? -12.055 21.562 10.883 1 97.62 264 MET B N 1
ATOM 5084 C CA . MET B 1 26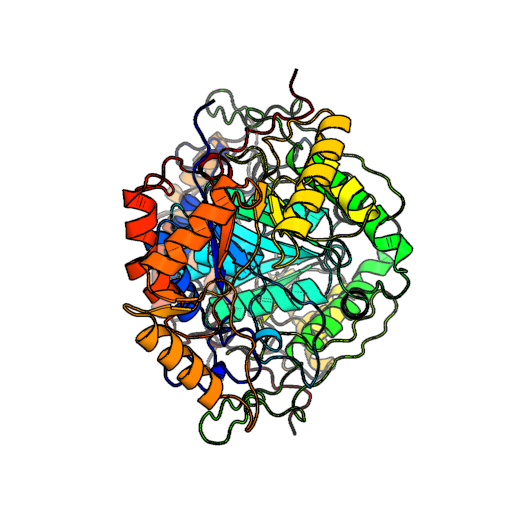4 ? -10.906 22.391 10.531 1 97.62 264 MET B CA 1
ATOM 5085 C C . MET B 1 264 ? -9.641 21.906 11.227 1 97.62 264 MET B C 1
ATOM 5087 O O . MET B 1 264 ? -9.625 21.719 12.438 1 97.62 264 MET B O 1
ATOM 5091 N N . MET B 1 265 ? -8.547 21.688 10.422 1 98.25 265 MET B N 1
ATOM 5092 C CA . MET B 1 265 ? -7.301 21.109 10.93 1 98.25 265 MET B CA 1
ATOM 5093 C C . MET B 1 265 ? -6.105 21.984 10.562 1 98.25 265 MET B C 1
ATOM 5095 O O . MET B 1 265 ? -5.383 21.688 9.609 1 98.25 265 MET B O 1
ATOM 5099 N N . PRO B 1 266 ? -5.871 23.078 11.305 1 96.69 266 PRO B N 1
ATOM 5100 C CA . PRO B 1 266 ? -4.625 23.812 11.086 1 96.69 266 PRO B CA 1
ATOM 5101 C C . PRO B 1 266 ? -3.395 23.062 11.578 1 96.69 266 PRO B C 1
ATOM 5103 O O . PRO B 1 266 ? -3.496 22.234 12.484 1 96.69 266 PRO B O 1
ATOM 5106 N N . SER B 1 267 ? -2.283 23.297 10.922 1 95.06 267 SER B N 1
ATOM 5107 C CA . SER B 1 267 ? -1.017 22.672 11.289 1 95.06 267 SER B CA 1
ATOM 5108 C C . SER B 1 267 ? -0.091 23.656 11.984 1 95.06 267 SER B C 1
ATOM 5110 O O . SER B 1 267 ? 0.009 24.812 11.578 1 95.06 267 SER B O 1
ATOM 5112 N N . HIS B 1 268 ? 0.525 23.25 13.055 1 93.06 268 HIS B N 1
ATOM 5113 C CA . HIS B 1 268 ? 1.503 24.047 13.789 1 93.06 268 HIS B CA 1
ATOM 5114 C C . HIS B 1 268 ? 2.727 23.203 14.148 1 93.06 268 HIS B C 1
ATOM 5116 O O . HIS B 1 268 ? 2.686 21.969 14.086 1 93.06 268 HIS B O 1
ATOM 5122 N N . ASN B 1 269 ? 3.811 23.828 14.43 1 91.69 269 ASN B N 1
ATOM 5123 C CA . ASN B 1 269 ? 5.055 23.234 14.906 1 91.69 269 ASN B CA 1
ATOM 5124 C C . ASN B 1 269 ? 5.41 23.719 16.312 1 91.69 269 ASN B C 1
ATOM 5126 O O . ASN B 1 269 ? 6.32 24.531 16.469 1 91.69 269 ASN B O 1
ATOM 5130 N N . PRO B 1 270 ? 4.832 23.156 17.281 1 93.81 270 PRO B N 1
ATOM 5131 C CA . PRO B 1 270 ? 5.055 23.672 18.641 1 93.81 270 PRO B CA 1
ATOM 5132 C C . PRO B 1 270 ? 6.473 23.391 19.141 1 93.81 270 PRO B C 1
ATOM 5134 O O . PRO B 1 270 ? 7.047 22.344 18.844 1 93.81 270 PRO B O 1
ATOM 5137 N N . ILE B 1 271 ? 7.039 24.328 19.828 1 95 271 ILE B N 1
ATOM 5138 C CA . ILE B 1 271 ? 8.242 24.188 20.625 1 95 271 ILE B CA 1
ATOM 5139 C C . ILE B 1 271 ? 7.91 24.422 22.109 1 95 271 ILE B C 1
ATOM 5141 O O . ILE B 1 271 ? 7.66 25.562 22.516 1 95 271 ILE B O 1
ATOM 5145 N N . VAL B 1 272 ? 7.957 23.328 22.875 1 96.38 272 VAL B N 1
ATOM 5146 C CA . VAL B 1 272 ? 7.418 23.359 24.234 1 96.38 272 VAL B CA 1
ATOM 5147 C C . VAL B 1 272 ? 8.539 23.078 25.234 1 96.38 272 VAL B C 1
ATOM 5149 O O . VAL B 1 272 ? 9.367 22.203 25.016 1 96.38 272 VAL B O 1
ATOM 5152 N N . GLY B 1 273 ? 8.625 23.938 26.234 1 96.06 273 GLY B N 1
ATOM 5153 C CA . GLY B 1 273 ? 9.484 23.703 27.375 1 96.06 273 GLY B CA 1
ATOM 5154 C C . GLY B 1 273 ? 8.742 23.734 28.703 1 96.06 273 GLY B C 1
ATOM 5155 O O . GLY B 1 273 ? 7.559 24.078 28.75 1 96.06 273 GLY B O 1
ATOM 5156 N N . GLU B 1 274 ? 9.438 23.281 29.719 1 96.56 274 GLU B N 1
ATOM 5157 C CA . GLU B 1 274 ? 8.883 23.469 31.062 1 96.56 274 GLU B CA 1
ATOM 5158 C C . GLU B 1 274 ? 8.695 24.953 31.375 1 96.56 274 GLU B C 1
ATOM 5160 O O . GLU B 1 274 ? 7.75 25.328 32.062 1 96.56 274 GLU B O 1
ATOM 5165 N N . THR B 1 275 ? 9.648 25.734 30.875 1 97.38 275 THR B N 1
ATOM 5166 C CA . THR B 1 275 ? 9.586 27.188 31 1 97.38 275 THR B CA 1
ATOM 5167 C C . THR B 1 275 ? 9.734 27.844 29.641 1 97.38 275 THR B C 1
ATOM 5169 O O . THR B 1 275 ? 10.102 27.203 28.656 1 97.38 275 THR B O 1
ATOM 5172 N N . GLU B 1 276 ? 9.414 29.156 29.672 1 97.25 276 GLU B N 1
ATOM 5173 C CA . GLU B 1 276 ? 9.641 29.938 28.453 1 97.25 276 GLU B CA 1
ATOM 5174 C C . GLU B 1 276 ? 11.102 29.875 28.016 1 97.25 276 GLU B C 1
ATOM 5176 O O . GLU B 1 276 ? 11.398 29.797 26.828 1 97.25 276 GLU B O 1
ATOM 5181 N N . LYS B 1 277 ? 11.961 29.938 28.984 1 97.31 277 LYS B N 1
ATOM 5182 C CA . LYS B 1 277 ? 13.398 29.891 28.719 1 97.31 277 LYS B CA 1
ATOM 5183 C C . LYS B 1 277 ? 13.805 28.578 28.078 1 97.31 277 LYS B C 1
ATOM 5185 O O . LYS B 1 277 ? 14.617 28.547 27.156 1 97.31 277 LYS B O 1
ATOM 5190 N N . ASP B 1 278 ? 13.266 27.5 28.594 1 96.06 278 ASP B N 1
ATOM 5191 C CA . ASP B 1 278 ? 13.562 26.172 28.031 1 96.06 278 ASP B CA 1
ATOM 5192 C C . ASP B 1 278 ? 13.164 26.094 26.562 1 96.06 278 ASP B C 1
ATOM 5194 O O . ASP B 1 278 ? 13.891 25.531 25.75 1 96.06 278 ASP B O 1
ATOM 5198 N N . ALA B 1 279 ? 12.008 26.609 26.234 1 95.69 279 ALA B N 1
ATOM 5199 C CA . ALA B 1 279 ? 11.531 26.609 24.859 1 95.69 279 ALA B CA 1
ATOM 5200 C C . ALA B 1 279 ? 12.461 27.406 23.953 1 95.69 279 ALA B C 1
ATOM 5202 O O . ALA B 1 279 ? 12.75 27 22.828 1 95.69 279 ALA B O 1
ATOM 5203 N N . LEU B 1 280 ? 12.867 28.562 24.453 1 94.69 280 LEU B N 1
ATOM 5204 C CA . LEU B 1 280 ? 13.781 29.406 23.703 1 94.69 280 LEU B CA 1
ATOM 5205 C C . LEU B 1 280 ? 15.109 28.703 23.453 1 94.69 280 LEU B C 1
ATOM 5207 O O . LEU B 1 280 ? 15.711 28.844 22.391 1 94.69 280 LEU B O 1
ATOM 5211 N N . GLU B 1 281 ? 15.578 28 24.453 1 93.56 281 GLU B N 1
ATOM 5212 C CA . GLU B 1 281 ? 16.828 27.25 24.312 1 93.56 281 GLU B CA 1
ATOM 5213 C C . GLU B 1 281 ? 16.688 26.156 23.25 1 93.56 281 GLU B C 1
ATOM 5215 O O . GLU B 1 281 ? 17.625 25.906 22.5 1 93.56 281 GLU B O 1
ATOM 5220 N N . LYS B 1 282 ? 15.586 25.547 23.234 1 91.06 282 LYS B N 1
ATOM 5221 C CA . LYS B 1 282 ? 15.336 24.531 22.219 1 91.06 282 LYS B CA 1
ATOM 5222 C C . LYS B 1 282 ? 15.344 25.141 20.812 1 91.06 282 LYS B C 1
ATOM 5224 O O . LYS B 1 282 ? 15.883 24.547 19.875 1 91.06 282 LYS B O 1
ATOM 5229 N N . LEU B 1 283 ? 14.688 26.266 20.672 1 90.94 283 LEU B N 1
ATOM 5230 C CA . LEU B 1 283 ? 14.711 26.969 19.391 1 90.94 283 LEU B CA 1
ATOM 5231 C C . LEU B 1 283 ? 16.141 27.266 18.969 1 90.94 283 LEU B C 1
ATOM 5233 O O . LEU B 1 283 ? 16.5 27.078 17.812 1 90.94 283 LEU B O 1
ATOM 5237 N N . ARG B 1 284 ? 16.922 27.734 19.875 1 88.94 284 ARG B N 1
ATOM 5238 C CA . ARG B 1 284 ? 18.312 28.047 19.594 1 88.94 284 ARG B CA 1
ATOM 5239 C C . ARG B 1 284 ? 19.078 26.797 19.156 1 88.94 284 ARG B C 1
ATOM 5241 O O . ARG B 1 284 ? 19.938 26.875 18.281 1 88.94 284 ARG B O 1
ATOM 5248 N N . GLU B 1 285 ? 18.781 25.766 19.828 1 86.31 285 GLU B N 1
ATOM 5249 C CA . GLU B 1 285 ? 19.438 24.516 19.469 1 86.31 285 GLU B CA 1
ATOM 5250 C C . GLU B 1 285 ? 19.078 24.109 18.047 1 86.31 285 GLU B C 1
ATOM 5252 O O . GLU B 1 285 ? 19.953 23.703 17.266 1 86.31 285 GLU B O 1
ATOM 5257 N N . ILE B 1 286 ? 17.844 24.141 17.703 1 85.31 286 ILE B N 1
ATOM 5258 C CA . ILE B 1 286 ? 17.391 23.812 16.359 1 85.31 286 ILE B CA 1
ATOM 5259 C C . ILE B 1 286 ? 18.109 24.703 15.344 1 85.31 286 ILE B C 1
ATOM 5261 O O . ILE B 1 286 ? 18.609 24.219 14.328 1 85.31 286 ILE B O 1
ATOM 5265 N N . GLU B 1 287 ? 18.219 25.953 15.672 1 86.06 287 GLU B N 1
ATOM 5266 C CA . GLU B 1 287 ? 18.844 26.922 14.789 1 86.06 287 GLU B CA 1
ATOM 5267 C C . GLU B 1 287 ? 20.344 26.641 14.633 1 86.06 287 GLU B C 1
ATOM 5269 O O . GLU B 1 287 ? 20.922 26.922 13.578 1 86.06 287 GLU B O 1
ATOM 5274 N N . SER B 1 288 ? 20.906 26.109 15.625 1 84.25 288 SER B N 1
ATOM 5275 C CA . SER B 1 288 ? 22.344 25.844 15.594 1 84.25 288 SER B CA 1
ATOM 5276 C C . SER B 1 288 ? 22.688 24.781 14.555 1 84.25 288 SER B C 1
ATOM 5278 O O . SER B 1 288 ? 23.828 24.688 14.109 1 84.25 288 SER B O 1
ATOM 5280 N N . TRP B 1 289 ? 21.734 24.016 14.148 1 81 289 TRP B N 1
ATOM 5281 C CA . TRP B 1 289 ? 21.953 22.984 13.148 1 81 289 TRP B CA 1
ATOM 5282 C C . TRP B 1 289 ? 21.609 23.484 11.75 1 81 289 TRP B C 1
ATOM 5284 O O . TRP B 1 289 ? 21.812 22.781 10.758 1 81 289 TRP B O 1
ATOM 5294 N N . MET B 1 290 ? 21.141 24.656 11.656 1 78.44 290 MET B N 1
ATOM 5295 C CA . MET B 1 290 ? 20.812 25.281 10.375 1 78.44 290 MET B CA 1
ATOM 5296 C C . MET B 1 290 ? 21.984 26.078 9.828 1 78.44 290 MET B C 1
ATOM 5298 O O . MET B 1 290 ? 22.984 26.266 10.523 1 78.44 290 MET B O 1
ATOM 5302 N N . PRO B 1 291 ? 21.906 26.344 8.461 1 74.25 291 PRO B N 1
ATOM 5303 C CA . PRO B 1 291 ? 23 27.141 7.918 1 74.25 291 PRO B CA 1
ATOM 5304 C C . PRO B 1 291 ? 23.234 28.422 8.719 1 74.25 291 PRO B C 1
ATOM 5306 O O . PRO B 1 291 ? 22.312 28.969 9.305 1 74.25 291 PRO B O 1
ATOM 5309 N N . GLN B 1 292 ? 24.516 28.75 8.688 1 74 292 GLN B N 1
ATOM 5310 C CA . GLN B 1 292 ? 24.906 29.922 9.445 1 74 292 GLN B CA 1
ATOM 5311 C C . GLN B 1 292 ? 24.047 31.125 9.07 1 74 292 GLN B C 1
ATOM 5313 O O . GLN B 1 292 ? 23.844 31.406 7.887 1 74 292 GLN B O 1
ATOM 5318 N N . GLY B 1 293 ? 23.531 31.734 10.039 1 72.81 293 GLY B N 1
ATOM 5319 C CA . GLY B 1 293 ? 22.75 32.938 9.812 1 72.81 293 GLY B CA 1
ATOM 5320 C C . GLY B 1 293 ? 21.281 32.688 9.609 1 72.81 293 GLY B C 1
ATOM 5321 O O . GLY B 1 293 ? 20.469 33.594 9.562 1 72.81 293 GLY B O 1
ATOM 5322 N N . TYR B 1 294 ? 21 31.359 9.555 1 76.75 294 TYR B N 1
ATOM 5323 C CA . TYR B 1 294 ? 19.578 31.062 9.344 1 76.75 294 TYR B CA 1
ATOM 5324 C C . TYR B 1 294 ? 18.797 31.234 10.633 1 76.75 294 TYR B C 1
ATOM 5326 O O . TYR B 1 294 ? 19.203 30.75 11.688 1 76.75 294 TYR B O 1
ATOM 5334 N N . ARG B 1 295 ? 17.859 32.094 10.586 1 78.5 295 ARG B N 1
ATOM 5335 C CA . ARG B 1 295 ? 16.922 32.25 11.703 1 78.5 295 ARG B CA 1
ATOM 5336 C C . ARG B 1 295 ? 15.547 31.719 11.352 1 78.5 295 ARG B C 1
ATOM 5338 O O . ARG B 1 295 ? 14.992 32.062 10.305 1 78.5 295 ARG B O 1
ATOM 5345 N N . MET B 1 296 ? 15.125 30.781 12.188 1 77.94 296 MET B N 1
ATOM 5346 C CA . MET B 1 296 ? 13.773 30.266 12 1 77.94 296 MET B CA 1
ATOM 5347 C C . MET B 1 296 ? 12.742 31.219 12.57 1 77.94 296 MET B C 1
ATOM 5349 O O . MET B 1 296 ? 12.945 31.797 13.633 1 77.94 296 MET B O 1
ATOM 5353 N N . PRO B 1 297 ? 11.711 31.422 11.75 1 78.62 297 PRO B N 1
ATOM 5354 C CA . PRO B 1 297 ? 10.625 32.156 12.391 1 78.62 297 PRO B CA 1
ATOM 5355 C C . PRO B 1 297 ? 10.078 31.469 13.633 1 78.62 297 PRO B C 1
ATOM 5357 O O . PRO B 1 297 ? 9.977 30.25 13.664 1 78.62 297 PRO B O 1
ATOM 5360 N N . LYS B 1 298 ? 9.844 32.344 14.625 1 83.62 298 LYS B N 1
ATOM 5361 C CA . LYS B 1 298 ? 9.273 31.766 15.844 1 83.62 298 LYS B CA 1
ATOM 5362 C C . LYS B 1 298 ? 7.914 31.125 15.562 1 83.62 298 LYS B C 1
ATOM 5364 O O . LYS B 1 298 ? 7.031 31.75 14.984 1 83.62 298 LYS B O 1
ATOM 5369 N N . PRO B 1 299 ? 7.785 29.891 16.031 1 87.06 299 PRO B N 1
ATOM 5370 C CA . PRO B 1 299 ? 6.492 29.234 15.828 1 87.06 299 PRO B CA 1
ATOM 5371 C C . PRO B 1 299 ? 5.363 29.906 16.609 1 87.06 299 PRO B C 1
ATOM 5373 O O . PRO B 1 299 ? 5.605 30.5 17.672 1 87.06 299 PRO B O 1
ATOM 5376 N N . GLY B 1 300 ? 4.176 29.844 16.109 1 86.38 300 GLY B N 1
ATOM 5377 C CA . GLY B 1 300 ? 3.012 30.391 16.781 1 86.38 300 GLY B CA 1
ATOM 5378 C C . GLY B 1 300 ? 2.74 29.75 18.141 1 86.38 300 GLY B C 1
ATOM 5379 O O . GLY B 1 300 ? 2.234 30.406 19.047 1 86.38 300 GLY B O 1
ATOM 5380 N N . LEU B 1 301 ? 3.012 28.5 18.234 1 93.75 301 LEU B N 1
ATOM 5381 C CA . LEU B 1 301 ? 2.852 27.75 19.484 1 93.75 301 LEU B CA 1
ATOM 5382 C C . LEU B 1 301 ? 4.207 27.438 20.109 1 93.75 301 LEU B C 1
ATOM 5384 O O . LEU B 1 301 ? 4.777 26.375 19.875 1 93.75 301 LEU B O 1
ATOM 5388 N N . MET B 1 302 ? 4.73 28.391 20.859 1 95 302 MET B N 1
ATOM 5389 C CA . MET B 1 302 ? 6.027 28.234 21.5 1 95 302 MET B CA 1
ATOM 5390 C C . MET B 1 302 ? 6 28.781 22.922 1 95 302 MET B C 1
ATOM 5392 O O . MET B 1 302 ? 5.41 29.844 23.172 1 95 302 MET B O 1
ATOM 5396 N N . GLY B 1 303 ? 6.629 28.094 23.859 1 97.12 303 GLY B N 1
ATOM 5397 C CA . GLY B 1 303 ? 6.77 28.562 25.219 1 97.12 303 GLY B CA 1
ATOM 5398 C C . GLY B 1 303 ? 6.641 27.469 26.266 1 97.12 303 GLY B C 1
ATOM 5399 O O . GLY B 1 303 ? 6.965 26.312 25.984 1 97.12 303 GLY B O 1
ATOM 5400 N N . SER B 1 304 ? 6.227 27.938 27.469 1 98.12 304 SER B N 1
ATOM 5401 C CA . SER B 1 304 ? 5.938 26.969 28.516 1 98.12 304 SER B CA 1
ATOM 5402 C C . SER B 1 304 ? 4.727 26.109 28.141 1 98.12 304 SER B C 1
ATOM 5404 O O . SER B 1 304 ? 3.9 26.516 27.328 1 98.12 304 SER B O 1
ATOM 5406 N N . ALA B 1 305 ? 4.676 24.938 28.766 1 98 305 ALA B N 1
ATOM 5407 C CA . ALA B 1 305 ? 3.561 24.016 28.547 1 98 305 ALA B CA 1
ATOM 5408 C C . ALA B 1 305 ? 2.223 24.719 28.766 1 98 305 ALA B C 1
ATOM 5410 O O . ALA B 1 305 ? 1.299 24.578 27.953 1 98 305 ALA B O 1
ATOM 5411 N N . GLU B 1 306 ? 2.143 25.5 29.781 1 98.12 306 GLU B N 1
ATOM 5412 C CA . GLU B 1 306 ? 0.911 26.203 30.109 1 98.12 306 GLU B CA 1
ATOM 5413 C C . GLU B 1 306 ? 0.565 27.234 29.047 1 98.12 306 GLU B C 1
ATOM 5415 O O . GLU B 1 306 ? -0.594 27.359 28.641 1 98.12 306 GLU B O 1
ATOM 5420 N N . HIS B 1 307 ? 1.558 27.953 28.656 1 98.06 307 HIS B N 1
ATOM 5421 C CA . HIS B 1 307 ? 1.349 28.984 27.656 1 98.06 307 HIS B CA 1
ATOM 5422 C C . HIS B 1 307 ? 0.865 28.375 26.344 1 98.06 307 HIS B C 1
ATOM 5424 O O . HIS B 1 307 ? -0.073 28.891 25.719 1 98.06 307 HIS B O 1
ATOM 5430 N N . VAL B 1 308 ? 1.516 27.344 25.906 1 97.88 308 VAL B N 1
ATOM 5431 C CA . VAL B 1 308 ? 1.138 26.672 24.672 1 97.88 308 VAL B CA 1
ATOM 5432 C C . VAL B 1 308 ? -0.281 26.125 24.797 1 97.88 308 VAL B C 1
ATOM 5434 O O . VAL B 1 308 ? -1.098 26.281 23.891 1 97.88 308 VAL B O 1
ATOM 5437 N N . ALA B 1 309 ? -0.603 25.5 25.922 1 98.5 309 ALA B N 1
ATOM 5438 C CA . ALA B 1 309 ? -1.945 24.969 26.141 1 98.5 309 ALA B CA 1
ATOM 5439 C C . ALA B 1 309 ? -2.99 26.078 26.094 1 98.5 309 ALA B C 1
ATOM 5441 O O . ALA B 1 309 ? -4.078 25.891 25.547 1 98.5 309 ALA B O 1
ATOM 5442 N N . GLU B 1 310 ? -2.645 27.203 26.656 1 98 310 GLU B N 1
ATOM 5443 C CA . GLU B 1 310 ? -3.549 28.359 26.641 1 98 310 GLU B CA 1
ATOM 5444 C C . GLU B 1 310 ? -3.814 28.828 25.219 1 98 310 GLU B C 1
ATOM 5446 O O . GLU B 1 310 ? -4.945 29.172 24.875 1 98 310 GLU B O 1
ATOM 5451 N N . GLN B 1 311 ? -2.758 28.891 24.438 1 96.69 311 GLN B N 1
ATOM 5452 C CA . GLN B 1 311 ? -2.896 29.297 23.047 1 96.69 311 GLN B CA 1
ATOM 5453 C C . GLN B 1 311 ? -3.754 28.297 22.266 1 96.69 311 GLN B C 1
ATOM 5455 O O . GLN B 1 311 ? -4.609 28.703 21.469 1 96.69 311 GLN B O 1
ATOM 5460 N N . ILE B 1 312 ? -3.529 27.062 22.453 1 97.75 312 ILE B N 1
ATOM 5461 C CA . ILE B 1 312 ? -4.312 26.016 21.797 1 97.75 312 ILE B CA 1
ATOM 5462 C C . ILE B 1 312 ? -5.781 26.156 22.188 1 97.75 312 ILE B C 1
ATOM 5464 O O . ILE B 1 312 ? -6.664 26.109 21.328 1 97.75 312 ILE B O 1
ATOM 5468 N N . GLU B 1 313 ? -6.012 26.281 23.531 1 97.88 313 GLU B N 1
ATOM 5469 C CA . GLU B 1 313 ? -7.379 26.453 24.016 1 97.88 313 GLU B CA 1
ATOM 5470 C C . GLU B 1 313 ? -8.062 27.656 23.375 1 97.88 313 GLU B C 1
ATOM 5472 O O . GLU B 1 313 ? -9.242 27.594 23.016 1 97.88 313 GLU B O 1
ATOM 5477 N N . HIS B 1 314 ? -7.305 28.734 23.234 1 96.56 314 HIS B N 1
ATOM 5478 C CA . HIS B 1 314 ? -7.848 29.938 22.625 1 96.56 314 HIS B CA 1
ATOM 5479 C C . HIS B 1 314 ? -8.328 29.672 21.203 1 96.56 314 HIS B C 1
ATOM 5481 O O . HIS B 1 314 ? -9.461 29.984 20.844 1 96.56 314 HIS B O 1
ATOM 5487 N N . TRP B 1 315 ? -7.449 29.062 20.359 1 95.75 315 TRP B N 1
ATOM 5488 C CA . TRP B 1 315 ? -7.805 28.75 18.969 1 95.75 315 TRP B CA 1
ATOM 5489 C C . TRP B 1 315 ? -8.992 27.797 18.922 1 95.75 315 TRP B C 1
ATOM 5491 O O . TRP B 1 315 ? -9.898 27.953 18.109 1 95.75 315 TRP B O 1
ATOM 5501 N N . TYR B 1 316 ? -8.969 26.844 19.812 1 96.5 316 TYR B N 1
ATOM 5502 C CA . TYR B 1 316 ? -10.031 25.844 19.906 1 96.5 316 TYR B CA 1
ATOM 5503 C C . TYR B 1 316 ? -11.359 26.5 20.25 1 96.5 316 TYR B C 1
ATOM 5505 O O . TYR B 1 316 ? -12.375 26.234 19.594 1 96.5 316 TYR B O 1
ATOM 5513 N N . ARG B 1 317 ? -11.398 27.375 21.203 1 96.12 317 ARG B N 1
ATOM 5514 C CA . ARG B 1 317 ? -12.625 28 21.672 1 96.12 317 ARG B CA 1
ATOM 5515 C C . ARG B 1 317 ? -13.148 29 20.641 1 96.12 317 ARG B C 1
ATOM 5517 O O . ARG B 1 317 ? -14.352 29.281 20.594 1 96.12 317 ARG B O 1
ATOM 5524 N N . GLU B 1 318 ? -12.266 29.516 19.766 1 94.81 318 GLU B N 1
ATOM 5525 C CA . GLU B 1 318 ? -12.672 30.422 18.703 1 94.81 318 GLU B CA 1
ATOM 5526 C C . GLU B 1 318 ? -13.312 29.656 17.547 1 94.81 318 GLU B C 1
ATOM 5528 O O . GLU B 1 318 ? -13.844 30.281 16.625 1 94.81 318 GLU B O 1
ATOM 5533 N N . GLY B 1 319 ? -13.227 28.375 17.547 1 93.31 319 GLY B N 1
ATOM 5534 C CA . GLY B 1 319 ? -13.961 27.562 16.609 1 93.31 319 GLY B CA 1
ATOM 5535 C C . GLY B 1 319 ? -13.227 27.359 15.289 1 93.31 319 GLY B C 1
ATOM 5536 O O . GLY B 1 319 ? -13.82 26.969 14.289 1 93.31 319 GLY B O 1
ATOM 5537 N N . VAL B 1 320 ? -11.875 27.656 15.234 1 94.75 320 VAL B N 1
ATOM 5538 C CA . VAL B 1 320 ? -11.141 27.578 13.984 1 94.75 320 VAL B CA 1
ATOM 5539 C C . VAL B 1 320 ? -10.195 26.391 14 1 94.75 320 VAL B C 1
ATOM 5541 O O . VAL B 1 320 ? -9.422 26.172 13.062 1 94.75 320 VAL B O 1
ATOM 5544 N N . MET B 1 321 ? -10.266 25.562 15.078 1 96.44 321 MET B N 1
ATOM 5545 C CA . MET B 1 321 ? -9.383 24.422 15.234 1 96.44 321 MET B CA 1
ATOM 5546 C C . MET B 1 321 ? -10.117 23.25 15.891 1 96.44 321 MET B C 1
ATOM 5548 O O . MET B 1 321 ? -10.195 23.172 17.125 1 96.44 321 MET B O 1
ATOM 5552 N N . ASP B 1 322 ? -10.609 22.391 15.047 1 97.44 322 ASP B N 1
ATOM 5553 C CA . ASP B 1 322 ? -11.203 21.141 15.539 1 97.44 322 ASP B CA 1
ATOM 5554 C C . ASP B 1 322 ? -10.125 20.078 15.781 1 97.44 322 ASP B C 1
ATOM 5556 O O . ASP B 1 322 ? -10.273 19.234 16.656 1 97.44 322 ASP B O 1
ATOM 5560 N N . ILE B 1 323 ? -9.117 20.031 14.945 1 98.5 323 ILE B N 1
ATOM 5561 C CA . ILE B 1 323 ? -7.949 19.156 15.031 1 98.5 323 ILE B CA 1
ATOM 5562 C C . ILE B 1 323 ? -6.676 20 14.969 1 98.5 323 ILE B C 1
ATOM 5564 O O . ILE B 1 323 ? -6.527 20.859 14.086 1 98.5 323 ILE B O 1
ATOM 5568 N N . LEU B 1 324 ? -5.797 19.875 15.891 1 97.94 324 LEU B N 1
ATOM 5569 C CA . LEU B 1 324 ? -4.457 20.438 15.773 1 97.94 324 LEU B CA 1
ATOM 5570 C C . LEU B 1 324 ? -3.498 19.422 15.156 1 97.94 324 LEU B C 1
ATOM 5572 O O . LEU B 1 324 ? -3.223 18.375 15.75 1 97.94 324 LEU B O 1
ATOM 5576 N N . LEU B 1 325 ? -3.057 19.703 13.969 1 97.56 325 LEU B N 1
ATOM 5577 C CA . LEU B 1 325 ? -2.041 18.875 13.32 1 97.56 325 LEU B CA 1
ATOM 5578 C C . LEU B 1 325 ? -0.64 19.344 13.695 1 97.56 325 LEU B C 1
ATOM 5580 O O . LEU B 1 325 ? -0.271 20.484 13.422 1 97.56 325 LEU B O 1
ATOM 5584 N N . ILE B 1 326 ? 0.096 18.484 14.297 1 96.25 326 ILE B N 1
ATOM 5585 C CA . ILE B 1 326 ? 1.429 18.828 14.781 1 96.25 326 ILE B CA 1
ATOM 5586 C C . ILE B 1 326 ? 2.482 18.297 13.812 1 96.25 326 ILE B C 1
ATOM 5588 O O . ILE B 1 326 ? 2.455 17.125 13.438 1 96.25 326 ILE B O 1
ATOM 5592 N N . ARG B 1 327 ? 3.322 19.156 13.414 1 91.25 327 ARG B N 1
ATOM 5593 C CA . ARG B 1 327 ? 4.516 18.812 12.648 1 91.25 327 ARG B CA 1
ATOM 5594 C C . ARG B 1 327 ? 5.781 19.047 13.469 1 91.25 327 ARG B C 1
ATOM 5596 O O . ARG B 1 327 ? 5.852 20 14.25 1 91.25 327 ARG B O 1
ATOM 5603 N N . GLN B 1 328 ? 6.789 18.188 13.391 1 80.06 328 GLN B N 1
ATOM 5604 C CA . GLN B 1 328 ? 7.977 18.391 14.211 1 80.06 328 GLN B CA 1
ATOM 5605 C C . GLN B 1 328 ? 9.227 18.5 13.344 1 80.06 328 GLN B C 1
ATOM 5607 O O . GLN B 1 328 ? 9.383 17.75 12.375 1 80.06 328 GLN B O 1
ATOM 5612 N N . ASP B 1 329 ? 10.047 19.547 13.688 1 72.31 329 ASP B N 1
ATOM 5613 C CA . ASP B 1 329 ? 11.344 19.734 13.039 1 72.31 329 ASP B CA 1
ATOM 5614 C C . ASP B 1 329 ? 12.492 19.359 13.977 1 72.31 329 ASP B C 1
ATOM 5616 O O . ASP B 1 329 ? 13.656 19.562 13.648 1 72.31 329 ASP B O 1
ATOM 5620 N N . HIS B 1 330 ? 12.125 18.906 15.133 1 78.44 330 HIS B N 1
ATOM 5621 C CA . HIS B 1 330 ? 13.133 18.484 16.109 1 78.44 330 HIS B CA 1
ATOM 5622 C C . HIS B 1 330 ? 12.727 17.188 16.797 1 78.44 330 HIS B C 1
ATOM 5624 O O . HIS B 1 330 ? 11.531 16.906 16.953 1 78.44 330 HIS B O 1
ATOM 5630 N N . PRO B 1 331 ? 13.734 16.406 17.203 1 77.69 331 PRO B N 1
ATOM 5631 C CA . PRO B 1 331 ? 13.484 15.031 17.641 1 77.69 331 PRO B CA 1
ATOM 5632 C C . PRO B 1 331 ? 12.586 14.953 18.859 1 77.69 331 PRO B C 1
ATOM 5634 O O . PRO B 1 331 ? 11.859 13.969 19.047 1 77.69 331 PRO B O 1
ATOM 5637 N N . ALA B 1 332 ? 12.531 16 19.672 1 81.44 332 ALA B N 1
ATOM 5638 C CA . ALA B 1 332 ? 11.789 15.906 20.922 1 81.44 332 ALA B CA 1
ATOM 5639 C C . ALA B 1 332 ? 10.406 16.531 20.781 1 81.44 332 ALA B C 1
ATOM 5641 O O . ALA B 1 332 ? 9.641 16.594 21.75 1 81.44 332 ALA B O 1
ATOM 5642 N N . GLY B 1 333 ? 10.062 16.891 19.641 1 89.19 333 GLY B N 1
ATOM 5643 C CA . GLY B 1 333 ? 8.844 17.672 19.469 1 89.19 333 GLY B CA 1
ATOM 5644 C C . GLY B 1 333 ? 7.598 16.938 19.922 1 89.19 333 GLY B C 1
ATOM 5645 O O . GLY B 1 333 ? 6.844 17.438 20.75 1 89.19 333 GLY B O 1
ATOM 5646 N N . PHE B 1 334 ? 7.387 15.703 19.484 1 95.38 334 PHE B N 1
ATOM 5647 C CA . PHE B 1 334 ? 6.215 14.922 19.875 1 95.38 334 PHE B CA 1
ATOM 5648 C C . PHE B 1 334 ? 6.258 14.578 21.359 1 95.38 334 PHE B C 1
ATOM 5650 O O . PHE B 1 334 ? 5.262 14.742 22.062 1 95.38 334 PHE B O 1
ATOM 5657 N N . LYS B 1 335 ? 7.398 14.148 21.812 1 95.75 335 LYS B N 1
ATOM 5658 C CA . LYS B 1 335 ? 7.566 13.758 23.203 1 95.75 335 LYS B CA 1
ATOM 5659 C C . LYS B 1 335 ? 7.223 14.914 24.141 1 95.75 335 LYS B C 1
ATOM 5661 O O . LYS B 1 335 ? 6.453 14.742 25.094 1 95.75 335 LYS B O 1
ATOM 5666 N N . ASP B 1 336 ? 7.82 16.078 23.859 1 96.44 336 ASP B N 1
ATOM 5667 C CA . ASP B 1 336 ? 7.59 17.266 24.703 1 96.44 336 ASP B CA 1
ATOM 5668 C C . ASP B 1 336 ? 6.109 17.625 24.734 1 96.44 336 ASP B C 1
ATOM 5670 O O . ASP B 1 336 ? 5.559 17.906 25.797 1 96.44 336 ASP B O 1
ATOM 5674 N N . PHE B 1 337 ? 5.508 17.625 23.578 1 97.75 337 PHE B N 1
ATOM 5675 C CA . PHE B 1 337 ? 4.098 18 23.5 1 97.75 337 PHE B CA 1
ATOM 5676 C C . PHE B 1 337 ? 3.238 17.016 24.297 1 97.75 337 PHE B C 1
ATOM 5678 O O . PHE B 1 337 ? 2.375 17.438 25.062 1 97.75 337 PHE B O 1
ATOM 5685 N N . ILE B 1 338 ? 3.473 15.719 24.109 1 98.06 338 ILE B N 1
ATOM 5686 C CA . ILE B 1 338 ? 2.693 14.648 24.734 1 98.06 338 ILE B CA 1
ATOM 5687 C C . ILE B 1 338 ? 2.875 14.688 26.25 1 98.06 338 ILE B C 1
ATOM 5689 O O . ILE B 1 338 ? 1.902 14.578 27 1 98.06 338 ILE B O 1
ATOM 5693 N N . GLU B 1 339 ? 4.07 14.906 26.703 1 98.12 339 GLU B N 1
ATOM 5694 C CA . GLU B 1 339 ? 4.371 14.828 28.141 1 98.12 339 GLU B CA 1
ATOM 5695 C C . GLU B 1 339 ? 3.967 16.109 28.859 1 98.12 339 GLU B C 1
ATOM 5697 O O . GLU B 1 339 ? 3.588 16.078 30.031 1 98.12 339 GLU B O 1
ATOM 5702 N N . LEU B 1 340 ? 4.039 17.266 28.141 1 98.25 340 LEU B N 1
ATOM 5703 C CA . LEU B 1 340 ? 3.92 18.516 28.859 1 98.25 340 LEU B CA 1
ATOM 5704 C C . LEU B 1 340 ? 2.576 19.188 28.578 1 98.25 340 LEU B C 1
ATOM 5706 O O . LEU B 1 340 ? 1.961 19.766 29.469 1 98.25 340 LEU B O 1
ATOM 5710 N N . VAL B 1 341 ? 2.098 19.156 27.359 1 98.56 341 VAL B N 1
ATOM 5711 C CA . VAL B 1 341 ? 0.939 19.938 26.953 1 98.56 341 VAL B CA 1
ATOM 5712 C C . VAL B 1 341 ? -0.326 19.094 27.062 1 98.56 341 VAL B C 1
ATOM 5714 O O . VAL B 1 341 ? -1.35 19.562 27.562 1 98.56 341 VAL B O 1
ATOM 5717 N N . VAL B 1 342 ? -0.297 17.812 26.625 1 98.69 342 VAL B N 1
ATOM 5718 C CA . VAL B 1 342 ? -1.464 16.938 26.547 1 98.69 342 VAL B CA 1
ATOM 5719 C C . VAL B 1 342 ? -2.119 16.828 27.922 1 98.69 342 VAL B C 1
ATOM 5721 O O . VAL B 1 342 ? -3.336 17 28.047 1 98.69 342 VAL B O 1
ATOM 5724 N N . PRO B 1 343 ? -1.329 16.625 29.016 1 98.62 343 PRO B N 1
ATOM 5725 C CA . PRO B 1 343 ? -1.967 16.516 30.328 1 98.62 343 PRO B CA 1
ATOM 5726 C C . PRO B 1 343 ? -2.725 17.781 30.719 1 98.62 343 PRO B C 1
ATOM 5728 O O . PRO B 1 343 ? -3.775 17.703 31.359 1 98.62 343 PRO B O 1
ATOM 5731 N N . ILE B 1 344 ? -2.221 18.953 30.344 1 98.69 344 ILE B N 1
ATOM 5732 C CA . ILE B 1 344 ? -2.885 20.219 30.672 1 98.69 344 ILE B CA 1
ATOM 5733 C C . ILE B 1 344 ? -4.207 20.312 29.922 1 98.69 344 ILE B C 1
ATOM 5735 O O . ILE B 1 344 ? -5.238 20.656 30.5 1 98.69 344 ILE B O 1
ATOM 5739 N N . LEU B 1 345 ? -4.188 19.969 28.625 1 98.75 345 LEU B N 1
ATOM 5740 C CA . LEU B 1 345 ? -5.402 20 27.812 1 98.75 345 LEU B CA 1
ATOM 5741 C C . LEU B 1 345 ? -6.434 19.016 28.359 1 98.75 345 LEU B C 1
ATOM 5743 O O . LEU B 1 345 ? -7.633 19.297 28.344 1 98.75 345 LEU B O 1
ATOM 5747 N N . GLN B 1 346 ? -5.984 17.844 28.844 1 98.5 346 GLN B N 1
ATOM 5748 C CA . GLN B 1 346 ? -6.867 16.844 29.422 1 98.5 346 GLN B CA 1
ATOM 5749 C C . GLN B 1 346 ? -7.465 17.328 30.734 1 98.5 346 GLN B C 1
ATOM 5751 O O . GLN B 1 346 ? -8.664 17.156 30.984 1 98.5 346 GLN B O 1
ATOM 5756 N N . ASP B 1 347 ? -6.668 17.938 31.547 1 98.19 347 ASP B N 1
ATOM 5757 C CA . ASP B 1 347 ? -7.137 18.453 32.812 1 98.19 347 ASP B CA 1
ATOM 5758 C C . ASP B 1 347 ? -8.188 19.547 32.625 1 98.19 347 ASP B C 1
ATOM 5760 O O . ASP B 1 347 ? -9.117 19.688 33.438 1 98.19 347 ASP B O 1
ATOM 5764 N N . ARG B 1 348 ? -8.039 20.25 31.562 1 97.38 348 ARG B N 1
ATOM 5765 C CA . ARG B 1 348 ? -8.969 21.344 31.25 1 97.38 348 ARG B CA 1
ATOM 5766 C C . ARG B 1 348 ? -10.219 20.797 30.562 1 97.38 348 ARG B C 1
ATOM 5768 O O . ARG B 1 348 ? -11.133 21.562 30.25 1 97.38 348 ARG B O 1
ATOM 5775 N N . GLY B 1 349 ? -10.234 19.531 30.25 1 96.94 349 GLY B N 1
ATOM 5776 C CA . GLY B 1 349 ? -11.383 18.891 29.625 1 96.94 349 GLY B CA 1
ATOM 5777 C C . GLY B 1 349 ? -11.484 19.172 28.141 1 96.94 349 GLY B C 1
ATOM 5778 O O . GLY B 1 349 ? -12.539 18.969 27.547 1 96.94 349 GLY B O 1
ATOM 5779 N N . ILE B 1 350 ? -10.461 19.641 27.531 1 97.12 350 ILE B N 1
ATOM 5780 C CA . ILE B 1 350 ? -10.422 20.062 26.141 1 97.12 350 ILE B CA 1
ATOM 5781 C C . ILE B 1 350 ? -10.078 18.859 25.25 1 97.12 350 ILE B C 1
ATOM 5783 O O . ILE B 1 350 ? -10.562 18.75 24.125 1 97.12 350 ILE B O 1
ATOM 5787 N N . PHE B 1 351 ? -9.25 17.953 25.719 1 98.12 351 PHE B N 1
ATOM 5788 C CA . PHE B 1 351 ? -8.734 16.812 24.984 1 98.12 351 PHE B CA 1
ATOM 5789 C C . PHE B 1 351 ? -9.094 15.5 25.688 1 98.12 351 PHE B C 1
ATOM 5791 O O . PHE B 1 351 ? -9.312 15.484 26.891 1 98.12 351 PHE B O 1
ATOM 5798 N N . ARG B 1 352 ? -9.141 14.438 24.969 1 97.44 352 ARG B N 1
ATOM 5799 C CA . ARG B 1 352 ? -9.562 13.141 25.484 1 97.44 352 ARG B CA 1
ATOM 5800 C C . ARG B 1 352 ? -8.508 12.555 26.422 1 97.44 352 ARG B C 1
ATOM 5802 O O . ARG B 1 352 ? -7.32 12.852 26.297 1 97.44 352 ARG B O 1
ATOM 5809 N N . LYS B 1 353 ? -8.93 11.648 27.297 1 97.75 353 LYS B N 1
ATOM 5810 C CA . LYS B 1 353 ? -8.016 10.898 28.156 1 97.75 353 LYS B CA 1
ATOM 5811 C C . LYS B 1 353 ? -7.816 9.477 27.625 1 97.75 353 LYS B C 1
ATOM 5813 O O . LYS B 1 353 ? -6.793 8.844 27.906 1 97.75 353 LYS B O 1
ATOM 5818 N N . GLU B 1 354 ? -8.82 8.984 26.922 1 97.69 354 GLU B N 1
ATOM 5819 C CA . GLU B 1 354 ? -8.789 7.672 26.281 1 97.69 354 GLU B CA 1
ATOM 5820 C C . GLU B 1 354 ? -9.531 7.695 24.953 1 97.69 354 GLU B C 1
ATOM 5822 O O . GLU B 1 354 ? -10.359 8.57 24.703 1 97.69 354 GLU B O 1
ATOM 5827 N N . TYR B 1 355 ? -9.172 6.801 24.125 1 97.56 355 TYR B N 1
ATOM 5828 C CA . TYR B 1 355 ? -9.953 6.652 22.891 1 97.56 355 TYR B CA 1
ATOM 5829 C C . TYR B 1 355 ? -11.383 6.234 23.203 1 97.56 355 TYR B C 1
ATOM 5831 O O . TYR B 1 355 ? -11.617 5.379 24.062 1 97.56 355 TYR B O 1
ATOM 5839 N N . GLU B 1 356 ? -12.273 6.855 22.531 1 95.38 356 GLU B N 1
ATOM 5840 C CA . GLU B 1 356 ? -13.688 6.656 22.828 1 95.38 356 GLU B CA 1
ATOM 5841 C C . GLU B 1 356 ? -14.352 5.766 21.781 1 95.38 356 GLU B C 1
ATOM 5843 O O . GLU B 1 356 ? -15.422 5.211 22.031 1 95.38 356 GLU B O 1
ATOM 5848 N N . GLU B 1 357 ? -13.797 5.672 20.672 1 96.56 357 GLU B N 1
ATOM 5849 C CA . GLU B 1 357 ? -14.289 4.863 19.562 1 96.56 357 GLU B CA 1
ATOM 5850 C C . GLU B 1 357 ? -13.18 4.004 18.969 1 96.56 357 GLU B C 1
ATOM 5852 O O . GLU B 1 357 ? -12.008 4.176 19.312 1 96.56 357 GLU B O 1
ATOM 5857 N N . ASP B 1 358 ? -13.594 3.105 18.094 1 95.5 358 ASP B N 1
ATOM 5858 C CA . ASP B 1 358 ? -12.641 2.154 17.531 1 95.5 358 ASP B CA 1
ATOM 5859 C C . ASP B 1 358 ? -12.25 2.539 16.109 1 95.5 358 ASP B C 1
ATOM 5861 O O . ASP B 1 358 ? -11.375 1.917 15.508 1 95.5 358 ASP B O 1
ATOM 5865 N N . THR B 1 359 ? -12.922 3.551 15.516 1 98.44 359 THR B N 1
ATOM 5866 C CA . THR B 1 359 ? -12.625 3.986 14.148 1 98.44 359 THR B CA 1
ATOM 5867 C C . THR B 1 359 ? -12.133 5.43 14.141 1 98.44 359 THR B C 1
ATOM 5869 O O . THR B 1 359 ? -12.336 6.168 15.102 1 98.44 359 THR B O 1
ATOM 5872 N N . LEU B 1 360 ? -11.453 5.812 13.07 1 98.81 360 LEU B N 1
ATOM 5873 C CA . LEU B 1 360 ? -11.047 7.207 12.898 1 98.81 360 LEU B CA 1
ATOM 5874 C C . LEU B 1 360 ? -12.266 8.125 12.867 1 98.81 360 LEU B C 1
ATOM 5876 O O . LEU B 1 360 ? -12.312 9.125 13.586 1 98.81 360 LEU B O 1
ATOM 5880 N N . ARG B 1 361 ? -13.266 7.766 12.109 1 98.31 361 ARG B N 1
ATOM 5881 C CA . ARG B 1 361 ? -14.492 8.555 11.969 1 98.31 361 ARG B CA 1
ATOM 5882 C C . ARG B 1 361 ? -15.172 8.742 13.32 1 98.31 361 ARG B C 1
ATOM 5884 O O . ARG B 1 361 ? -15.578 9.852 13.664 1 98.31 361 ARG B O 1
ATOM 5891 N N . GLY B 1 362 ? -15.32 7.613 14.023 1 97.5 362 GLY B N 1
ATOM 5892 C CA . GLY B 1 362 ? -15.906 7.684 15.352 1 97.5 362 GLY B CA 1
ATOM 5893 C C . GLY B 1 362 ? -15.148 8.586 16.297 1 97.5 362 GLY B C 1
ATOM 5894 O O . GLY B 1 362 ? -15.742 9.422 16.984 1 97.5 362 GLY B O 1
ATOM 5895 N N . ASN B 1 363 ? -13.844 8.492 16.328 1 97.94 363 ASN B N 1
ATOM 5896 C CA . ASN B 1 363 ? -13.016 9.297 17.219 1 97.94 363 ASN B CA 1
ATOM 5897 C C . ASN B 1 363 ? -13.031 10.766 16.812 1 97.94 363 ASN B C 1
ATOM 5899 O O . ASN B 1 363 ? -12.852 11.648 17.672 1 97.94 363 ASN B O 1
ATOM 5903 N N . LEU B 1 364 ? -13.273 11.039 15.5 1 98.06 364 LEU B N 1
ATOM 5904 C CA . LEU B 1 364 ? -13.344 12.414 15.023 1 98.06 364 LEU B CA 1
ATOM 5905 C C . LEU B 1 364 ? -14.734 13 15.25 1 98.06 364 LEU B C 1
ATOM 5907 O O . LEU B 1 364 ? -14.945 14.203 15.078 1 98.06 364 LEU B O 1
ATOM 5911 N N . GLY B 1 365 ? -15.68 12.18 15.625 1 96.5 365 GLY B N 1
ATOM 5912 C CA . GLY B 1 365 ? -17.047 12.633 15.844 1 96.5 365 GLY B CA 1
ATOM 5913 C C . GLY B 1 365 ? -17.797 12.906 14.555 1 96.5 365 GLY B C 1
ATOM 5914 O O . GLY B 1 365 ? -18.672 13.766 14.516 1 96.5 365 GLY B O 1
ATOM 5915 N N . LEU B 1 366 ? -17.438 12.242 13.445 1 97.19 366 LEU B N 1
ATOM 5916 C CA . LEU B 1 366 ? -18.094 12.391 12.148 1 97.19 366 LEU B CA 1
ATOM 5917 C C . LEU B 1 366 ? -19.203 11.359 11.992 1 97.19 366 LEU B C 1
ATOM 5919 O O . LEU B 1 366 ? -19.109 10.25 12.516 1 97.19 366 LEU B O 1
ATOM 5923 N N . PRO B 1 367 ? -20.203 11.711 11.289 1 95.94 367 PRO B N 1
ATOM 5924 C CA . PRO B 1 367 ? -21.312 10.766 11.117 1 95.94 367 PRO B CA 1
ATOM 5925 C C . PRO B 1 367 ? -20.953 9.609 10.18 1 95.94 367 PRO B C 1
ATOM 5927 O O . PRO B 1 367 ? -20.094 9.758 9.312 1 95.94 367 PRO B O 1
ATOM 5930 N N . TYR B 1 368 ? -21.562 8.438 10.383 1 96.31 368 TYR B N 1
ATOM 5931 C CA . TYR B 1 368 ? -21.438 7.305 9.477 1 96.31 368 TYR B CA 1
ATOM 5932 C C . TYR B 1 368 ? -22.078 7.625 8.125 1 96.31 368 TYR B C 1
ATOM 5934 O O . TYR B 1 368 ? -23.234 8.039 8.062 1 96.31 368 TYR B O 1
ATOM 5942 N N . PRO B 1 369 ? -21.391 7.492 7.023 1 95.94 369 PRO B N 1
ATOM 5943 C CA . PRO B 1 369 ? -21.953 7.773 5.707 1 95.94 369 PRO B CA 1
ATOM 5944 C C . PRO B 1 369 ? -22.891 6.664 5.215 1 95.94 369 PRO B C 1
ATOM 5946 O O . PRO B 1 369 ? -22.438 5.539 4.973 1 95.94 369 PRO B O 1
ATOM 5949 N N . GLU B 1 370 ? -24.062 6.984 5.066 1 95 370 GLU B N 1
ATOM 5950 C CA . GLU B 1 370 ? -25.016 6.016 4.543 1 95 370 GLU B CA 1
ATOM 5951 C C . GLU B 1 370 ? -24.766 5.719 3.07 1 95 370 GLU B C 1
ATOM 5953 O O . GLU B 1 370 ? -24.406 6.617 2.303 1 95 370 GLU B O 1
ATOM 5958 N N . ASN B 1 371 ? -24.859 4.438 2.693 1 96.5 371 ASN B N 1
ATOM 5959 C CA . ASN B 1 371 ? -24.75 4.055 1.291 1 96.5 371 ASN B CA 1
ATOM 5960 C C . ASN B 1 371 ? -25.797 4.746 0.429 1 96.5 371 ASN B C 1
ATOM 5962 O O . ASN B 1 371 ? -26.984 4.781 0.792 1 96.5 371 ASN B O 1
ATOM 5966 N N . LYS B 1 372 ? -25.453 5.234 -0.681 1 94.38 372 LYS B N 1
ATOM 5967 C CA . LYS B 1 372 ? -26.328 6.094 -1.471 1 94.38 372 LYS B CA 1
ATOM 5968 C C . LYS B 1 372 ? -27.453 5.293 -2.102 1 94.38 372 LYS B C 1
ATOM 5970 O O . LYS B 1 372 ? -28.438 5.867 -2.588 1 94.38 372 LYS B O 1
ATOM 5975 N N . TYR B 1 373 ? -27.328 3.992 -2.125 1 94.81 373 TYR B N 1
ATOM 5976 C CA . TYR B 1 373 ? -28.328 3.148 -2.762 1 94.81 373 TYR B CA 1
ATOM 5977 C C . TYR B 1 373 ? -29.266 2.533 -1.724 1 94.81 373 TYR B C 1
ATOM 5979 O O . TYR B 1 373 ? -30.266 1.914 -2.074 1 94.81 373 TYR B O 1
ATOM 5987 N N . THR B 1 374 ? -28.844 2.734 -0.479 1 89.88 374 THR B N 1
ATOM 5988 C CA . THR B 1 374 ? -29.672 2.162 0.57 1 89.88 374 THR B CA 1
ATOM 5989 C C . THR B 1 374 ? -30.953 2.973 0.746 1 89.88 374 THR B C 1
ATOM 5991 O O . THR B 1 374 ? -30.906 4.203 0.794 1 89.88 374 THR B O 1
ATOM 5994 N N . LYS B 1 375 ? -32.219 2.252 0.702 1 74.69 375 LYS B N 1
ATOM 5995 C CA . LYS B 1 375 ? -33.531 2.861 0.898 1 74.69 375 LYS B CA 1
ATOM 5996 C C . LYS B 1 375 ? -34 2.684 2.336 1 74.69 375 LYS B C 1
ATOM 5998 O O . LYS B 1 375 ? -33.719 1.666 2.971 1 74.69 375 LYS B O 1
#

InterPro domains:
  IPR011251 Luciferase-like domain [PF00296] (28-318)
  IPR016215 Nitrilotriacetate monooxygenase component A/pristinamycin IIA synthase subunit A [PIRSF000337] (6-372)
  IPR016215 Nitrilotriacetate monooxygenase component A/pristinamycin IIA synthase subunit A [TIGR03860] (10-291)
  IPR016215 Nitrilotriacetate monooxygenase component A/pristinamycin IIA synthase subunit A [cd01095] (6-351)
  IPR036661 Luciferase-like domain superfamily [G3DSA:3.20.20.30] (1-375)
  IPR036661 Luciferase-like domain superfamily [SSF51679] (4-369)
  IPR051260 Diverse substrate monooxygenases [PTHR30011] (1-289)

Nearest PDB structures (foldseek):
  3sdo-assembly1_B  TM=9.586E-01  e=2.427E-44  Burkholderia pseudomallei 1710b
  3sdo-assembly1_A  TM=9.493E-01  e=7.102E-44  Burkholderia pseudomallei 1710b
  5xkc-assembly1_C  TM=8.992E-01  e=1.162E-35  Bacillus subtilis
  5tlc-assembly1_C  TM=9.049E-01  e=4.867E-35  Bacillus subtilis
  5tlc-assembly1_B  TM=9.083E-01  e=5.293E-34  Bacillus subtilis

Secondary structure (DSSP, 8-state):
---PPPEEEEE--TT-SSSSGGGSTTS-TTGGG-HHHHHHHHHHHHHTT-SEEE----S---TTS-HHHHS---HHHHHHHHTTT-SSSEEEEEEETTTS-HHHHHHHHHHHHHHTTS-EEEEEEPPPHHHHHTTT-TT--HHHHHHHHHHHHHHHHHHHTSB-TT----BTTTTB---GGGB----EE-SS-EE----SS---TTSS-EEEEE--SHHHHHHHHHH-SEEE---S-HHHHHHHHHHHHHHHHHTT--GGG-EE--EE--EEESSHHHHHHHHHHHHHTSSTT--PPPPSSEEEHHHHHHHHHHHHHTTS-SEEEEE-SSTTHHHHIIIIIHHHHHHTTSS-SS---SSHHHHHTPPPPPPTT--/---PPBEEEEE--TT-SSSSGGGSTTS-TTGGG-HHHHHHHHHHHHHTT-SEEE----S---TTS-HHHHS---HHHHHHHHTTT-SSSEEEEEEETTTS-HHHHHHHHHHHHHHTTS-EEEEEEPPPHHHHHTTT-TT--HHHHHHHHHHHHHHHHHHHTSB-TT----BTTTTB---GGGB----EE-SS-EE----SS---TTSS-EEEEE--SHHHHHHHHHH-SEEE---S-HHHHHHHHHHHHHHHHHTT--GGG-EE--EE--EEESSHHHHHHHHHHHHHTSSTT--PPPPSSEEEHHHHHHHHHHHHHTTS-SEEEEE-SSTTHHHHIIIIIHHHHHHTTSB-SS---SSHHHHHTPPP---TT--

Solvent-accessible surface area (backbone atoms only — not comparable to full-atom values): 38873 Å² total; per-residue (Å²): 126,86,79,79,57,46,41,34,29,36,41,75,44,50,22,12,83,41,81,38,32,35,50,41,89,79,33,54,66,55,25,26,65,29,58,68,52,50,48,52,51,53,45,51,40,40,74,56,62,28,46,26,41,41,38,83,72,80,70,55,57,62,92,88,54,44,61,27,62,53,28,32,57,34,45,60,34,52,45,21,27,45,37,71,72,52,77,55,45,13,42,27,28,39,51,38,52,64,62,54,52,47,54,59,50,40,43,44,48,51,29,34,13,46,65,39,56,17,17,26,29,38,31,50,30,75,62,58,74,63,29,19,37,33,53,57,39,66,84,63,52,82,83,46,49,60,63,41,36,47,54,37,51,53,48,25,58,43,34,44,41,11,30,41,92,74,20,67,61,50,37,51,90,81,68,39,55,56,45,73,90,36,50,40,58,57,65,44,76,62,95,83,50,31,32,35,52,36,44,44,45,68,49,44,86,41,36,49,66,46,36,29,29,61,68,83,48,71,73,44,47,57,49,40,34,73,62,37,37,30,35,47,39,67,69,90,46,67,67,59,31,45,53,51,49,52,53,45,36,51,48,13,40,74,66,75,42,62,49,84,52,47,39,35,27,29,64,46,50,54,38,61,18,91,36,51,65,49,15,50,51,49,52,51,53,60,35,68,57,38,63,89,88,50,74,74,79,81,51,92,41,51,19,18,24,66,55,33,38,50,52,49,50,50,45,37,74,69,68,52,33,42,24,47,29,38,41,46,66,49,82,54,33,64,58,40,40,43,71,48,26,45,58,54,34,32,75,70,64,41,32,73,92,64,84,85,44,65,23,28,47,55,62,70,66,43,80,77,56,74,47,86,82,68,129,127,85,79,79,58,47,40,35,30,39,42,75,42,48,20,12,82,40,81,38,33,36,49,42,90,78,32,54,63,56,24,26,65,29,56,68,52,49,49,53,50,52,44,50,40,41,74,57,64,28,46,27,39,40,38,82,71,80,70,54,56,60,91,90,54,44,58,28,60,53,29,34,57,35,46,60,36,51,45,21,28,45,39,72,71,50,77,55,44,13,43,28,28,38,50,40,51,65,62,55,52,47,57,59,50,39,42,43,49,51,29,36,13,46,65,38,57,16,16,25,30,37,32,51,32,74,61,59,74,62,29,20,37,34,54,56,39,67,85,63,52,81,84,45,50,61,63,42,36,48,53,38,50,52,48,25,58,44,34,44,40,11,29,41,90,72,20,69,60,51,36,53,89,82,68,39,55,55,45,73,90,36,51,41,58,57,65,44,76,61,97,82,49,32,32,35,51,35,45,46,44,67,49,44,86,41,35,51,64,48,36,29,30,61,68,83,48,70,71,44,44,58,49,39,34,74,63,38,37,32,34,46,39,67,68,89,46,68,69,59,32,45,52,51,49,51,54,44,35,51,48,14,40,74,67,74,41,62,49,81,53,47,40,33,27,28,63,47,51,55,38,60,17,91,35,52,66,49,15,53,50,49,52,51,53,58,36,68,56,37,62,89,87,50,72,74,78,79,51,92,43,52,19,18,27,66,56,31,38,49,52,50,49,50,44,37,74,70,68,51,31,43,24,47,29,38,42,44,68,50,80,56,33,64,58,40,41,44,71,48,25,46,57,54,33,31,75,70,65,41,32,72,91,62,85,86,42,64,24,28,47,54,61,71,68,44,80,76,56,75,46,85,82,67,128

Organism: NCBI:txid248903

Sequence (750 aa):
MEERKLKLGGIIDGVGWNYTGWRHPHIPADASENIEYYVQKAKQLEQGKFDLIFLADVSHIGPGMIPHYLSMFEGVSILSALSMVTHSIGLTATIATSYADPFTVARQIASLDKISKGRAGWNAITSNPGGLANYSRSHLKKADLYPMKKEFLEIVEGLWDSYEDDAFIRDKERGVFYDPRKMHPLHYTGNYFSVEGPLNISRSRQGRPVVFQAGTSPAFMDVAAQHAEVIMAPGHDLEYLKAFTEELKRKVQNQGRSPHDLLMMPSHNPIVGETEKDALEKLREIESWMPQGYRMPKPGLMGSAEHVAEQIEHWYREGVMDILLIRQDHPAGFKDFIELVVPILQDRGIFRKEYEEDTLRGNLGLPYPENKYTKMEERKLKLGGIIDGVGWNYTGWRHPHIPADASENIEYYVQKAKQLEQGKFDLIFLADVSHIGPGMIPHYLSMFEGVSILSALSMVTHSIGLTATIATSYADPFTVARQIASLDKISKGRAGWNAITSNPGGLANYSRSHLKKADLYPMKKEFLEIVEGLWDSYEDDAFIRDKERGVFYDPRKMHPLHYTGNYFSVEGPLNISRSRQGRPVVFQAGTSPAFMDVAAQHAEVIMAPGHDLEYLKAFTEELKRKVQNQGRSPHDLLMMPSHNPIVGETEKDALEKLREIESWMPQGYRMPKPGLMGSAEHVAEQIEHWYREGVMDILLIRQDHPAGFKDFIELVVPILQDRGIFRKEYEEDTLRGNLGLPYPENKYTK

Foldseek 3Di:
DPAFFAAAEEEDQQQFQDAQSLVDPLGPVRGQADLVNVLVVLVLCVVLVHAAYEYDAAQADDPPHHPSHVDHDQQLVSQLVSLVNHFAHAREHEDELLQDDLLVVLQSQQVSCASSQFRYEYAYEHHDLRNCVNRVRNVDDPVVRLVSSLLSLVSSLLLLLQFAQCQQVCDVVVPGGGNVVRGHFRQDDDDPDGGGDNRPHHHGPLSGHAYEYEDQDPSRLLSCLQGHQEYAFDDDDLVVLLVSLVVSLVSNVVNVHHSVSYFYEYEWAEQEDQFQVRSVVVLVVLCVSPPPPDHDPDTPQYGYLVSSLVVVVVSVVSPSGNYYYYYYSHPCRSVRCSVRNSVVCVVVVNHDPDQDDRHSCVSSVHDRDHNPPDD/DPAFFAAAEEEQQQQFQAAQSLVDPLGPVRGQADLVNVLVVLVLCVVLVHAAYEYDAAQADDPPHHPSHVDHDQQLVSQLVSLVNHFAHAREHEDELLQDDLLVVLQSQQVSCASSQFRYEYAYEHHDLRNCVVRVRNVDDPVVRLVSSLLSLVSSLLLLLQFAQCQQVCDVVVPGGGNVVRGHFRQDDDPPDGGGDNRPHHHGPLSGHAYEYEDQDPSRLLSCLQGHQEYAFDDDDLVVLLVSLVVSLVSNVVNVHHSVSYFYEYEWAEQEDQFQVRSVVVLVVLCVSDPPPDHDPDTPQYGYLVSSLVSVVVSVVSPSGNYYYYYYRHPCRSVRCSVRNSVVCVVVVNHDPHQDDRHSCVSSVHDRDHNPPDD

pLDDT: mean 94.38, std 6.44, range [40.47, 98.94]

Radius of gyration: 26.61 Å; Cα contacts (8 Å, |Δi|>4): 1611; chains: 2; bounding box: 64×80×63 Å